Protein AF-A0A7Y2GJR0-F1 (afdb_monomer_lite)

Radius of gyration: 36.68 Å; chains: 1; bounding box: 82×51×110 Å

Foldseek 3Di:
DDDDPPPVVVVVCVVVCPLVNLLVLLVVVLVLVLLVLVVVLLCVQVVFDWDAAQDCLQPPVADHQKIFTWDAQPLDQDDFQWWFWFDDPNDIDIFGFHDADPFATFTGRNNDPDIDPDGDGSVRTGTTGQDIRPNNRVLVNCVVVVVVVVNVVVVVSNVVSVCVLVVVDDPPPPDQLLVLQDPPVVVLLCLLVVLLVLLVVVCVVPVCLQVDDDDPADSVNLSVVLNVLSVVLSVVVVVCNPDRDSVVVLVSLVVSLLSLLVSLLVRLLGRFPPDDSSLSSCSSNLSSCLSNVPSCSVVVNSVSLSVSLSVLSNVCVVVVHDSVVSVVSSVRSVVSVVSSCVCNSVSSSVSSVVSVVVVVVVVVVVVVVVLVVLVVLLVVLLVVLLPDVPCNQQSLQVSLVVLVFQKKWKWKQAPNDIDTPYIDHFDAPDACAAQNCRPPVSVVDQKDKDFCVDPDPRNVVRCVVSQFGMKIKGWQAAPDPRMTMMMMTTHHDPDPPPVSSNVSNNVSSPSNNVSNNVVVD

Sequence (521 aa):
MTVAGGKGLAQELRRRSGPGLALLVWIYLYITVLLAAWLLVTSIATGWTPTVVTSGSMSPGLRIGDVILLDNPTGERLAQHTIVTFDHEGEQVAHRIFSVEADGYVTKGDANATPDTSSIGFSEVTGVGRFVVPLVGLPVVWLATGNTIAFAAWVLSIIGSLALVGFRRRSKTKLPLRALSTTPLRAIRSVRVVVGFLILTQFIVDPNRLDIGVGAVGRGGIVVTSLLVLAVTNLASITLSKTSDERQLAQLAIGELAIDTFLVVALTAATGTEGIGWVLFALPIIESATRFRISGALLHWMALTAFSLVTRIVSLNQQGVTSQELFADLEKQIDQLSVLLLVVIPGAYLAEQLLNDVWTQRRATDDALHQSQLLQRVVDTTNSVSRLGTDVLNELTSAVVELGFSSSDIVAFNANRWETLASSGVRLPAPGTAASTLRDDDVALTGAIVDRDDESEEERAALRSIGLQAVVRFDVQNDDDDTRLCIRAGLRATGQPAIRSIEALRLLANHASVALQNETL

Structure (mmCIF, N/CA/C/O backbone):
data_AF-A0A7Y2GJR0-F1
#
_entry.id   AF-A0A7Y2GJR0-F1
#
loop_
_atom_site.group_PDB
_atom_site.id
_atom_site.type_symbol
_atom_site.label_atom_id
_atom_site.label_alt_id
_atom_site.label_comp_id
_atom_site.label_asym_id
_atom_site.label_entity_id
_atom_site.label_seq_id
_atom_site.pdbx_PDB_ins_code
_atom_site.Cartn_x
_atom_site.Cartn_y
_atom_site.Cartn_z
_atom_site.occupancy
_atom_site.B_iso_or_equiv
_atom_site.auth_seq_id
_atom_site.auth_comp_id
_atom_site.auth_asym_id
_atom_site.auth_atom_id
_atom_site.pdbx_PDB_model_num
ATOM 1 N N . MET A 1 1 ? 38.775 17.295 4.587 1.00 38.94 1 MET A N 1
ATOM 2 C CA . MET A 1 1 ? 38.425 16.104 5.391 1.00 38.94 1 MET A CA 1
ATOM 3 C C . MET A 1 1 ? 37.057 16.358 6.014 1.00 38.94 1 MET A C 1
ATOM 5 O O . MET A 1 1 ? 37.015 16.959 7.072 1.00 38.94 1 MET A O 1
ATOM 9 N N . THR A 1 2 ? 35.958 16.014 5.331 1.00 35.28 2 THR A N 1
ATOM 10 C CA . THR A 1 2 ? 34.583 16.043 5.880 1.00 35.28 2 THR A CA 1
ATOM 11 C C . THR A 1 2 ? 33.575 15.520 4.840 1.00 35.28 2 THR A C 1
ATOM 13 O O . THR A 1 2 ? 33.639 15.871 3.670 1.00 35.28 2 THR A O 1
ATOM 16 N N . VAL A 1 3 ? 32.643 14.685 5.321 1.00 36.62 3 VAL A N 1
ATOM 17 C CA . VAL A 1 3 ? 31.365 14.234 4.720 1.00 36.62 3 VAL A CA 1
ATOM 18 C C . VAL A 1 3 ? 31.406 13.316 3.479 1.00 36.62 3 VAL A C 1
ATOM 20 O O . VAL A 1 3 ? 30.944 13.673 2.403 1.00 36.62 3 VAL A O 1
ATOM 23 N N . ALA A 1 4 ? 31.815 12.053 3.661 1.00 34.38 4 ALA A N 1
ATOM 24 C CA . ALA A 1 4 ? 31.475 10.954 2.734 1.00 34.38 4 ALA A CA 1
ATOM 25 C C . ALA A 1 4 ? 30.820 9.724 3.415 1.00 34.38 4 ALA A C 1
ATOM 27 O O . ALA A 1 4 ? 30.500 8.742 2.753 1.00 34.38 4 ALA A O 1
ATOM 28 N N . GLY A 1 5 ? 30.570 9.761 4.732 1.00 38.81 5 GLY A N 1
ATOM 29 C CA . GLY A 1 5 ? 30.189 8.568 5.511 1.00 38.81 5 GLY A CA 1
ATOM 30 C C . GLY A 1 5 ? 28.700 8.187 5.540 1.00 38.81 5 GLY A C 1
ATOM 31 O O . GLY A 1 5 ? 28.373 7.060 5.894 1.00 38.81 5 GLY A O 1
ATOM 32 N N . GLY A 1 6 ? 27.776 9.082 5.167 1.00 44.06 6 GLY A N 1
ATOM 33 C CA . GLY A 1 6 ? 26.335 8.843 5.373 1.00 44.06 6 GLY A CA 1
ATOM 34 C C . GLY A 1 6 ? 25.663 7.935 4.333 1.00 44.06 6 GLY A C 1
ATOM 35 O O . GLY A 1 6 ? 24.767 7.162 4.664 1.00 44.06 6 GLY A O 1
ATOM 36 N N . LYS A 1 7 ? 26.093 7.999 3.064 1.00 46.09 7 LYS A N 1
ATOM 37 C CA . LYS A 1 7 ? 25.429 7.278 1.957 1.00 46.09 7 LYS A CA 1
ATOM 38 C C . LYS A 1 7 ? 25.815 5.794 1.896 1.00 46.09 7 LYS A C 1
ATOM 40 O O . LYS A 1 7 ? 24.966 4.968 1.568 1.00 46.09 7 LYS A O 1
ATOM 45 N N . GLY A 1 8 ? 27.051 5.456 2.275 1.00 43.47 8 GLY A N 1
ATOM 46 C CA . GLY A 1 8 ? 27.564 4.081 2.256 1.00 43.47 8 GLY A CA 1
ATOM 47 C C . GLY A 1 8 ? 26.928 3.180 3.317 1.00 43.47 8 GLY A C 1
ATOM 48 O O . GLY A 1 8 ? 26.489 2.080 2.997 1.00 43.47 8 GLY A O 1
ATOM 49 N N . LEU A 1 9 ? 26.777 3.671 4.554 1.00 48.72 9 LEU A N 1
ATOM 50 C CA . LEU A 1 9 ? 26.157 2.901 5.641 1.00 48.72 9 LEU A CA 1
ATOM 51 C C . LEU A 1 9 ? 24.683 2.572 5.335 1.00 48.72 9 LEU A C 1
ATOM 53 O O . LEU A 1 9 ? 24.228 1.451 5.554 1.00 48.72 9 LEU A O 1
ATOM 57 N N . ALA A 1 10 ? 23.951 3.529 4.756 1.00 47.97 10 ALA A N 1
ATOM 58 C CA . ALA A 1 10 ? 22.567 3.333 4.332 1.00 47.97 10 ALA 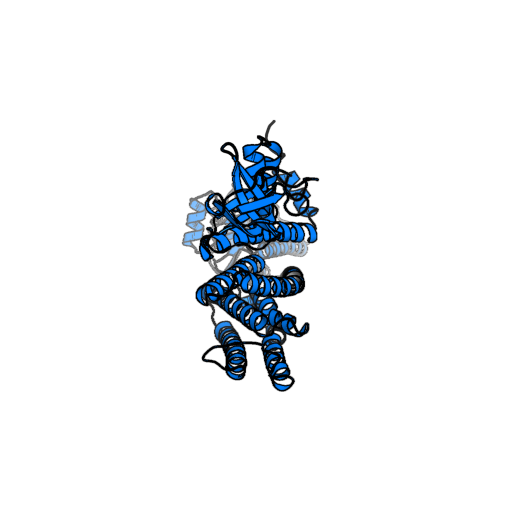A CA 1
ATOM 59 C C . ALA A 1 10 ? 22.444 2.341 3.157 1.00 47.97 10 ALA A C 1
ATOM 61 O O . ALA A 1 10 ? 21.490 1.566 3.109 1.00 47.97 10 ALA A O 1
ATOM 62 N N . GLN A 1 11 ? 23.404 2.326 2.223 1.00 51.59 11 GLN A N 1
ATOM 63 C CA . GLN A 1 11 ? 23.456 1.351 1.123 1.00 51.59 11 GLN A CA 1
ATOM 64 C C . GLN A 1 11 ? 23.807 -0.066 1.598 1.00 51.59 11 GLN A C 1
ATOM 66 O O . GLN A 1 11 ? 23.242 -1.033 1.083 1.00 51.59 11 GLN A O 1
ATOM 71 N N . GLU A 1 12 ? 24.673 -0.196 2.601 1.00 48.97 12 GLU A N 1
ATOM 72 C CA . GLU A 1 12 ? 25.071 -1.493 3.159 1.00 48.97 12 GLU A CA 1
ATOM 73 C C . GLU A 1 12 ? 23.955 -2.100 4.032 1.00 48.97 12 GLU A C 1
ATOM 75 O O . GLU A 1 12 ? 23.603 -3.274 3.884 1.00 48.97 12 GLU A O 1
ATOM 80 N N . LEU A 1 13 ? 23.272 -1.275 4.840 1.00 52.06 13 LEU A N 1
ATOM 81 C CA . LEU A 1 13 ? 22.042 -1.668 5.545 1.00 52.06 13 LEU A CA 1
ATOM 82 C C . LEU A 1 13 ? 20.905 -2.032 4.566 1.00 52.06 13 LEU A C 1
ATOM 84 O O . LEU A 1 13 ? 20.088 -2.908 4.858 1.00 52.06 13 LEU A O 1
ATOM 88 N N . ARG A 1 14 ? 20.867 -1.428 3.368 1.00 51.06 14 ARG A N 1
ATOM 89 C CA . ARG A 1 14 ? 19.903 -1.740 2.292 1.00 51.06 14 ARG A CA 1
ATOM 90 C C . ARG A 1 14 ? 20.141 -3.103 1.636 1.00 51.06 14 ARG A C 1
ATOM 92 O O . ARG A 1 14 ? 19.172 -3.736 1.233 1.00 51.06 14 ARG A O 1
ATOM 99 N N . ARG A 1 15 ? 21.394 -3.563 1.521 1.00 55.38 15 ARG A N 1
ATOM 100 C CA . ARG A 1 15 ? 21.720 -4.907 1.001 1.00 55.38 15 ARG A CA 1
ATOM 101 C C . ARG A 1 15 ? 21.454 -6.014 2.022 1.00 55.38 15 ARG A C 1
ATOM 103 O O . ARG A 1 15 ? 21.100 -7.117 1.623 1.00 55.38 15 ARG A O 1
ATOM 110 N N . ARG A 1 16 ? 21.600 -5.717 3.321 1.00 53.28 16 ARG A N 1
ATOM 111 C CA . ARG A 1 16 ? 21.402 -6.687 4.416 1.00 53.28 16 ARG A CA 1
ATOM 112 C C . ARG A 1 16 ? 19.995 -6.721 5.014 1.00 53.28 16 ARG A C 1
ATOM 114 O O . ARG A 1 16 ? 19.656 -7.697 5.677 1.00 53.28 16 ARG A O 1
ATOM 121 N N . SER A 1 17 ? 19.167 -5.698 4.801 1.00 52.25 17 SER A N 1
ATOM 122 C CA . SER A 1 17 ? 17.772 -5.702 5.258 1.00 52.25 17 SER A CA 1
ATOM 123 C C . SER A 1 17 ? 16.930 -6.627 4.382 1.00 52.25 17 SER A C 1
ATOM 125 O O . SER A 1 17 ? 16.298 -6.213 3.408 1.00 52.25 17 SER A O 1
ATOM 127 N N . GLY A 1 18 ? 16.943 -7.911 4.740 1.00 59.00 18 GLY A N 1
ATOM 128 C CA . GLY A 1 18 ? 16.119 -8.928 4.108 1.00 59.00 18 GLY A CA 1
ATOM 129 C C . GLY A 1 18 ? 14.629 -8.555 4.106 1.00 59.00 18 GLY A C 1
ATOM 130 O O . GLY A 1 18 ? 14.191 -7.693 4.880 1.00 59.00 18 GLY A O 1
ATOM 131 N N . PRO A 1 19 ? 13.826 -9.206 3.250 1.00 59.53 19 PRO A N 1
ATOM 132 C CA . PRO A 1 19 ? 12.388 -8.963 3.131 1.00 59.53 19 PRO A CA 1
ATOM 133 C C . PRO A 1 19 ? 11.645 -8.932 4.479 1.00 59.53 19 PRO A C 1
ATOM 135 O O . PRO A 1 19 ? 10.774 -8.085 4.688 1.00 59.53 19 PRO A O 1
ATOM 138 N N . GLY A 1 20 ? 12.078 -9.761 5.436 1.00 62.50 20 GLY A N 1
ATOM 139 C CA . GLY A 1 20 ? 11.521 -9.829 6.787 1.00 62.50 20 GLY A CA 1
ATOM 140 C C . GLY A 1 20 ? 11.648 -8.546 7.616 1.00 62.50 20 GLY A C 1
ATOM 141 O O . GLY A 1 20 ? 10.709 -8.207 8.326 1.00 62.50 20 GLY A O 1
ATOM 142 N N . LEU A 1 21 ? 12.737 -7.771 7.498 1.00 74.25 21 LEU A N 1
ATOM 143 C CA . LEU A 1 21 ? 12.878 -6.529 8.279 1.00 74.25 21 LEU A CA 1
ATOM 144 C C . LEU A 1 21 ? 11.814 -5.502 7.881 1.00 74.25 21 LEU A C 1
ATOM 146 O O . LEU A 1 21 ? 11.259 -4.807 8.724 1.00 74.25 21 LEU A O 1
ATOM 150 N N . ALA A 1 22 ? 11.508 -5.420 6.589 1.00 67.69 22 ALA A N 1
ATOM 151 C CA . ALA A 1 22 ? 10.482 -4.507 6.116 1.00 67.69 22 ALA A CA 1
ATOM 152 C C . ALA A 1 22 ? 9.088 -4.927 6.569 1.00 67.69 22 ALA A C 1
ATOM 154 O O . ALA A 1 22 ? 8.300 -4.064 6.935 1.00 67.69 22 ALA A O 1
ATOM 155 N N . LEU A 1 23 ? 8.803 -6.232 6.576 1.00 67.50 23 LEU A N 1
ATOM 156 C CA . LEU A 1 23 ? 7.561 -6.756 7.131 1.00 67.50 23 LEU A CA 1
ATOM 157 C C . LEU A 1 23 ? 7.425 -6.383 8.616 1.00 67.50 23 LEU A C 1
ATOM 159 O O . LEU A 1 23 ? 6.387 -5.865 9.011 1.00 67.50 23 LEU A O 1
ATOM 163 N N . LEU A 1 24 ? 8.484 -6.559 9.413 1.00 74.25 24 LEU A N 1
ATOM 164 C CA . LEU A 1 24 ? 8.492 -6.182 10.832 1.00 74.25 24 LEU A CA 1
ATOM 165 C C . LEU A 1 24 ? 8.264 -4.681 11.041 1.00 74.25 24 LEU A C 1
ATOM 167 O O . LEU A 1 24 ? 7.470 -4.294 11.894 1.00 74.25 24 LEU A O 1
ATOM 171 N N . VAL A 1 25 ? 8.908 -3.833 10.236 1.00 79.31 25 VAL A N 1
ATOM 172 C CA . VAL A 1 25 ? 8.712 -2.375 10.283 1.00 79.31 25 VAL A CA 1
ATOM 173 C C . VAL A 1 25 ? 7.274 -1.994 9.924 1.00 79.31 25 VAL A C 1
ATOM 175 O O . VAL A 1 25 ? 6.682 -1.142 10.583 1.00 79.31 25 VAL A O 1
ATOM 178 N N . TRP A 1 26 ? 6.683 -2.651 8.925 1.00 69.81 26 TRP A N 1
ATOM 179 C CA . TRP A 1 26 ? 5.277 -2.458 8.576 1.00 69.81 26 TRP A CA 1
ATOM 180 C C . TRP A 1 26 ? 4.333 -2.880 9.700 1.00 69.81 26 TRP A C 1
ATOM 182 O O . TRP A 1 26 ? 3.415 -2.129 10.016 1.00 69.81 26 TRP A O 1
ATOM 192 N N . ILE A 1 27 ? 4.575 -4.033 10.328 1.00 72.44 27 ILE A N 1
ATOM 193 C CA . ILE A 1 27 ? 3.785 -4.519 11.467 1.00 72.44 27 ILE A CA 1
ATOM 194 C C . ILE A 1 27 ? 3.891 -3.549 12.653 1.00 72.44 27 ILE A C 1
ATOM 196 O O . ILE A 1 27 ? 2.878 -3.202 13.253 1.00 72.44 27 ILE A O 1
ATOM 200 N N . TYR A 1 28 ? 5.092 -3.060 12.965 1.00 83.12 28 TYR A N 1
ATOM 201 C CA . TYR A 1 28 ? 5.307 -2.089 14.040 1.00 83.12 28 TYR A CA 1
ATOM 202 C C . TYR A 1 28 ? 4.541 -0.776 13.809 1.00 83.12 28 TYR A C 1
ATOM 204 O O . TYR A 1 28 ? 3.809 -0.314 14.689 1.00 83.12 28 TYR A O 1
ATOM 212 N N . LEU A 1 29 ? 4.674 -0.189 12.614 1.00 80.31 29 LEU A N 1
ATOM 213 C CA . LEU A 1 29 ? 3.936 1.022 12.245 1.00 80.31 29 LEU A CA 1
ATOM 214 C C . LEU A 1 29 ? 2.424 0.781 12.276 1.00 80.31 29 LEU A C 1
ATOM 216 O O . LEU A 1 29 ? 1.680 1.645 12.736 1.00 80.31 29 LEU A O 1
ATOM 220 N N . TYR A 1 30 ? 1.982 -0.399 11.836 1.00 72.94 30 TYR A N 1
ATOM 221 C CA . TYR A 1 30 ? 0.577 -0.780 11.857 1.00 72.94 30 TYR A CA 1
ATOM 222 C C . TYR A 1 30 ? 0.004 -0.809 13.270 1.00 72.94 30 TYR A C 1
ATOM 224 O O . TYR A 1 30 ? -0.978 -0.122 13.531 1.00 72.94 30 TYR A O 1
ATOM 232 N N . ILE A 1 31 ? 0.633 -1.552 14.185 1.00 76.62 31 ILE A N 1
ATOM 233 C CA . ILE A 1 31 ? 0.171 -1.669 15.573 1.00 76.62 31 ILE A CA 1
ATOM 234 C C . ILE A 1 31 ? 0.127 -0.286 16.232 1.00 76.62 31 ILE A C 1
ATOM 236 O O . ILE A 1 31 ? -0.846 0.049 16.901 1.00 76.62 31 ILE A O 1
ATOM 240 N N . THR A 1 32 ? 1.140 0.548 15.983 1.00 81.06 32 THR A N 1
ATOM 241 C CA . THR A 1 32 ? 1.210 1.908 16.537 1.00 81.06 32 THR A CA 1
ATOM 242 C C . THR A 1 32 ? 0.046 2.781 16.055 1.00 81.06 32 THR A C 1
ATOM 244 O O . THR A 1 32 ? -0.623 3.421 16.864 1.00 81.06 32 THR A O 1
ATOM 247 N N . VAL A 1 33 ? -0.224 2.797 14.744 1.00 79.00 33 VAL A N 1
ATOM 248 C CA . VAL A 1 33 ? -1.336 3.571 14.165 1.00 79.00 33 VAL A CA 1
ATOM 249 C C . VAL A 1 33 ? -2.684 3.022 14.623 1.00 79.00 33 VAL A C 1
ATOM 251 O O . VAL A 1 33 ? -3.577 3.804 14.938 1.00 79.00 33 VAL A O 1
ATOM 254 N N . LEU A 1 34 ? -2.829 1.698 14.687 1.00 77.44 34 LEU A N 1
ATOM 255 C CA . LEU A 1 34 ? -4.057 1.042 15.116 1.00 77.44 34 LEU A CA 1
ATOM 256 C C . LEU A 1 34 ? -4.400 1.421 16.560 1.00 77.44 34 LEU A C 1
ATOM 258 O O . LEU A 1 34 ? -5.504 1.893 16.807 1.00 77.44 34 LEU A O 1
ATOM 262 N N . LEU A 1 35 ? -3.459 1.290 17.498 1.00 79.94 35 LEU A N 1
ATOM 263 C CA . LEU A 1 35 ? -3.682 1.647 18.902 1.00 79.94 35 LEU A CA 1
ATOM 264 C C . LEU A 1 35 ? -4.001 3.142 19.084 1.00 79.94 35 LEU A C 1
ATOM 266 O O . LEU A 1 35 ? -4.895 3.497 19.853 1.00 79.94 35 LEU A O 1
ATOM 270 N N . ALA A 1 36 ? -3.323 4.024 18.341 1.00 80.81 36 ALA A N 1
ATOM 271 C CA . ALA A 1 36 ? -3.621 5.457 18.358 1.00 80.81 36 ALA A CA 1
ATOM 272 C C . ALA A 1 36 ? -5.020 5.766 17.798 1.00 80.81 36 ALA A C 1
ATOM 274 O O . ALA A 1 36 ? -5.741 6.596 18.353 1.00 80.81 36 ALA A O 1
ATOM 275 N N . ALA A 1 37 ? -5.423 5.079 16.724 1.00 74.56 37 ALA A N 1
ATOM 276 C CA . ALA A 1 37 ? -6.766 5.189 16.171 1.00 74.56 37 ALA A CA 1
ATOM 277 C C . ALA A 1 37 ? -7.815 4.699 17.175 1.00 74.56 37 ALA A C 1
ATOM 279 O O . ALA A 1 37 ? -8.795 5.400 17.388 1.00 74.56 37 ALA A O 1
ATOM 280 N N . TRP A 1 38 ? -7.589 3.568 17.850 1.00 76.31 38 TRP A N 1
ATOM 281 C CA . TRP A 1 38 ? -8.470 3.063 18.909 1.00 76.31 38 TRP A CA 1
ATOM 282 C C . TRP A 1 38 ? -8.714 4.098 20.001 1.00 76.31 38 TRP A C 1
ATOM 284 O O . TRP A 1 38 ? -9.864 4.361 20.348 1.00 76.31 38 TRP A O 1
ATOM 294 N N . LEU A 1 39 ? -7.648 4.726 20.498 1.00 82.75 39 LEU A N 1
ATOM 295 C CA . LEU A 1 39 ? -7.758 5.771 21.509 1.00 82.75 39 LEU A CA 1
ATOM 296 C C . LEU A 1 39 ? -8.573 6.970 21.005 1.00 82.75 39 LEU A C 1
ATOM 298 O O . LEU A 1 39 ? -9.551 7.371 21.638 1.00 82.75 39 LEU A O 1
ATOM 302 N N . LEU A 1 40 ? -8.176 7.535 19.861 1.00 80.44 40 LEU A N 1
ATOM 303 C CA . LEU A 1 40 ? -8.759 8.770 19.339 1.00 80.44 40 LEU A CA 1
ATOM 304 C C . LEU A 1 40 ? -10.222 8.579 18.931 1.00 80.44 40 LEU A C 1
ATOM 306 O O . LEU A 1 40 ? -11.078 9.395 19.254 1.00 80.44 40 LEU A O 1
ATOM 310 N N . VAL A 1 41 ? -10.507 7.490 18.224 1.00 72.94 41 VAL A N 1
ATOM 311 C CA . VAL A 1 41 ? -11.838 7.196 17.696 1.00 72.94 41 VAL A CA 1
ATOM 312 C C . VAL A 1 41 ? -12.805 6.897 18.823 1.00 72.94 41 VAL A C 1
ATOM 314 O O . VAL A 1 41 ? -13.895 7.457 18.819 1.00 72.94 41 VAL A O 1
ATOM 317 N N . THR A 1 42 ? -12.419 6.053 19.784 1.00 75.19 42 THR A N 1
ATOM 318 C CA . THR A 1 42 ? -13.304 5.709 20.904 1.00 75.19 42 THR A CA 1
ATOM 319 C C . THR A 1 42 ? -13.633 6.962 21.705 1.00 75.19 42 THR A C 1
ATOM 321 O O . THR A 1 42 ? -14.806 7.235 21.924 1.00 75.19 42 THR A O 1
ATOM 324 N N . SER A 1 43 ? -12.629 7.785 22.033 1.00 79.56 43 SER A N 1
ATOM 325 C CA . SER A 1 43 ? -12.837 9.050 22.750 1.00 79.56 43 SER A CA 1
ATOM 326 C C . SER A 1 43 ? -13.790 10.000 22.015 1.00 79.56 43 SER A C 1
ATOM 328 O O . SER A 1 43 ? -14.723 10.520 22.619 1.00 79.56 43 SER A O 1
ATOM 330 N N . ILE A 1 44 ? -13.612 10.189 20.702 1.00 76.31 44 ILE A N 1
ATOM 331 C CA . ILE A 1 44 ? -14.489 11.059 19.902 1.00 76.31 44 ILE A CA 1
ATOM 332 C C . ILE A 1 44 ? -15.903 10.478 19.790 1.00 76.31 44 ILE A C 1
ATOM 334 O O . ILE A 1 44 ? -16.879 11.222 19.852 1.00 76.31 44 ILE A O 1
ATOM 338 N N . ALA A 1 45 ? -16.024 9.166 19.590 1.00 71.06 45 ALA A N 1
ATOM 339 C CA . ALA A 1 45 ? -17.304 8.521 19.337 1.00 71.06 45 ALA A CA 1
ATOM 340 C C . ALA A 1 45 ? -18.183 8.440 20.589 1.00 71.06 45 ALA A C 1
ATOM 342 O O . ALA A 1 45 ? -19.397 8.574 20.462 1.00 71.06 45 ALA A O 1
ATOM 343 N N . THR A 1 46 ? -17.597 8.212 21.768 1.00 77.06 46 THR A N 1
ATOM 344 C CA . THR A 1 46 ? -18.336 8.059 23.033 1.00 77.06 46 THR A CA 1
ATOM 345 C C . THR A 1 46 ? -18.351 9.326 23.886 1.00 77.06 46 THR A C 1
ATOM 347 O O . THR A 1 46 ? -19.175 9.438 24.788 1.00 77.06 46 THR A O 1
ATOM 350 N N . GLY A 1 47 ? -17.447 10.277 23.630 1.00 81.00 47 GLY A N 1
ATOM 351 C CA . GLY A 1 47 ? -17.227 11.437 24.495 1.00 81.00 47 GLY A CA 1
ATOM 352 C C . GLY A 1 47 ? -16.441 11.118 25.772 1.00 81.00 47 GLY A C 1
ATOM 353 O O . GLY A 1 47 ? -16.354 11.970 26.653 1.00 81.00 47 GLY A O 1
ATOM 354 N N . TRP A 1 48 ? -15.873 9.912 25.891 1.00 89.19 48 TRP A N 1
ATOM 355 C CA . TRP A 1 48 ? -15.081 9.517 27.057 1.00 89.19 48 TRP A CA 1
ATOM 356 C C . TRP A 1 48 ? -13.737 10.239 27.103 1.00 89.19 48 TRP A C 1
ATOM 358 O O . TRP A 1 48 ? -13.063 10.418 26.078 1.00 89.19 48 TRP A O 1
ATOM 368 N N . THR A 1 49 ? -13.322 10.615 28.310 1.00 90.00 49 THR A N 1
ATOM 369 C CA . THR A 1 49 ? -12.078 11.346 28.546 1.00 90.00 49 THR A CA 1
ATOM 370 C C . THR A 1 49 ? -10.909 10.367 28.713 1.00 90.00 49 THR A C 1
ATOM 372 O O . THR A 1 49 ? -10.973 9.458 29.541 1.00 90.00 49 THR A O 1
ATOM 375 N N . PRO A 1 50 ? -9.839 10.484 27.906 1.00 91.25 50 PRO A N 1
ATOM 376 C CA . PRO A 1 50 ? -8.681 9.608 28.022 1.00 91.25 50 PRO A CA 1
ATOM 377 C C . PRO A 1 50 ? -7.756 10.073 29.154 1.00 91.25 50 PRO A C 1
ATOM 379 O O . PRO A 1 50 ? -7.234 11.187 29.113 1.00 91.25 50 PRO A O 1
ATOM 382 N N . THR A 1 51 ? -7.486 9.190 30.114 1.00 90.75 51 THR A N 1
ATOM 383 C CA . THR A 1 51 ? -6.605 9.444 31.263 1.00 90.75 51 THR A CA 1
ATOM 384 C C . THR A 1 51 ? -5.479 8.416 31.306 1.00 90.75 51 THR A C 1
ATOM 386 O O . THR A 1 51 ? -5.705 7.209 31.215 1.00 90.75 51 THR A O 1
ATOM 389 N N . VAL A 1 52 ? -4.238 8.893 31.421 1.00 92.12 52 VAL A N 1
ATOM 390 C CA . VAL A 1 52 ? -3.038 8.043 31.424 1.00 92.12 52 VAL A CA 1
ATOM 391 C C . VAL A 1 52 ? -2.773 7.511 32.830 1.00 92.12 52 VAL A C 1
ATOM 393 O O . VAL A 1 52 ? -2.723 8.280 33.785 1.00 92.12 52 VAL A O 1
ATOM 396 N N . VAL A 1 53 ? -2.533 6.206 32.948 1.00 90.88 53 VAL A N 1
ATOM 397 C CA . VAL A 1 53 ? -2.121 5.570 34.203 1.00 90.88 53 VAL A CA 1
ATOM 398 C C . VAL A 1 53 ? -0.651 5.882 34.469 1.00 90.88 53 VAL A C 1
ATOM 400 O O . VAL A 1 53 ? 0.239 5.452 33.730 1.00 90.88 53 VAL A O 1
ATOM 403 N N . THR A 1 54 ? -0.392 6.638 35.531 1.00 88.44 54 THR A N 1
ATOM 404 C CA . THR A 1 54 ? 0.953 7.093 35.918 1.00 88.44 54 THR A CA 1
ATOM 405 C C . THR A 1 54 ? 1.553 6.292 37.073 1.00 88.44 54 THR A C 1
ATOM 407 O O . THR A 1 54 ? 2.777 6.236 37.191 1.00 88.44 54 THR A O 1
ATOM 410 N N . SER A 1 55 ? 0.726 5.639 37.896 1.00 87.06 55 SER A N 1
ATOM 411 C CA . SER A 1 55 ? 1.148 4.876 39.076 1.00 87.06 55 SER A CA 1
ATOM 412 C C . SER A 1 55 ? 0.903 3.368 38.924 1.00 87.06 55 SER A C 1
ATOM 414 O O . SER A 1 55 ? 0.158 2.909 38.060 1.00 87.06 55 SER A O 1
ATOM 416 N N . GLY A 1 56 ? 1.573 2.572 39.761 1.00 85.94 56 GLY A N 1
ATOM 417 C CA . GLY A 1 56 ? 1.475 1.108 39.754 1.00 85.94 56 GLY A CA 1
ATOM 418 C C . GLY A 1 56 ? 0.418 0.522 40.696 1.00 85.94 56 GLY A C 1
ATOM 419 O O . GLY A 1 56 ? 0.401 -0.697 40.857 1.00 85.94 56 GLY A O 1
ATOM 420 N N . SER A 1 57 ? -0.434 1.338 41.334 1.00 86.62 57 SER A N 1
ATOM 421 C CA . SER A 1 57 ? -1.398 0.870 42.353 1.00 86.62 57 SER A CA 1
ATOM 422 C C . SER A 1 57 ? -2.455 -0.084 41.796 1.00 86.62 57 SER A C 1
ATOM 424 O O . SER A 1 57 ? -3.012 -0.894 42.530 1.00 86.62 57 SER A O 1
ATOM 426 N N . MET A 1 58 ? -2.699 -0.025 40.488 1.00 90.81 58 MET A N 1
ATOM 427 C CA . MET A 1 58 ? -3.643 -0.884 39.777 1.00 90.81 58 MET A CA 1
ATOM 428 C C . MET A 1 58 ? -2.979 -2.084 39.079 1.00 90.81 58 MET A C 1
ATOM 430 O O . MET A 1 58 ? -3.631 -2.794 38.318 1.00 90.81 58 MET A O 1
ATOM 434 N N . SER A 1 59 ? -1.697 -2.360 39.332 1.00 88.19 59 SER A N 1
ATOM 435 C CA . SER A 1 59 ? -1.010 -3.540 38.784 1.00 88.19 59 SER A CA 1
ATOM 436 C C . SER A 1 59 ? -1.488 -4.836 39.468 1.00 88.19 59 SER A C 1
ATOM 438 O O . SER A 1 59 ? -1.629 -4.841 40.688 1.00 88.19 59 SER A O 1
ATOM 440 N N . PRO A 1 60 ? -1.698 -5.962 38.749 1.00 82.44 60 PRO A N 1
ATOM 441 C CA . PRO A 1 60 ? -1.417 -6.201 37.329 1.00 82.44 60 PRO A CA 1
ATOM 442 C C . PRO A 1 60 ? -2.557 -5.828 36.367 1.00 82.44 60 PRO A C 1
ATOM 444 O O . PRO A 1 60 ? -2.369 -5.982 35.160 1.00 82.44 60 PRO A O 1
ATOM 447 N N . GLY A 1 61 ? -3.716 -5.391 36.874 1.00 82.81 61 GLY A N 1
ATOM 448 C CA . GLY A 1 61 ? -4.913 -5.107 36.074 1.00 82.81 61 GLY A CA 1
ATOM 449 C C . GLY A 1 61 ? -4.750 -3.926 35.115 1.00 82.81 61 GLY A C 1
ATOM 450 O O . GLY A 1 61 ? -5.207 -3.992 33.978 1.00 82.81 61 GLY A O 1
ATOM 451 N N . LEU A 1 62 ? -4.048 -2.882 35.548 1.00 86.75 62 LEU A N 1
ATOM 452 C CA . LEU A 1 62 ? -3.625 -1.739 34.744 1.00 86.75 62 LEU A CA 1
ATOM 453 C C . LEU A 1 62 ? -2.139 -1.486 34.969 1.00 86.75 62 LEU A C 1
ATOM 455 O O . LEU A 1 62 ? -1.645 -1.544 36.099 1.00 86.75 62 LEU A O 1
ATOM 459 N N . ARG A 1 63 ? -1.419 -1.185 33.893 1.00 89.94 63 ARG A N 1
ATOM 460 C CA . ARG A 1 63 ? 0.015 -0.906 33.940 1.00 89.94 63 ARG A CA 1
ATOM 461 C C . ARG A 1 63 ? 0.281 0.568 33.683 1.00 89.94 63 ARG A C 1
ATOM 463 O O . ARG A 1 63 ? -0.483 1.264 33.020 1.00 89.94 63 ARG A O 1
ATOM 470 N N . ILE A 1 64 ? 1.420 1.032 34.186 1.00 90.12 64 ILE A N 1
ATOM 471 C CA . ILE A 1 64 ? 1.912 2.380 33.900 1.00 90.12 64 ILE A CA 1
ATOM 472 C C . ILE A 1 64 ? 2.060 2.541 32.380 1.00 90.12 64 ILE A C 1
ATOM 474 O O . ILE A 1 64 ? 2.711 1.724 31.725 1.00 90.12 64 ILE A O 1
ATOM 478 N N . GLY A 1 65 ? 1.478 3.609 31.836 1.00 87.50 65 GLY A N 1
ATOM 479 C CA . GLY A 1 65 ? 1.456 3.891 30.400 1.00 87.50 65 GLY A CA 1
ATOM 480 C C . GLY A 1 65 ? 0.230 3.361 29.653 1.00 87.50 65 GLY A C 1
ATOM 481 O O . GLY A 1 65 ? 0.101 3.646 28.461 1.00 87.50 65 GLY A O 1
ATOM 482 N N . ASP A 1 66 ? -0.677 2.647 30.319 1.00 90.00 66 ASP A N 1
ATOM 483 C CA . ASP A 1 66 ? -2.003 2.365 29.771 1.00 90.00 66 ASP A CA 1
ATOM 484 C C . ASP A 1 66 ? -2.871 3.632 29.812 1.00 90.00 66 ASP A C 1
ATOM 486 O O . ASP A 1 66 ? -2.674 4.518 30.648 1.00 90.00 66 ASP A O 1
ATOM 490 N N . VAL A 1 67 ? -3.829 3.736 28.891 1.00 91.00 67 VAL A N 1
ATOM 491 C CA . VAL A 1 67 ? -4.796 4.840 28.852 1.00 91.00 67 VAL A CA 1
ATOM 492 C C . VAL A 1 67 ? -6.182 4.292 29.143 1.00 91.00 67 VAL A C 1
ATOM 494 O O . VAL A 1 67 ? -6.669 3.436 28.409 1.00 91.00 67 VAL A O 1
ATOM 497 N N . ILE A 1 68 ? -6.818 4.791 30.198 1.00 92.00 68 ILE A N 1
ATOM 498 C CA . ILE A 1 68 ? -8.198 4.459 30.552 1.00 92.00 68 ILE A CA 1
ATOM 499 C C . ILE A 1 68 ? -9.104 5.538 29.969 1.00 92.00 68 ILE A C 1
ATOM 501 O O . ILE A 1 68 ? -8.854 6.726 30.150 1.00 92.00 68 ILE A O 1
ATOM 505 N N . LEU A 1 69 ? -10.166 5.135 29.286 1.00 90.06 69 LEU A N 1
ATOM 506 C CA . LEU A 1 69 ? -11.234 6.032 28.862 1.00 90.06 69 LEU A CA 1
ATOM 507 C C . LEU A 1 69 ? -12.315 6.063 29.938 1.00 90.06 69 LEU A C 1
ATOM 509 O O . LEU A 1 69 ? -12.916 5.030 30.260 1.00 90.06 69 LEU A O 1
ATOM 513 N N . LEU A 1 70 ? -12.510 7.253 30.498 1.00 90.94 70 LEU A N 1
ATOM 514 C CA . LEU A 1 70 ? -13.425 7.525 31.593 1.00 90.94 70 LEU A CA 1
ATOM 515 C C . LEU A 1 70 ? -14.746 8.076 31.056 1.00 90.94 70 LEU A C 1
ATOM 517 O O . LEU A 1 70 ? -14.784 9.005 30.249 1.00 90.94 70 LEU A O 1
ATOM 521 N N . ASP A 1 71 ? -15.828 7.487 31.536 1.00 90.12 71 ASP A N 1
ATOM 522 C CA . ASP A 1 71 ? -17.195 7.945 31.340 1.00 90.12 71 ASP A CA 1
ATOM 523 C C . ASP A 1 71 ? -17.641 8.798 32.530 1.00 90.12 71 ASP A C 1
ATOM 525 O O . ASP A 1 71 ? -17.148 8.623 33.651 1.00 90.12 71 ASP A O 1
ATOM 529 N N . ASN A 1 72 ? -18.585 9.706 32.297 1.00 86.75 72 ASN A N 1
ATOM 530 C CA . ASN A 1 72 ? -19.131 10.526 33.372 1.00 86.75 72 ASN A CA 1
ATOM 531 C C . ASN A 1 72 ? -20.050 9.672 34.263 1.00 86.75 72 ASN A C 1
ATOM 533 O O . ASN A 1 72 ? -20.803 8.838 33.753 1.00 86.75 72 ASN A O 1
ATOM 537 N N . PRO A 1 73 ? -20.035 9.868 35.591 1.00 83.25 73 PRO A N 1
ATOM 538 C CA . PRO A 1 73 ? -20.940 9.159 36.488 1.00 83.25 73 PRO A CA 1
ATOM 539 C C . PRO A 1 73 ? -22.399 9.516 36.161 1.00 83.25 73 PRO A C 1
ATOM 541 O O . PRO A 1 73 ? -22.792 10.680 36.178 1.00 83.25 73 PRO A O 1
ATOM 544 N N . THR A 1 74 ? -23.225 8.506 35.884 1.00 74.56 74 THR A N 1
ATOM 545 C CA . THR A 1 74 ? -24.638 8.669 35.488 1.00 74.56 74 THR A CA 1
ATOM 546 C C . THR A 1 74 ? -25.592 8.864 36.673 1.00 74.56 74 THR A C 1
ATOM 548 O O . THR A 1 74 ? -26.799 8.981 36.481 1.00 74.56 74 THR A O 1
ATOM 551 N N . GLY A 1 75 ? -25.072 8.893 37.905 1.00 69.25 75 GLY A N 1
ATOM 552 C CA . GLY A 1 75 ? -25.863 8.937 39.142 1.00 69.25 75 GLY A CA 1
ATOM 553 C C . GLY A 1 75 ? -26.454 7.583 39.557 1.00 69.25 75 GLY A C 1
ATOM 554 O O . GLY A 1 75 ? -27.051 7.476 40.627 1.00 69.25 75 GLY A O 1
ATOM 555 N N . GLU A 1 76 ? -26.266 6.540 38.748 1.00 77.94 76 GLU A N 1
ATOM 556 C CA . GLU A 1 76 ? -26.630 5.169 39.095 1.00 77.94 76 GLU A CA 1
ATOM 557 C C . GLU A 1 76 ? -25.582 4.521 40.006 1.00 77.94 76 GLU A C 1
ATOM 559 O O . GLU A 1 76 ? -24.396 4.866 39.995 1.00 77.94 76 GLU A O 1
ATOM 564 N N . ARG A 1 77 ? -26.024 3.543 40.803 1.00 81.25 77 ARG A N 1
ATOM 565 C CA . ARG A 1 77 ? -25.137 2.812 41.706 1.00 81.25 77 ARG A CA 1
ATOM 566 C C . ARG A 1 77 ? -24.251 1.864 40.900 1.00 81.25 77 ARG A C 1
ATOM 568 O O . ARG A 1 77 ? -24.740 0.969 40.217 1.00 81.25 77 ARG A O 1
ATOM 575 N N . LEU A 1 78 ? -22.945 2.068 40.999 1.00 86.50 78 LEU A N 1
ATOM 576 C CA . LEU A 1 78 ? -21.929 1.304 40.291 1.00 86.50 78 LEU A CA 1
ATOM 577 C C . LEU A 1 78 ? -21.777 -0.087 40.908 1.00 86.50 78 LEU A C 1
ATOM 579 O O . LEU A 1 78 ? -21.899 -0.278 42.121 1.00 86.50 78 LEU A O 1
ATOM 583 N N . ALA A 1 79 ? -21.489 -1.065 40.054 1.00 86.50 79 ALA A N 1
ATOM 584 C CA . ALA A 1 79 ? -21.277 -2.438 40.477 1.00 86.50 79 ALA A CA 1
ATOM 585 C C . ALA A 1 79 ? -19.908 -2.616 41.151 1.00 86.50 79 ALA A C 1
ATOM 587 O O . ALA A 1 79 ? -18.928 -1.938 40.822 1.00 86.50 79 ALA A O 1
ATOM 588 N N . GLN A 1 80 ? -19.825 -3.597 42.049 1.00 89.19 80 GLN A N 1
ATOM 589 C CA . GLN A 1 80 ? -18.553 -4.087 42.578 1.00 89.19 80 GLN A CA 1
ATOM 590 C C . GLN A 1 80 ? -17.608 -4.475 41.423 1.00 89.19 80 GLN A C 1
ATOM 592 O O . GLN A 1 80 ? -18.065 -4.946 40.385 1.00 89.19 80 GLN A O 1
ATOM 597 N N . HIS A 1 81 ? -16.297 -4.314 41.614 1.00 88.94 81 HIS A N 1
ATOM 598 C CA . HIS A 1 81 ? -15.232 -4.546 40.623 1.00 88.94 81 HIS A CA 1
ATOM 599 C C . HIS A 1 81 ? -15.104 -3.513 39.491 1.00 88.94 81 HIS A C 1
ATOM 601 O O . HIS A 1 81 ? -14.204 -3.647 38.655 1.00 88.94 81 HIS A O 1
ATOM 607 N N . THR A 1 82 ? -15.921 -2.458 39.485 1.00 88.81 82 THR A N 1
ATOM 608 C CA . THR A 1 82 ? -15.775 -1.334 38.545 1.00 88.81 82 THR A CA 1
ATOM 609 C C . THR A 1 82 ? -14.549 -0.490 38.900 1.00 88.81 82 THR A C 1
ATOM 611 O O . THR A 1 82 ? -14.276 -0.266 40.078 1.00 88.81 82 THR A O 1
ATOM 614 N N . ILE A 1 83 ? -13.804 -0.022 37.897 1.00 91.38 83 ILE A N 1
ATOM 615 C CA . ILE A 1 83 ? -12.692 0.919 38.092 1.00 91.38 83 ILE A CA 1
ATOM 616 C C . ILE A 1 83 ? -13.268 2.332 38.109 1.00 91.38 83 ILE A C 1
ATOM 618 O O . ILE A 1 83 ? -13.976 2.721 37.181 1.00 91.38 83 ILE A O 1
ATOM 622 N N . VAL A 1 84 ? -12.961 3.093 39.150 1.00 92.56 84 VAL A N 1
ATOM 623 C CA . VAL A 1 84 ? -13.423 4.470 39.326 1.00 92.56 84 VAL A CA 1
ATOM 624 C C . VAL A 1 84 ? -12.245 5.394 39.561 1.00 92.56 84 VAL A C 1
ATOM 626 O O . VAL A 1 84 ? -11.231 4.988 40.131 1.00 92.56 84 VAL A O 1
ATOM 629 N N . THR A 1 85 ? -12.395 6.639 39.125 1.00 92.62 85 THR A N 1
ATOM 630 C CA . THR A 1 85 ? -11.483 7.724 39.467 1.00 92.62 85 THR A CA 1
ATOM 631 C C . THR A 1 85 ? -12.153 8.690 40.424 1.00 92.62 85 THR A C 1
ATOM 633 O O . THR A 1 85 ? -13.333 9.003 40.264 1.00 92.62 85 THR A O 1
ATOM 636 N N . PHE A 1 86 ? -11.402 9.180 41.399 1.00 91.75 86 PHE A N 1
ATOM 637 C CA . PHE A 1 86 ? -11.836 10.177 42.373 1.00 91.75 86 PHE A CA 1
ATOM 638 C C . PHE A 1 86 ? -10.652 11.074 42.742 1.00 91.75 86 PHE A C 1
ATOM 640 O O . PHE A 1 86 ? -9.506 10.756 42.422 1.00 91.75 86 PHE A O 1
ATOM 647 N N . ASP A 1 87 ? -10.940 12.218 43.350 1.00 89.94 87 ASP A N 1
ATOM 648 C CA . ASP A 1 87 ? -9.904 13.110 43.868 1.00 89.94 87 ASP A CA 1
ATOM 649 C C . ASP A 1 87 ? -9.506 12.671 45.281 1.00 89.94 87 ASP A C 1
ATOM 651 O O . ASP A 1 87 ? -10.365 12.448 46.136 1.00 89.94 87 ASP A O 1
ATOM 655 N N . HIS A 1 88 ? -8.209 12.528 45.525 1.00 86.56 88 HIS A N 1
ATOM 656 C CA . HIS A 1 88 ? -7.655 12.228 46.836 1.00 86.56 88 HIS A CA 1
ATOM 657 C C . HIS A 1 88 ? -6.478 13.163 47.091 1.00 86.56 88 HIS A C 1
ATOM 659 O O . HIS A 1 88 ? -5.465 13.098 46.402 1.00 86.56 88 HIS A O 1
ATOM 665 N N . GLU A 1 89 ? -6.632 14.059 48.066 1.00 84.81 89 GLU A N 1
ATOM 666 C CA . GLU A 1 89 ? -5.611 15.054 48.430 1.00 84.81 89 GLU A CA 1
ATOM 667 C C . GLU A 1 89 ? -5.144 15.943 47.252 1.00 84.81 89 GLU A C 1
ATOM 669 O O . GLU A 1 89 ? -4.013 16.425 47.230 1.00 84.81 89 GLU A O 1
ATOM 674 N N . GLY A 1 90 ? -6.033 16.210 46.286 1.00 81.81 90 GLY A N 1
ATOM 675 C CA . GLY A 1 90 ? -5.744 17.018 45.097 1.00 81.81 90 GLY A CA 1
ATOM 676 C C . GLY A 1 90 ? -5.083 16.248 43.949 1.00 81.81 90 GLY A C 1
ATOM 677 O O . GLY A 1 90 ? -4.713 16.861 42.943 1.00 81.81 90 GLY A O 1
ATOM 678 N N . GLU A 1 91 ? -4.924 14.928 44.083 1.00 85.25 91 GLU A N 1
ATOM 679 C CA . GLU A 1 91 ? -4.497 14.034 43.012 1.00 85.25 91 GLU A CA 1
ATOM 680 C C . GLU A 1 91 ? -5.643 13.124 42.557 1.00 85.25 91 GLU A C 1
ATOM 682 O O . GLU A 1 91 ? -6.371 12.530 43.352 1.00 85.25 91 GLU A O 1
ATOM 687 N N . GLN A 1 92 ? -5.774 12.950 41.240 1.00 89.44 92 GLN A N 1
ATOM 688 C CA . GLN A 1 92 ? -6.746 12.017 40.682 1.00 89.44 92 GLN A CA 1
ATOM 689 C C . GLN A 1 92 ? -6.239 10.575 40.829 1.00 89.44 92 GLN A C 1
ATOM 691 O O . GLN A 1 92 ? -5.266 10.176 40.185 1.00 89.44 92 GLN A O 1
ATOM 696 N N . VAL A 1 93 ? -6.932 9.775 41.638 1.00 91.31 93 VAL A N 1
ATOM 697 C CA . VAL A 1 93 ? -6.598 8.374 41.920 1.00 91.31 93 VAL A CA 1
ATOM 698 C C . VAL A 1 93 ? -7.592 7.452 41.225 1.00 91.31 93 VAL A C 1
ATOM 700 O O . VAL A 1 93 ? -8.792 7.713 41.218 1.00 91.31 93 VAL A O 1
ATOM 703 N N . ALA A 1 94 ? -7.093 6.360 40.640 1.00 92.31 94 ALA A N 1
ATOM 704 C CA . ALA A 1 94 ? -7.905 5.319 40.016 1.00 92.31 94 ALA A CA 1
ATOM 705 C C . ALA A 1 94 ? -7.823 4.029 40.836 1.00 92.31 94 ALA A C 1
ATOM 707 O O . ALA A 1 94 ? -6.746 3.442 40.891 1.00 92.31 94 ALA A O 1
ATOM 708 N N . HIS A 1 95 ? -8.933 3.562 41.415 1.00 94.00 95 HIS A N 1
ATOM 709 C CA . HIS A 1 95 ? -9.011 2.296 42.158 1.00 94.00 95 HIS A CA 1
ATOM 710 C C . HIS A 1 95 ? -10.248 1.475 41.768 1.00 94.00 95 HIS A C 1
ATOM 712 O O . HIS A 1 95 ? -11.186 1.971 41.141 1.00 94.00 95 HIS A O 1
ATOM 718 N N . ARG A 1 96 ? -10.258 0.189 42.131 1.00 93.69 96 ARG A N 1
ATOM 719 C CA . ARG A 1 96 ? -11.388 -0.711 41.891 1.00 93.69 96 ARG A CA 1
ATOM 720 C C . ARG A 1 96 ? -12.348 -0.707 43.077 1.00 93.69 96 ARG A C 1
ATOM 722 O O . ARG A 1 96 ? -11.909 -0.766 44.221 1.00 93.69 96 ARG A O 1
ATOM 729 N N . ILE A 1 97 ? -13.655 -0.699 42.821 1.00 93.31 97 ILE A N 1
ATOM 730 C CA . ILE A 1 97 ? -14.673 -0.846 43.871 1.00 93.31 97 ILE A CA 1
ATOM 731 C C . ILE A 1 97 ? -14.552 -2.242 44.489 1.00 93.31 97 ILE A C 1
ATOM 733 O O . ILE A 1 97 ? -14.836 -3.249 43.834 1.00 93.31 97 ILE A O 1
ATOM 737 N N . PHE A 1 98 ? -14.152 -2.290 45.757 1.00 92.19 98 PHE A N 1
ATOM 738 C CA . PHE A 1 98 ? -14.035 -3.512 46.542 1.00 92.19 98 PHE A CA 1
ATOM 739 C C . PHE A 1 98 ? -15.370 -3.901 47.176 1.00 92.19 98 PHE A C 1
ATOM 741 O O . PHE A 1 98 ? -15.761 -5.062 47.086 1.00 92.19 98 PHE A O 1
ATOM 748 N N . SER A 1 99 ? -16.101 -2.947 47.756 1.00 90.31 99 SER A N 1
ATOM 749 C CA . SER A 1 99 ? -17.456 -3.157 48.280 1.00 90.31 99 SER A CA 1
ATOM 750 C C . SER A 1 99 ? -18.331 -1.922 48.084 1.00 90.31 99 SER A C 1
ATOM 752 O O . SER A 1 99 ? -17.853 -0.790 48.040 1.00 90.31 99 SER A O 1
ATOM 754 N N . VAL A 1 100 ? -19.634 -2.162 47.935 1.00 90.56 100 VAL A N 1
ATOM 755 C CA . VAL A 1 100 ? -20.652 -1.117 47.809 1.00 90.56 100 VAL A CA 1
ATOM 756 C C . VAL A 1 100 ? -21.370 -0.997 49.151 1.00 90.56 100 VAL A C 1
ATOM 758 O O . VAL A 1 100 ? -22.041 -1.938 49.573 1.00 90.56 100 VAL A O 1
ATOM 761 N N . GLU A 1 101 ? -21.232 0.146 49.816 1.00 87.94 101 GLU A N 1
ATOM 762 C CA . GLU A 1 101 ? -21.826 0.430 51.127 1.00 87.94 101 GLU A CA 1
ATOM 763 C C . GLU A 1 101 ? -23.021 1.378 50.999 1.00 87.94 101 GLU A C 1
ATOM 765 O O . GLU A 1 101 ? -23.290 1.897 49.915 1.00 87.94 101 GLU A O 1
ATOM 770 N N . ALA A 1 102 ? -23.794 1.562 52.076 1.00 83.94 102 ALA A N 1
ATOM 771 C CA . ALA A 1 102 ? -25.032 2.350 52.060 1.00 83.94 102 ALA A CA 1
ATOM 772 C C . ALA A 1 102 ? -24.821 3.787 51.551 1.00 83.94 102 ALA A C 1
ATOM 774 O O . ALA A 1 102 ? -25.605 4.243 50.720 1.00 83.94 102 ALA A O 1
ATOM 775 N N . ASP A 1 103 ? -23.727 4.420 51.976 1.00 83.25 103 ASP A N 1
ATOM 776 C CA . ASP A 1 103 ? -23.454 5.841 51.741 1.00 83.25 103 ASP A CA 1
ATOM 777 C C . ASP A 1 103 ? -22.287 6.085 50.762 1.00 83.25 103 ASP A C 1
ATOM 779 O O . ASP A 1 103 ? -21.910 7.232 50.517 1.00 83.25 103 ASP A O 1
ATOM 783 N N . GLY A 1 104 ? -21.716 5.026 50.170 1.00 88.88 104 GLY A N 1
ATOM 784 C CA . GLY A 1 104 ? -20.562 5.163 49.283 1.00 88.88 104 GLY A CA 1
ATOM 785 C C . GLY A 1 104 ? -19.937 3.855 48.797 1.00 88.88 104 GLY A C 1
ATOM 786 O O . GLY A 1 104 ? -20.550 2.783 48.818 1.00 88.88 104 GLY A O 1
ATOM 787 N N . TYR A 1 105 ? -18.695 3.959 48.333 1.00 92.00 105 TYR A N 1
ATOM 788 C CA . TYR A 1 105 ? -17.880 2.849 47.855 1.00 92.00 105 TYR A CA 1
ATOM 789 C C . TYR A 1 105 ? -16.598 2.732 48.672 1.00 92.00 105 TYR A C 1
ATOM 791 O O . TYR A 1 105 ? -15.895 3.717 48.889 1.00 92.00 105 TYR A O 1
ATOM 799 N N . VAL A 1 106 ? -16.236 1.503 49.030 1.00 92.06 106 VAL A N 1
ATOM 800 C CA . VAL A 1 106 ? -14.880 1.195 49.489 1.00 92.06 106 VAL A CA 1
ATOM 801 C C . VAL A 1 106 ? -14.074 0.775 48.274 1.00 92.06 106 VAL A C 1
ATOM 803 O O . VAL A 1 106 ? -14.430 -0.182 47.576 1.00 92.06 106 VAL A O 1
ATOM 806 N N . THR A 1 107 ? -12.992 1.494 48.007 1.00 93.44 107 THR A N 1
ATOM 807 C CA . THR A 1 107 ? -12.097 1.220 46.886 1.00 93.44 107 THR A CA 1
ATOM 808 C C . THR A 1 107 ? -10.860 0.451 47.326 1.00 93.44 107 THR A C 1
ATOM 810 O O . THR A 1 107 ? -10.535 0.344 48.508 1.00 93.44 107 THR A O 1
ATOM 813 N N . LYS A 1 108 ? -10.190 -0.165 46.356 1.00 92.81 108 LYS A N 1
ATOM 814 C CA . LYS A 1 108 ? -8.926 -0.857 46.551 1.00 92.81 108 LYS A CA 1
ATOM 815 C C . LYS A 1 108 ? -8.119 -0.810 45.257 1.00 92.81 108 LYS A C 1
ATOM 817 O O . LYS A 1 108 ? -8.626 -1.186 44.200 1.00 92.81 108 LYS A O 1
ATOM 822 N N . GLY A 1 109 ? -6.862 -0.383 45.336 1.00 91.31 109 GLY A N 1
ATOM 823 C CA . GLY A 1 109 ? -5.905 -0.583 44.246 1.00 91.31 109 GLY A CA 1
ATOM 824 C C . GLY A 1 109 ? -5.618 -2.072 44.042 1.00 91.31 109 GLY A C 1
ATOM 825 O O . GLY A 1 109 ? -5.422 -2.796 45.019 1.00 91.31 109 GLY A O 1
ATOM 826 N N . ASP A 1 110 ? -5.580 -2.548 42.795 1.00 90.06 110 ASP A N 1
ATOM 827 C CA . ASP A 1 110 ? -5.361 -3.974 42.491 1.00 90.06 110 ASP A CA 1
ATOM 828 C C . ASP A 1 110 ? -4.036 -4.516 43.083 1.00 90.06 110 ASP A C 1
ATOM 830 O O . ASP A 1 110 ? -3.952 -5.697 43.426 1.00 90.06 110 ASP A O 1
ATOM 834 N N . ALA A 1 111 ? -3.028 -3.654 43.263 1.00 88.88 111 ALA A N 1
ATOM 835 C CA . ALA A 1 111 ? -1.740 -3.988 43.873 1.00 88.88 111 ALA A CA 1
ATOM 836 C C . ALA A 1 111 ? -1.746 -3.920 45.412 1.00 88.88 111 ALA A C 1
ATOM 838 O O . ALA A 1 111 ? -0.822 -4.425 46.057 1.00 88.88 111 ALA A O 1
ATOM 839 N N . ASN A 1 112 ? -2.751 -3.284 46.020 1.00 89.38 112 ASN A N 1
ATOM 840 C CA . ASN A 1 112 ? -2.798 -3.067 47.463 1.00 89.38 112 ASN A CA 1
ATOM 841 C C . ASN A 1 112 ? -3.216 -4.360 48.182 1.00 89.38 112 ASN A C 1
ATOM 843 O O . ASN A 1 112 ? -4.100 -5.095 47.740 1.00 89.38 112 ASN A O 1
ATOM 847 N N . ALA A 1 113 ? -2.612 -4.653 49.337 1.00 87.25 113 ALA A N 1
ATOM 848 C CA . ALA A 1 113 ? -2.973 -5.843 50.114 1.00 87.25 113 ALA A CA 1
ATOM 849 C C . ALA A 1 113 ? -4.339 -5.673 50.804 1.00 87.25 113 ALA A C 1
ATOM 851 O O . ALA A 1 113 ? -5.168 -6.588 50.811 1.00 87.25 113 ALA A O 1
ATOM 852 N N . THR A 1 114 ? -4.601 -4.474 51.320 1.00 89.62 114 THR A N 1
ATOM 853 C CA . THR A 1 114 ? -5.818 -4.098 52.048 1.00 89.62 114 THR A CA 1
ATOM 854 C C . THR A 1 114 ? -6.659 -3.097 51.247 1.00 89.62 114 THR A C 1
ATOM 856 O O . THR A 1 114 ? -6.095 -2.384 50.416 1.00 89.62 114 THR A O 1
ATOM 859 N N . PRO A 1 115 ? -7.990 -3.051 51.451 1.00 89.56 115 PRO A N 1
ATOM 860 C CA . PRO A 1 115 ? -8.834 -1.968 50.942 1.00 89.56 115 PRO A CA 1
ATOM 861 C C . PRO A 1 115 ? -8.444 -0.611 51.533 1.00 89.56 115 PRO A C 1
ATOM 863 O O . PRO A 1 115 ? -7.794 -0.554 52.581 1.00 89.56 115 PRO A O 1
ATOM 866 N N . ASP A 1 116 ? -8.861 0.461 50.868 1.00 87.81 116 ASP A N 1
ATOM 867 C CA . ASP A 1 116 ? -8.645 1.823 51.345 1.00 87.81 116 ASP A CA 1
ATOM 868 C C . ASP A 1 116 ? -9.503 2.082 52.596 1.00 87.81 116 ASP A C 1
ATOM 870 O O . ASP A 1 116 ? -10.649 1.638 52.688 1.00 87.81 116 ASP A O 1
ATOM 874 N N . THR A 1 117 ? -8.947 2.784 53.587 1.00 82.81 117 THR A N 1
ATOM 875 C CA . THR A 1 117 ? -9.610 2.998 54.889 1.00 82.81 117 THR A CA 1
ATOM 876 C C . THR A 1 117 ? -10.777 3.988 54.807 1.00 82.81 117 THR A C 1
ATOM 878 O O . THR A 1 117 ? -11.700 3.929 55.616 1.00 82.81 117 THR A O 1
ATOM 881 N N . SER A 1 118 ? -10.732 4.919 53.854 1.00 81.69 118 SER A N 1
ATOM 882 C CA . SER A 1 118 ? -11.778 5.913 53.615 1.00 81.69 118 SER A CA 1
ATOM 883 C C . SER A 1 118 ? -12.752 5.420 52.546 1.00 81.69 118 SER A C 1
ATOM 885 O O . SER A 1 118 ? -12.340 5.160 51.416 1.00 81.69 118 SER A O 1
ATOM 887 N N . SER A 1 119 ? -14.041 5.342 52.883 1.00 86.62 119 SER A N 1
ATOM 888 C CA . SER A 1 119 ? -15.101 5.205 51.879 1.00 86.62 119 SER A CA 1
ATOM 889 C C . SER A 1 119 ? -15.257 6.520 51.121 1.00 86.62 119 SER A C 1
ATOM 891 O O . SER A 1 119 ? -15.259 7.584 51.739 1.00 86.62 119 SER A O 1
ATOM 893 N N . ILE A 1 120 ? -15.443 6.435 49.806 1.00 90.31 120 ILE A N 1
ATOM 894 C CA . ILE A 1 120 ? -15.762 7.581 48.948 1.00 90.31 120 ILE A CA 1
ATOM 895 C C . ILE A 1 120 ? -17.275 7.669 48.739 1.00 90.31 120 ILE A C 1
ATOM 897 O O . ILE A 1 120 ? -17.943 6.657 48.520 1.00 90.31 120 ILE A O 1
ATOM 901 N N . GLY A 1 121 ? -17.838 8.867 48.812 1.00 88.06 121 GLY A N 1
ATOM 902 C CA . GLY A 1 121 ? -19.246 9.116 48.526 1.00 88.06 121 GLY A CA 1
ATOM 903 C C . GLY A 1 121 ? -19.574 8.947 47.040 1.00 88.06 121 GLY A C 1
ATOM 904 O O . GLY A 1 121 ? -18.721 9.098 46.165 1.00 88.06 121 GLY A O 1
ATOM 905 N N . PHE A 1 122 ? -20.846 8.691 46.720 1.00 87.25 122 PHE A N 1
ATOM 906 C CA . PHE A 1 122 ? -21.301 8.535 45.328 1.00 87.25 122 PHE A CA 1
ATOM 907 C C . PHE A 1 122 ? -20.974 9.746 44.438 1.00 87.25 122 PHE A C 1
ATOM 909 O O . PHE A 1 122 ? -20.688 9.579 43.255 1.00 87.25 122 PHE A O 1
ATOM 916 N N . SER A 1 123 ? -21.004 10.954 45.008 1.00 85.62 123 SER A N 1
ATOM 917 C CA . SER A 1 123 ? -20.715 12.215 44.315 1.00 85.62 123 SER A CA 1
ATOM 918 C C . SER A 1 123 ? -19.225 12.526 44.167 1.00 85.62 123 SER A C 1
ATOM 920 O O . SER A 1 123 ? -18.882 13.452 43.441 1.00 85.62 123 SER A O 1
ATOM 922 N N . GLU A 1 124 ? -18.346 11.802 44.864 1.00 87.88 124 GLU A N 1
ATOM 923 C CA . GLU A 1 124 ? -16.890 12.012 44.810 1.00 87.88 124 GLU A CA 1
ATOM 924 C C . GLU A 1 124 ? -16.236 11.250 43.649 1.00 87.88 124 GLU A C 1
ATOM 926 O O . GLU A 1 124 ? -15.082 11.497 43.297 1.00 87.88 124 GLU A O 1
ATOM 931 N N . VAL A 1 125 ? -16.987 10.351 43.006 1.00 90.31 125 VAL A N 1
ATOM 932 C CA . VAL A 1 125 ? -16.560 9.683 41.777 1.00 90.31 125 VAL A CA 1
ATOM 933 C C . VAL A 1 125 ? -16.524 10.710 40.648 1.00 90.31 125 VAL A C 1
ATOM 935 O O . VAL A 1 125 ? -17.553 11.235 40.237 1.00 90.31 125 VAL A O 1
ATOM 938 N N . THR A 1 126 ? -15.332 10.977 40.122 1.00 89.88 126 THR A N 1
ATOM 939 C CA . THR A 1 126 ? -15.110 11.917 39.013 1.00 89.88 126 THR A CA 1
ATOM 940 C C . THR A 1 126 ? -15.158 11.239 37.647 1.00 89.88 126 THR A C 1
ATOM 942 O O . THR A 1 126 ? -15.347 11.914 36.638 1.00 89.88 126 THR A O 1
ATOM 945 N N . GLY A 1 127 ? -15.015 9.912 37.594 1.00 90.81 127 GLY A N 1
ATOM 946 C CA . GLY A 1 127 ? -15.054 9.159 36.343 1.00 90.81 127 GLY A CA 1
ATOM 947 C C . GLY A 1 127 ? -15.165 7.653 36.547 1.00 90.81 127 GLY A C 1
ATOM 948 O O . GLY A 1 127 ? -14.747 7.103 37.567 1.00 90.81 127 GLY A O 1
ATOM 949 N N . VAL A 1 128 ? -15.737 6.976 35.553 1.00 92.00 128 VAL A N 1
ATOM 950 C CA . VAL A 1 128 ? -15.926 5.521 35.538 1.00 92.00 128 VAL A CA 1
ATOM 951 C C . VAL A 1 128 ? -15.118 4.929 34.391 1.00 92.00 128 VAL A C 1
ATOM 953 O O . VAL A 1 128 ? -15.357 5.245 33.229 1.00 92.00 128 VAL A O 1
ATOM 956 N N . GLY A 1 129 ? -14.161 4.056 34.697 1.00 89.00 129 GLY A N 1
ATOM 957 C CA . GLY A 1 129 ? -13.337 3.390 33.691 1.00 89.00 129 GLY A CA 1
ATOM 958 C C . GLY A 1 129 ? -14.161 2.429 32.841 1.00 89.00 129 GLY A C 1
ATOM 959 O O . GLY A 1 129 ? -14.717 1.461 33.361 1.00 89.00 129 GLY A O 1
ATOM 960 N N . ARG A 1 130 ? -14.226 2.685 31.529 1.00 85.62 130 ARG A N 1
ATOM 961 C CA . ARG A 1 130 ? -14.958 1.838 30.573 1.00 85.62 130 ARG A CA 1
ATOM 962 C C . ARG A 1 130 ? -14.041 1.028 29.672 1.00 85.62 130 ARG A C 1
ATOM 964 O O . ARG A 1 130 ? -14.307 -0.146 29.454 1.00 85.62 130 ARG A O 1
ATOM 971 N N . PHE A 1 131 ? -12.980 1.642 29.149 1.00 83.56 131 PHE A N 1
ATOM 972 C CA . PHE A 1 131 ? -12.090 1.007 28.175 1.00 83.56 131 PHE A CA 1
ATOM 973 C C . PHE A 1 131 ? -10.624 1.283 28.485 1.00 83.56 131 PHE A C 1
ATOM 975 O O . PHE A 1 131 ? -10.297 2.343 29.013 1.00 83.56 131 PHE A O 1
ATOM 982 N N . VAL A 1 132 ? -9.744 0.346 28.132 1.00 86.00 132 VAL A N 1
ATOM 983 C CA . VAL A 1 132 ? -8.300 0.455 28.361 1.00 86.00 132 VAL A CA 1
ATOM 984 C C . VAL A 1 132 ? -7.569 0.251 27.043 1.00 86.00 132 VAL A C 1
ATOM 986 O O . VAL A 1 132 ? -7.728 -0.779 26.392 1.00 86.00 132 VAL A O 1
ATOM 989 N N . VAL A 1 133 ? -6.740 1.221 26.664 1.00 86.25 133 VAL A N 1
ATOM 990 C CA . VAL A 1 133 ? -5.832 1.120 25.520 1.00 86.25 133 VAL A CA 1
ATOM 991 C C . VAL A 1 133 ? -4.407 0.954 26.051 1.00 86.25 133 VAL A C 1
ATOM 993 O O . VAL A 1 133 ? -3.853 1.904 26.615 1.00 86.25 133 VAL A O 1
ATOM 996 N N . PRO A 1 134 ? -3.796 -0.232 25.898 1.00 86.56 134 PRO A N 1
ATOM 997 C CA . PRO A 1 134 ? -2.503 -0.503 26.504 1.00 86.56 134 PRO A CA 1
ATOM 998 C C . PRO A 1 134 ? -1.371 0.244 25.791 1.00 86.56 134 PRO A C 1
ATOM 1000 O O . PRO A 1 134 ? -1.421 0.452 24.578 1.00 86.56 134 PRO A O 1
ATOM 1003 N N . LEU A 1 135 ? -0.316 0.594 26.535 1.00 83.00 135 LEU A N 1
ATOM 1004 C CA . LEU A 1 135 ? 0.971 1.125 26.037 1.00 83.00 135 LEU A CA 1
ATOM 1005 C C . LEU A 1 135 ? 0.950 2.492 25.312 1.00 83.00 135 LEU A C 1
ATOM 1007 O O . LEU A 1 135 ? 2.018 3.060 25.070 1.00 83.00 135 LEU A O 1
ATOM 1011 N N . VAL A 1 136 ? -0.213 3.047 24.957 1.00 87.50 136 VAL A N 1
ATOM 1012 C CA . VAL A 1 136 ? -0.313 4.299 24.173 1.00 87.50 136 VAL A CA 1
ATOM 1013 C C . VAL A 1 136 ? 0.069 5.539 24.985 1.00 87.50 136 VAL A C 1
ATOM 1015 O O . VAL A 1 136 ? 0.531 6.526 24.415 1.00 87.50 136 VAL A O 1
ATOM 1018 N N . GLY A 1 137 ? -0.071 5.493 26.310 1.00 87.50 137 GLY A N 1
ATOM 1019 C CA . GLY A 1 137 ? 0.248 6.596 27.218 1.00 87.50 137 GLY A CA 1
ATOM 1020 C C . GLY A 1 137 ? 1.733 6.714 27.573 1.00 87.50 137 GLY A C 1
ATOM 1021 O O . GLY A 1 137 ? 2.140 7.717 28.158 1.00 87.50 137 GLY A O 1
ATOM 1022 N N . LEU A 1 138 ? 2.571 5.738 27.199 1.00 87.56 138 LEU A N 1
ATOM 1023 C CA . LEU A 1 138 ? 4.004 5.725 27.525 1.00 87.56 138 LEU A CA 1
ATOM 1024 C C . LEU A 1 138 ? 4.766 7.001 27.116 1.00 87.56 138 LEU A C 1
ATOM 1026 O O . LEU A 1 138 ? 5.542 7.489 27.939 1.00 87.56 138 LEU A O 1
ATOM 1030 N N . PRO A 1 139 ? 4.547 7.606 25.927 1.00 87.56 139 PRO A N 1
ATOM 1031 C CA . PRO A 1 139 ? 5.205 8.863 25.571 1.00 87.56 139 PRO A CA 1
ATOM 1032 C C . PRO A 1 139 ? 4.889 10.006 26.542 1.00 87.56 139 PRO A C 1
ATOM 1034 O O . PRO A 1 139 ? 5.774 10.798 26.857 1.00 87.56 139 PRO A O 1
ATOM 1037 N N . VAL A 1 140 ? 3.654 10.068 27.053 1.00 86.75 140 VAL A N 1
ATOM 1038 C CA . VAL A 1 140 ? 3.232 11.069 28.045 1.00 86.75 140 VAL A CA 1
ATOM 1039 C C . VAL A 1 140 ? 3.916 10.807 29.383 1.00 86.75 140 VAL A C 1
ATOM 1041 O O . VAL A 1 140 ? 4.462 11.733 29.979 1.00 86.75 140 VAL A O 1
ATOM 1044 N N . VAL A 1 141 ? 3.970 9.543 29.818 1.00 87.00 141 VAL A N 1
ATOM 1045 C CA . VAL A 1 141 ? 4.676 9.146 31.047 1.00 87.00 141 VAL A CA 1
ATOM 1046 C C . VAL A 1 141 ? 6.163 9.497 30.965 1.00 87.00 141 VAL A C 1
ATOM 1048 O O . VAL A 1 141 ? 6.712 10.048 31.916 1.00 87.00 141 VAL A O 1
ATOM 1051 N N . TRP A 1 142 ? 6.837 9.232 29.843 1.00 89.06 142 TRP A N 1
ATOM 1052 C CA . TRP A 1 142 ? 8.256 9.567 29.675 1.00 89.06 142 TRP A CA 1
ATOM 1053 C C . TRP A 1 142 ? 8.518 11.071 29.697 1.00 89.06 142 TRP A C 1
ATOM 1055 O O . TRP A 1 142 ? 9.507 11.499 30.287 1.00 89.06 142 TRP A O 1
ATOM 1065 N N . LEU A 1 143 ? 7.633 11.875 29.103 1.00 86.88 143 LEU A N 1
ATOM 1066 C CA . LEU A 1 143 ? 7.724 13.333 29.179 1.00 86.88 143 LEU A CA 1
ATOM 1067 C C . LEU A 1 143 ? 7.509 13.836 30.613 1.00 86.88 143 LEU A C 1
ATOM 1069 O O . LEU A 1 143 ? 8.303 14.643 31.089 1.00 86.88 143 LEU A O 1
ATOM 1073 N N . ALA A 1 144 ? 6.496 13.321 31.316 1.00 84.50 144 ALA A N 1
ATOM 1074 C CA . ALA A 1 144 ? 6.183 13.706 32.694 1.00 84.50 144 ALA A CA 1
ATOM 1075 C C . ALA A 1 144 ? 7.283 13.301 33.694 1.00 84.50 144 ALA A C 1
ATOM 1077 O O . ALA A 1 144 ? 7.597 14.050 34.612 1.00 84.50 144 ALA A O 1
ATOM 1078 N N . THR A 1 145 ? 7.905 12.136 33.494 1.00 86.44 145 THR A N 1
ATOM 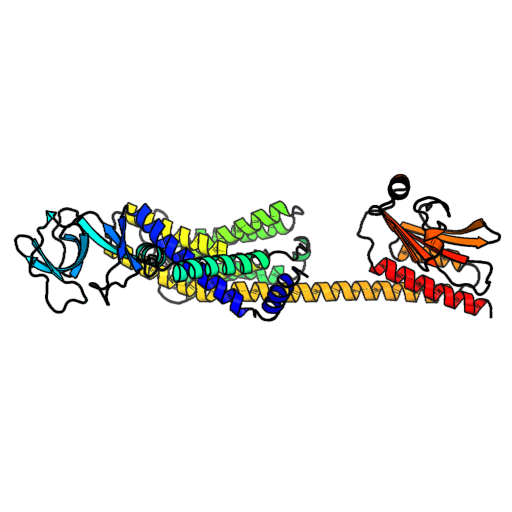1079 C CA . THR A 1 145 ? 8.993 11.617 34.347 1.00 86.44 145 THR A CA 1
ATOM 1080 C C . THR A 1 145 ? 10.384 12.135 33.960 1.00 86.44 145 THR A C 1
ATOM 1082 O O . THR A 1 145 ? 11.365 11.809 34.625 1.00 86.44 145 THR A O 1
ATOM 1085 N N . GLY A 1 146 ? 10.504 12.924 32.884 1.00 85.75 146 GLY A N 1
ATOM 1086 C CA . GLY A 1 146 ? 11.785 13.448 32.398 1.00 85.75 146 GLY A CA 1
ATOM 1087 C C . GLY A 1 146 ? 12.676 12.422 31.682 1.00 85.75 146 GLY A C 1
ATOM 1088 O O . GLY A 1 146 ? 13.852 12.695 31.433 1.00 85.75 146 GLY A O 1
ATOM 1089 N N . ASN A 1 147 ? 12.147 11.253 31.304 1.00 88.31 147 ASN A N 1
ATOM 1090 C CA . ASN A 1 147 ? 12.872 10.223 30.556 1.00 88.31 147 ASN A CA 1
ATOM 1091 C C . ASN A 1 147 ? 12.982 10.577 29.059 1.00 88.31 147 ASN A C 1
ATOM 1093 O O . ASN A 1 147 ? 12.376 9.959 28.178 1.00 88.31 147 ASN A O 1
ATOM 1097 N N . THR A 1 148 ? 13.792 11.593 28.766 1.00 86.88 148 THR A N 1
ATOM 1098 C CA . THR A 1 148 ? 14.008 12.116 27.408 1.00 86.88 148 THR A CA 1
ATOM 1099 C C . THR A 1 148 ? 14.657 11.100 26.467 1.00 86.88 148 THR A C 1
ATOM 1101 O O . THR A 1 148 ? 14.401 11.142 25.265 1.00 86.88 148 THR A O 1
ATOM 1104 N N . ILE A 1 149 ? 15.443 10.153 26.993 1.00 87.88 149 ILE A N 1
ATOM 1105 C CA . ILE A 1 149 ? 16.102 9.104 26.202 1.00 87.88 149 ILE A CA 1
ATOM 1106 C C . ILE A 1 149 ? 15.067 8.143 25.610 1.00 87.88 149 ILE A C 1
ATOM 1108 O O . ILE A 1 149 ? 15.100 7.889 24.405 1.00 87.88 149 ILE A O 1
ATOM 1112 N N . ALA A 1 150 ? 14.134 7.631 26.422 1.00 83.88 150 ALA A N 1
ATOM 1113 C CA . ALA A 1 150 ? 13.092 6.718 25.947 1.00 83.88 150 ALA A CA 1
ATOM 1114 C C . ALA A 1 150 ? 12.174 7.394 24.918 1.00 83.88 150 ALA A C 1
ATOM 1116 O O . ALA A 1 150 ? 11.896 6.824 23.860 1.00 83.88 150 ALA A O 1
ATOM 1117 N N . PHE A 1 151 ? 11.783 8.644 25.184 1.00 83.19 151 PHE A N 1
ATOM 1118 C CA . PHE A 1 151 ? 10.986 9.438 24.252 1.00 83.19 151 PHE A CA 1
ATOM 1119 C C . PHE A 1 151 ? 11.719 9.675 22.922 1.00 83.19 151 PHE A C 1
ATOM 1121 O O . PHE A 1 151 ? 11.166 9.410 21.853 1.00 83.19 151 PHE A O 1
ATOM 1128 N N . ALA A 1 152 ? 12.986 10.103 22.965 1.00 83.25 152 ALA A N 1
ATOM 1129 C CA . ALA A 1 152 ? 13.787 10.324 21.763 1.00 83.25 152 ALA A CA 1
ATOM 1130 C C . ALA A 1 152 ? 13.995 9.028 20.964 1.00 83.25 152 ALA A C 1
ATOM 1132 O O . ALA A 1 152 ? 13.868 9.038 19.740 1.00 83.25 152 ALA A O 1
ATOM 1133 N N . ALA A 1 153 ? 14.257 7.903 21.636 1.00 87.94 153 ALA A N 1
ATOM 1134 C CA . ALA A 1 153 ? 14.397 6.600 20.990 1.00 87.94 153 ALA A CA 1
ATOM 1135 C C . ALA A 1 153 ? 13.106 6.171 20.273 1.00 87.94 153 ALA A C 1
ATOM 1137 O O . ALA A 1 153 ? 13.160 5.693 19.138 1.00 87.94 153 ALA A O 1
ATOM 1138 N N . TRP A 1 154 ? 11.944 6.388 20.893 1.00 89.81 154 TRP A N 1
ATOM 1139 C CA . TRP A 1 154 ? 10.646 6.105 20.280 1.00 89.81 154 TRP A CA 1
ATOM 1140 C C . TRP A 1 154 ? 10.386 6.972 19.039 1.00 89.81 154 TRP A C 1
ATOM 1142 O O . TRP A 1 154 ? 10.050 6.442 17.978 1.00 89.81 154 TRP A O 1
ATOM 1152 N N . VAL A 1 155 ? 10.636 8.285 19.121 1.00 87.38 155 VAL A N 1
ATOM 1153 C CA . VAL A 1 155 ? 10.509 9.198 17.970 1.00 87.38 155 VAL A CA 1
ATOM 1154 C C . VAL A 1 155 ? 11.456 8.792 16.836 1.00 87.38 155 VAL A C 1
ATOM 1156 O O . VAL A 1 155 ? 11.042 8.707 15.678 1.00 87.38 155 VAL A O 1
ATOM 1159 N N . LEU A 1 156 ? 12.716 8.481 17.153 1.00 87.88 156 LEU A N 1
ATOM 1160 C CA . LEU A 1 156 ? 13.701 8.026 16.169 1.00 87.88 156 LEU A CA 1
ATOM 1161 C C . LEU A 1 156 ? 13.311 6.687 15.532 1.00 87.88 156 LEU A C 1
ATOM 1163 O O . LEU A 1 156 ? 13.536 6.509 14.337 1.00 87.88 156 LEU A O 1
ATOM 1167 N N . SER A 1 157 ? 12.693 5.773 16.284 1.00 87.69 157 SER A N 1
ATOM 1168 C CA . SER A 1 157 ? 12.162 4.511 15.754 1.00 87.69 157 SER A CA 1
ATOM 1169 C C . SER A 1 157 ? 11.064 4.748 14.713 1.00 87.69 157 SER A C 1
ATOM 1171 O O . SER A 1 157 ? 11.101 4.162 13.626 1.00 87.69 157 SER A O 1
ATOM 1173 N N . ILE A 1 158 ? 10.121 5.658 14.989 1.00 85.19 158 ILE A N 1
ATOM 1174 C CA . ILE A 1 158 ? 9.056 6.026 14.042 1.00 85.19 158 ILE A CA 1
ATOM 1175 C C . ILE A 1 158 ? 9.647 6.696 12.800 1.00 85.19 158 ILE A C 1
ATOM 1177 O O . ILE A 1 158 ? 9.343 6.286 11.679 1.00 85.19 158 ILE A O 1
ATOM 1181 N N . ILE A 1 159 ? 10.528 7.686 12.977 1.00 85.00 159 ILE A N 1
ATOM 1182 C CA . ILE A 1 159 ? 11.176 8.388 11.860 1.00 85.00 159 ILE A CA 1
ATOM 1183 C C . ILE A 1 159 ? 12.011 7.415 11.024 1.00 85.00 159 ILE A C 1
ATOM 1185 O O . ILE A 1 159 ? 11.920 7.432 9.800 1.00 85.00 159 ILE A O 1
ATOM 1189 N N . GLY A 1 160 ? 12.789 6.537 11.660 1.00 84.19 160 GLY A N 1
ATOM 1190 C CA . GLY A 1 160 ? 13.595 5.518 10.990 1.00 84.19 160 GLY A CA 1
ATOM 1191 C C . GLY A 1 160 ? 12.739 4.528 10.201 1.00 84.19 160 GLY A C 1
ATOM 1192 O O . GLY A 1 160 ? 13.061 4.210 9.056 1.00 84.19 160 GLY A O 1
ATOM 1193 N N . SER A 1 161 ? 11.607 4.110 10.766 1.00 83.06 161 SER A N 1
ATOM 1194 C CA . SER A 1 161 ? 10.624 3.242 10.111 1.00 83.06 161 SER A CA 1
ATOM 1195 C C . SER A 1 161 ? 9.980 3.917 8.895 1.00 83.06 161 SER A C 1
ATOM 1197 O O . SER A 1 161 ? 9.947 3.344 7.804 1.00 83.06 161 SER A O 1
ATOM 1199 N N . LEU A 1 162 ? 9.531 5.168 9.045 1.00 80.69 162 LEU A N 1
ATOM 1200 C CA . LEU A 1 162 ? 8.963 5.968 7.955 1.00 80.69 162 LEU A CA 1
ATOM 1201 C C . LEU A 1 162 ? 9.996 6.274 6.870 1.00 80.69 162 LEU A C 1
ATOM 1203 O O . LEU A 1 162 ? 9.671 6.214 5.686 1.00 80.69 162 LEU A O 1
ATOM 1207 N N . ALA A 1 163 ? 11.243 6.551 7.247 1.00 78.50 163 ALA A N 1
ATOM 1208 C CA . ALA A 1 163 ? 12.342 6.728 6.312 1.00 78.50 163 ALA A CA 1
ATOM 1209 C C . ALA A 1 163 ? 12.608 5.426 5.550 1.00 78.50 163 ALA A C 1
ATOM 1211 O O . ALA A 1 163 ? 12.668 5.452 4.327 1.00 78.50 163 ALA A O 1
ATOM 1212 N N . LEU A 1 164 ? 12.680 4.271 6.215 1.00 75.69 164 LEU A N 1
ATOM 1213 C CA . LEU A 1 164 ? 12.889 2.985 5.544 1.00 75.69 164 LEU A CA 1
ATOM 1214 C C . LEU A 1 164 ? 11.781 2.680 4.519 1.00 75.69 164 LEU A C 1
ATOM 1216 O O . LEU A 1 164 ? 12.068 2.214 3.413 1.00 75.69 164 LEU A O 1
ATOM 1220 N N . VAL A 1 165 ? 10.525 2.989 4.852 1.00 68.81 165 VAL A N 1
ATOM 1221 C CA . VAL A 1 165 ? 9.372 2.844 3.948 1.00 68.81 165 VAL A CA 1
ATOM 1222 C C . VAL A 1 165 ? 9.399 3.883 2.818 1.00 68.81 165 VAL A C 1
ATOM 1224 O O . VAL A 1 165 ? 9.183 3.544 1.652 1.00 68.81 165 VAL A O 1
ATOM 1227 N N . GLY A 1 166 ? 9.697 5.144 3.133 1.00 60.16 166 GLY A N 1
ATOM 1228 C CA . GLY A 1 166 ? 9.745 6.261 2.188 1.00 60.16 166 GLY A CA 1
ATOM 1229 C C . GLY A 1 166 ? 10.899 6.157 1.189 1.00 60.16 166 GLY A C 1
ATOM 1230 O O . GLY A 1 166 ? 10.701 6.377 -0.005 1.00 60.16 166 GLY A O 1
ATOM 1231 N N . PHE A 1 167 ? 12.078 5.727 1.640 1.00 54.62 167 PHE A N 1
ATOM 1232 C CA . PHE A 1 167 ? 13.252 5.474 0.800 1.00 54.62 167 PHE A CA 1
ATOM 1233 C C . PHE A 1 167 ? 13.108 4.213 -0.060 1.00 54.62 167 PHE A C 1
ATOM 1235 O O . PHE A 1 167 ? 13.765 4.103 -1.096 1.00 54.62 167 PHE A O 1
ATOM 1242 N N . ARG A 1 168 ? 12.213 3.280 0.300 1.00 54.31 168 ARG A N 1
ATOM 1243 C CA . ARG A 1 168 ? 11.831 2.159 -0.576 1.00 54.31 168 ARG A CA 1
ATOM 1244 C C . ARG A 1 168 ? 10.969 2.587 -1.768 1.00 54.31 168 ARG A C 1
ATOM 1246 O O . ARG A 1 168 ? 10.782 1.792 -2.690 1.00 54.31 168 ARG A O 1
ATOM 1253 N N . ARG A 1 169 ? 10.494 3.838 -1.833 1.00 47.22 169 ARG A N 1
ATOM 1254 C CA . ARG A 1 169 ? 9.843 4.368 -3.037 1.00 47.22 169 ARG A CA 1
ATOM 1255 C C . ARG A 1 169 ? 10.848 5.014 -3.997 1.00 47.22 169 ARG A C 1
ATOM 1257 O O . ARG A 1 169 ? 11.368 6.091 -3.737 1.00 47.22 169 ARG A O 1
ATOM 1264 N N . ARG A 1 170 ? 10.893 4.403 -5.194 1.00 42.62 170 ARG A N 1
ATOM 1265 C CA . ARG A 1 170 ? 11.213 4.941 -6.539 1.00 42.62 170 ARG A CA 1
ATOM 1266 C C . ARG A 1 170 ? 12.568 4.548 -7.141 1.00 42.62 170 ARG A C 1
ATOM 1268 O O . ARG A 1 170 ? 13.403 5.398 -7.414 1.00 42.62 170 ARG A O 1
ATOM 1275 N N . SER A 1 171 ? 12.650 3.305 -7.618 1.00 39.03 171 SER A N 1
ATOM 1276 C CA . SER A 1 171 ? 13.022 3.130 -9.029 1.00 39.03 171 SER A CA 1
ATOM 1277 C C . SER A 1 171 ? 11.762 3.394 -9.860 1.00 39.03 171 SER A C 1
ATOM 1279 O O . SER A 1 171 ? 10.927 2.513 -10.063 1.00 39.03 171 SER A O 1
ATOM 1281 N N . LYS A 1 172 ? 11.543 4.658 -10.251 1.00 41.88 172 LYS A N 1
ATOM 1282 C CA . LYS A 1 172 ? 10.545 4.996 -11.274 1.00 41.88 172 LYS A CA 1
ATOM 1283 C C . LYS A 1 172 ? 11.116 4.606 -12.638 1.00 41.88 172 LYS A C 1
ATOM 1285 O O . LYS A 1 172 ? 11.487 5.465 -13.422 1.00 41.88 172 LYS A O 1
ATOM 1290 N N . THR A 1 173 ? 11.109 3.328 -12.964 1.00 41.41 173 THR A N 1
ATOM 1291 C CA . THR A 1 173 ? 10.705 2.964 -14.322 1.00 41.41 173 THR A CA 1
ATOM 1292 C C . THR A 1 173 ? 9.258 2.533 -14.189 1.00 41.41 173 THR A C 1
ATOM 1294 O O . THR A 1 173 ? 8.947 1.380 -13.892 1.00 41.41 173 THR A O 1
ATOM 1297 N N . LYS A 1 174 ? 8.347 3.515 -14.271 1.00 42.72 174 LYS A N 1
ATOM 1298 C CA . LYS A 1 174 ? 6.936 3.206 -14.492 1.00 42.72 174 LYS A CA 1
ATOM 1299 C C . LYS A 1 174 ? 6.910 2.451 -15.819 1.00 42.72 174 LYS A C 1
ATOM 1301 O O . LYS A 1 174 ? 7.080 3.076 -16.859 1.00 42.72 174 LYS A O 1
ATOM 1306 N N . LEU A 1 175 ? 6.782 1.123 -15.788 1.00 47.19 175 LEU A N 1
ATOM 1307 C CA . LEU A 1 175 ? 6.319 0.437 -16.987 1.00 47.19 175 LEU A CA 1
ATOM 1308 C C . LEU A 1 175 ? 4.967 1.061 -17.328 1.00 47.19 175 LEU A C 1
ATOM 1310 O O . LEU A 1 175 ? 4.158 1.224 -16.405 1.00 47.19 175 LEU A O 1
ATOM 1314 N N . PRO A 1 176 ? 4.715 1.400 -18.599 1.00 46.97 176 PRO A N 1
ATOM 1315 C CA . PRO A 1 176 ? 3.386 1.811 -19.000 1.00 46.97 176 PRO A CA 1
ATOM 1316 C C . PRO A 1 176 ? 2.411 0.712 -18.577 1.00 46.97 176 PRO A C 1
ATOM 1318 O O . PRO A 1 176 ? 2.656 -0.474 -18.824 1.00 46.97 176 PRO A O 1
ATOM 1321 N N . LEU A 1 177 ? 1.299 1.102 -17.947 1.00 49.12 177 LEU A N 1
ATOM 1322 C CA . LEU A 1 177 ? 0.238 0.191 -17.479 1.00 49.12 177 LEU A CA 1
ATOM 1323 C C . LEU A 1 177 ? -0.269 -0.739 -18.606 1.00 49.12 177 LEU A C 1
ATOM 1325 O O . LEU A 1 177 ? -0.881 -1.769 -18.358 1.00 49.12 177 LEU A O 1
ATOM 1329 N N . ARG A 1 178 ? 0.040 -0.414 -19.865 1.00 47.28 178 ARG A N 1
ATOM 1330 C CA . ARG A 1 178 ? -0.279 -1.175 -21.074 1.00 47.28 178 ARG A CA 1
ATOM 1331 C C . ARG A 1 178 ? 0.502 -2.487 -21.242 1.00 47.28 178 ARG A C 1
ATOM 1333 O O . ARG A 1 178 ? -0.059 -3.436 -21.792 1.00 47.28 178 ARG A O 1
ATOM 1340 N N . ALA A 1 179 ? 1.732 -2.588 -20.719 1.00 48.31 179 ALA A N 1
ATOM 1341 C CA . ALA A 1 179 ? 2.516 -3.836 -20.724 1.00 48.31 179 ALA A CA 1
ATOM 1342 C C . ALA A 1 179 ? 1.855 -4.967 -19.895 1.00 48.31 179 ALA A C 1
ATOM 1344 O O . ALA A 1 179 ? 2.288 -6.116 -19.933 1.00 48.31 179 ALA A O 1
ATOM 1345 N N . LEU A 1 180 ? 0.777 -4.647 -19.166 1.00 49.44 180 LEU A N 1
ATOM 1346 C CA . LEU A 1 180 ? -0.006 -5.549 -18.320 1.00 49.44 180 LEU A CA 1
ATOM 1347 C C . LEU A 1 180 ? -1.097 -6.337 -19.076 1.00 49.44 180 LEU A C 1
ATOM 1349 O O . LEU A 1 180 ? -1.777 -7.157 -18.462 1.00 49.44 180 LEU A O 1
ATOM 1353 N N . SER A 1 181 ? -1.320 -6.092 -20.374 1.00 47.59 181 SER A N 1
ATOM 1354 C CA . SER A 1 181 ? -2.611 -6.416 -21.010 1.00 47.59 181 SER A CA 1
ATOM 1355 C C . SER A 1 181 ? -2.749 -7.760 -21.736 1.00 47.59 181 SER A C 1
ATOM 1357 O O . SER A 1 181 ? -3.889 -8.157 -21.976 1.00 47.59 181 SER A O 1
ATOM 1359 N N . THR A 1 182 ? -1.691 -8.506 -22.073 1.00 46.59 182 THR A N 1
ATOM 1360 C CA . THR A 1 182 ? -1.878 -9.575 -23.082 1.00 46.59 182 THR A CA 1
ATOM 1361 C C . THR A 1 182 ? -1.911 -11.021 -22.595 1.00 46.59 182 THR A C 1
ATOM 1363 O O . THR A 1 182 ? -2.509 -11.823 -23.306 1.00 46.59 182 THR A O 1
ATOM 1366 N N . THR A 1 183 ? -1.389 -11.411 -21.420 1.00 47.12 183 THR A N 1
ATOM 1367 C CA . THR A 1 183 ? -1.313 -12.867 -21.123 1.00 47.12 183 THR A CA 1
ATOM 1368 C C . THR A 1 183 ? -1.645 -13.383 -19.712 1.00 47.12 183 THR A C 1
ATOM 1370 O O . THR A 1 183 ? -2.253 -14.451 -19.667 1.00 47.12 183 THR A O 1
ATOM 1373 N N . PRO A 1 184 ? -1.423 -12.711 -18.558 1.00 48.59 184 PRO A N 1
ATOM 1374 C CA . PRO A 1 184 ? -1.814 -13.307 -17.271 1.00 48.59 184 PRO A CA 1
ATOM 1375 C C . PRO A 1 184 ? -3.200 -12.866 -16.766 1.00 48.59 184 PRO A C 1
ATOM 1377 O O . PRO A 1 184 ? -3.643 -13.314 -15.712 1.00 48.59 184 PRO A O 1
ATOM 1380 N N . LEU A 1 185 ? -3.929 -12.003 -17.488 1.00 50.66 185 LEU A N 1
ATOM 1381 C CA . LEU A 1 185 ? -5.190 -11.448 -16.977 1.00 50.66 185 LEU A CA 1
ATOM 1382 C C . LEU A 1 185 ? -6.358 -12.448 -16.971 1.00 50.66 185 LEU A C 1
ATOM 1384 O O . LEU A 1 185 ? -7.270 -12.279 -16.171 1.00 50.66 185 LEU A O 1
ATOM 1388 N N . ARG A 1 186 ? -6.359 -13.501 -17.803 1.00 51.16 186 ARG A N 1
ATOM 1389 C CA . ARG A 1 186 ? -7.476 -14.471 -17.813 1.00 51.16 186 ARG A CA 1
ATOM 1390 C C . ARG A 1 186 ? -7.535 -15.335 -16.547 1.00 51.16 186 ARG A C 1
ATOM 1392 O O . ARG A 1 186 ? -8.629 -15.530 -16.036 1.00 51.16 186 ARG A O 1
ATOM 1399 N N . ALA A 1 187 ? -6.391 -15.788 -16.029 1.00 49.84 187 ALA A N 1
ATOM 1400 C CA . ALA A 1 187 ? -6.324 -16.646 -14.838 1.00 49.84 187 ALA A CA 1
ATOM 1401 C C . ALA A 1 187 ? -6.567 -15.882 -13.523 1.00 49.84 187 ALA A C 1
ATOM 1403 O O . ALA A 1 187 ? -7.047 -16.446 -12.547 1.00 49.84 187 ALA A O 1
ATOM 1404 N N . ILE A 1 188 ? -6.261 -14.583 -13.497 1.00 54.69 188 ILE A N 1
ATOM 1405 C CA . ILE A 1 188 ? -6.498 -13.735 -12.323 1.00 54.69 188 ILE A CA 1
ATOM 1406 C C . ILE A 1 188 ? -7.977 -13.306 -12.263 1.00 54.69 188 ILE A C 1
ATOM 1408 O O . ILE A 1 188 ? -8.569 -13.322 -11.194 1.00 54.69 188 ILE A O 1
ATOM 1412 N N . ARG A 1 189 ? -8.624 -13.041 -13.411 1.00 61.03 189 ARG A N 1
ATOM 1413 C CA . ARG A 1 189 ? -10.055 -12.664 -13.493 1.00 61.03 189 ARG A CA 1
ATOM 1414 C C . ARG A 1 189 ? -11.033 -13.737 -12.993 1.00 61.03 189 ARG A C 1
ATOM 1416 O O . ARG A 1 189 ? -12.176 -13.411 -12.681 1.00 61.03 189 ARG A O 1
ATOM 1423 N N . SER A 1 190 ? -10.624 -15.005 -12.921 1.00 64.44 190 SER A N 1
ATOM 1424 C CA . SER A 1 190 ? -11.459 -16.073 -12.356 1.00 64.44 190 SER A CA 1
ATOM 1425 C C . SER A 1 190 ? -11.582 -16.006 -10.834 1.00 64.44 190 SER A C 1
ATOM 1427 O O . SER A 1 190 ? -12.506 -16.607 -10.298 1.00 64.44 190 SER A O 1
ATOM 1429 N N . VAL A 1 191 ? -10.715 -15.268 -10.131 1.00 76.69 191 VAL A N 1
ATOM 1430 C CA . VAL A 1 191 ? -10.723 -15.230 -8.661 1.00 76.69 191 VAL A CA 1
ATOM 1431 C C . VAL A 1 191 ? -12.016 -14.597 -8.133 1.00 76.69 191 VAL A C 1
ATOM 1433 O O . VAL A 1 191 ? -12.715 -15.250 -7.363 1.00 76.69 191 VAL A O 1
ATOM 1436 N N . ARG A 1 192 ? -12.433 -13.419 -8.622 1.00 79.88 192 ARG A N 1
ATOM 1437 C CA . ARG A 1 192 ? -13.760 -12.834 -8.305 1.00 79.88 192 ARG A CA 1
ATOM 1438 C C . ARG A 1 192 ? -14.941 -13.765 -8.587 1.00 79.88 192 ARG A C 1
ATOM 1440 O O . ARG A 1 192 ? -15.896 -13.787 -7.816 1.00 79.88 192 ARG A O 1
ATOM 1447 N N . VAL A 1 193 ? -14.891 -14.527 -9.682 1.00 81.75 193 VAL A N 1
ATOM 1448 C CA . VAL A 1 193 ? -15.963 -15.470 -10.052 1.00 81.75 193 VAL A CA 1
ATOM 1449 C C . VAL A 1 193 ? -16.017 -16.634 -9.065 1.00 81.75 193 VAL A C 1
ATOM 1451 O O . VAL A 1 193 ? -17.097 -16.996 -8.607 1.00 81.75 193 VAL A O 1
ATOM 1454 N N . VAL A 1 194 ? -14.858 -17.180 -8.692 1.00 81.75 194 VAL A N 1
ATOM 1455 C CA . VAL A 1 194 ? -14.746 -18.240 -7.682 1.00 81.75 194 VAL A CA 1
ATOM 1456 C C . VAL A 1 194 ? -15.215 -17.739 -6.316 1.00 81.75 194 VAL A C 1
ATOM 1458 O O . VAL A 1 194 ? -15.960 -18.441 -5.643 1.00 81.75 194 VAL A O 1
ATOM 1461 N N . VAL A 1 195 ? -14.852 -16.515 -5.923 1.00 82.56 195 VAL A N 1
ATOM 1462 C CA . VAL A 1 195 ? -15.307 -15.900 -4.665 1.00 82.56 195 VAL A CA 1
ATOM 1463 C C . VAL A 1 195 ? -16.819 -15.684 -4.676 1.00 82.56 195 VAL A C 1
ATOM 1465 O O . VAL A 1 195 ? -17.486 -16.041 -3.710 1.00 82.56 195 VAL A O 1
ATOM 1468 N N . GLY A 1 196 ? -17.384 -15.183 -5.778 1.00 83.88 196 GLY A N 1
ATOM 1469 C CA . GLY A 1 196 ? -18.835 -15.069 -5.934 1.00 83.88 196 GLY A CA 1
ATOM 1470 C C . GLY A 1 196 ? -19.536 -16.428 -5.833 1.00 83.88 196 GLY A C 1
ATOM 1471 O O . GLY A 1 196 ? -20.517 -16.570 -5.108 1.00 83.88 196 GLY A O 1
ATOM 1472 N N . PHE A 1 197 ? -18.994 -17.458 -6.485 1.00 83.50 197 PHE A N 1
ATOM 1473 C CA . PHE A 1 197 ? -19.507 -18.824 -6.376 1.00 83.50 197 PHE A CA 1
ATOM 1474 C C . PHE A 1 197 ? -19.414 -19.369 -4.941 1.00 83.50 197 PHE A C 1
ATOM 1476 O O . PHE A 1 197 ? -20.351 -19.997 -4.456 1.00 83.50 197 PHE A O 1
ATOM 1483 N N . LEU A 1 198 ? -18.326 -19.091 -4.222 1.00 80.00 198 LEU A N 1
ATOM 1484 C CA . LEU A 1 198 ? -18.167 -19.467 -2.816 1.00 80.00 198 LEU A CA 1
ATOM 1485 C C . LEU A 1 198 ? -19.189 -18.771 -1.909 1.00 80.00 198 LEU A C 1
ATOM 1487 O O . LEU A 1 198 ? -19.808 -19.440 -1.089 1.00 80.00 198 LEU A O 1
ATOM 1491 N N . ILE A 1 199 ? -19.417 -17.465 -2.079 1.00 80.00 199 ILE A N 1
ATOM 1492 C CA . ILE A 1 199 ? -20.453 -16.727 -1.334 1.00 80.00 199 ILE A CA 1
ATOM 1493 C C . ILE A 1 199 ? -21.830 -17.351 -1.596 1.00 80.00 199 ILE A C 1
ATOM 1495 O O . ILE A 1 199 ? -22.583 -17.625 -0.662 1.00 80.00 199 ILE A O 1
ATOM 1499 N N . LEU A 1 200 ? -22.144 -17.621 -2.866 1.00 82.00 200 LEU A N 1
ATOM 1500 C CA . LEU A 1 200 ? -23.418 -18.213 -3.264 1.00 82.00 200 LEU A CA 1
ATOM 1501 C C . LEU A 1 200 ? -23.602 -19.619 -2.675 1.00 82.00 200 LEU A C 1
ATOM 1503 O O . LEU A 1 200 ? -24.654 -19.921 -2.120 1.00 82.00 200 LEU A O 1
ATOM 1507 N N . THR A 1 201 ? -22.585 -20.475 -2.770 1.00 77.62 201 THR A N 1
ATOM 1508 C CA . THR A 1 201 ? -22.638 -21.840 -2.223 1.00 77.62 201 THR A CA 1
ATOM 1509 C C . THR A 1 201 ? -22.735 -21.845 -0.703 1.00 77.62 201 THR A C 1
ATOM 1511 O O . THR A 1 201 ? -23.541 -22.601 -0.171 1.00 77.62 201 THR A O 1
ATOM 1514 N N . GLN A 1 202 ? -21.997 -20.983 0.005 1.00 76.44 202 GLN A N 1
ATOM 1515 C CA . GLN A 1 202 ? -22.124 -20.851 1.459 1.00 76.44 202 GLN A CA 1
ATOM 1516 C C . GLN A 1 202 ? -23.542 -20.447 1.867 1.00 76.44 202 GLN A C 1
ATOM 1518 O O . GLN A 1 202 ? -24.081 -21.035 2.797 1.00 76.44 202 GLN A O 1
ATOM 1523 N N . PHE A 1 203 ? -24.161 -19.511 1.142 1.00 78.25 203 PHE A N 1
ATOM 1524 C CA . PHE A 1 203 ? -25.538 -19.093 1.401 1.00 78.25 203 PHE A CA 1
ATOM 1525 C C . PHE A 1 203 ? -26.571 -20.189 1.107 1.00 78.25 203 PHE A C 1
ATOM 1527 O O . PHE A 1 203 ? -27.539 -20.324 1.845 1.00 78.25 203 PHE A O 1
ATOM 1534 N N . ILE A 1 204 ? -26.378 -20.977 0.042 1.00 78.88 204 ILE A N 1
ATOM 1535 C CA . ILE A 1 204 ? -27.273 -22.098 -0.294 1.00 78.88 204 ILE A CA 1
ATOM 1536 C C . ILE A 1 204 ? -27.168 -23.217 0.748 1.00 78.88 204 ILE A C 1
ATOM 1538 O O . ILE A 1 204 ? -28.184 -23.803 1.113 1.00 78.88 204 ILE A O 1
ATOM 1542 N N . VAL A 1 205 ? -25.948 -23.530 1.199 1.00 79.06 205 VAL A N 1
ATOM 1543 C CA . VAL A 1 205 ? -25.689 -24.605 2.169 1.00 79.06 205 VAL A CA 1
ATOM 1544 C C . VAL A 1 205 ? -26.189 -24.226 3.557 1.00 79.06 205 VAL A C 1
ATOM 1546 O O . VAL A 1 205 ? -26.802 -25.054 4.223 1.00 79.06 205 VAL A O 1
ATOM 1549 N N . ASP A 1 206 ? -25.942 -22.988 3.983 1.00 73.38 206 ASP A N 1
ATOM 1550 C CA . ASP A 1 206 ? -26.416 -22.486 5.265 1.00 73.38 206 ASP A CA 1
ATOM 1551 C C . ASP A 1 206 ? -26.810 -20.999 5.175 1.00 73.38 206 ASP A C 1
ATOM 1553 O O . ASP A 1 206 ? -25.970 -20.103 5.329 1.00 73.38 206 ASP A O 1
ATOM 1557 N N . PRO A 1 207 ? -28.108 -20.711 4.969 1.00 73.38 207 PRO A N 1
ATOM 1558 C CA . PRO A 1 207 ? -28.624 -19.345 4.944 1.00 73.38 207 PRO A CA 1
ATOM 1559 C C . PRO A 1 207 ? -28.494 -18.610 6.286 1.00 73.38 207 PRO A C 1
ATOM 1561 O O . PRO A 1 207 ? -28.665 -17.388 6.323 1.00 73.38 207 PRO A O 1
ATOM 1564 N N . ASN A 1 208 ? -28.245 -19.325 7.390 1.00 70.00 208 ASN A N 1
ATOM 1565 C CA . ASN A 1 208 ? -28.102 -18.745 8.726 1.00 70.00 208 ASN A CA 1
ATOM 1566 C C . ASN A 1 208 ? -26.675 -18.300 9.035 1.00 70.00 208 ASN A C 1
ATOM 1568 O O . ASN A 1 208 ? -26.475 -17.542 9.976 1.00 70.00 208 ASN A O 1
ATOM 1572 N N . ARG A 1 209 ? -25.707 -18.684 8.201 1.00 66.38 209 ARG A N 1
ATOM 1573 C CA . ARG A 1 209 ? -24.295 -18.329 8.366 1.00 66.38 209 ARG A CA 1
ATOM 1574 C C . ARG A 1 209 ? -24.004 -16.827 8.237 1.00 66.38 209 ARG A C 1
ATOM 1576 O O . ARG A 1 209 ? -22.957 -16.360 8.662 1.00 66.38 209 ARG A O 1
ATOM 1583 N N . LEU A 1 210 ? -24.909 -16.066 7.622 1.00 62.97 210 LEU A N 1
ATOM 1584 C CA . LEU A 1 210 ? -24.874 -14.602 7.591 1.00 62.97 210 LEU A CA 1
ATOM 1585 C C . LEU A 1 210 ? -25.752 -14.069 8.729 1.00 62.97 210 LEU A C 1
ATOM 1587 O O . LEU A 1 210 ? -26.957 -13.847 8.555 1.00 62.97 210 LEU A O 1
ATOM 1591 N N . ASP A 1 211 ? -25.144 -13.893 9.900 1.00 56.88 211 ASP A N 1
ATOM 1592 C CA . ASP A 1 211 ? -25.796 -13.410 11.115 1.00 56.88 211 ASP A CA 1
ATOM 1593 C C . ASP A 1 211 ? -25.911 -11.878 11.111 1.00 56.88 211 ASP A C 1
ATOM 1595 O O . ASP A 1 211 ? -25.206 -11.146 11.804 1.00 56.88 211 ASP A O 1
ATOM 1599 N N . ILE A 1 212 ? -26.781 -11.378 10.235 1.00 52.78 212 ILE A N 1
ATOM 1600 C CA . ILE A 1 212 ? -27.043 -9.948 10.074 1.00 52.78 212 ILE A CA 1
ATOM 1601 C C . ILE A 1 212 ? -28.432 -9.669 10.629 1.00 52.78 212 ILE A C 1
ATOM 1603 O O . ILE A 1 212 ? -29.448 -9.897 9.965 1.00 52.78 212 ILE A O 1
ATOM 1607 N N . GLY A 1 213 ? -28.459 -9.201 11.872 1.00 48.91 213 GLY A N 1
ATOM 1608 C CA . GLY A 1 213 ? -29.645 -8.661 12.516 1.00 48.91 213 GLY A CA 1
ATOM 1609 C C . GLY A 1 213 ? -29.934 -7.224 12.069 1.00 48.91 213 GLY A C 1
ATOM 1610 O O . GLY A 1 213 ? -29.071 -6.358 12.136 1.00 48.91 213 GLY A O 1
ATOM 1611 N N . VAL A 1 214 ? -31.195 -7.001 11.688 1.00 47.28 214 VAL A N 1
ATOM 1612 C CA . VAL A 1 214 ? -31.952 -5.731 11.654 1.00 47.28 214 VAL A CA 1
ATOM 1613 C C . VAL A 1 214 ? -31.528 -4.652 10.631 1.00 47.28 214 VAL A C 1
ATOM 1615 O O . VAL A 1 214 ? -30.778 -3.724 10.914 1.00 47.28 214 VAL A O 1
ATOM 1618 N N . GLY A 1 215 ? -32.135 -4.717 9.438 1.00 56.06 215 GLY A N 1
ATOM 1619 C CA . GLY A 1 215 ? -32.185 -3.644 8.434 1.00 56.06 215 GLY A CA 1
ATOM 1620 C C . GLY A 1 215 ? -33.149 -3.982 7.281 1.00 56.06 215 GLY A C 1
ATOM 1621 O O . GLY A 1 215 ? -33.583 -5.123 7.155 1.00 56.06 215 GLY A O 1
ATOM 1622 N N . ALA A 1 216 ? -33.484 -3.012 6.416 1.00 50.75 216 ALA A N 1
ATOM 1623 C CA . ALA A 1 216 ? -34.461 -3.159 5.316 1.00 50.75 216 ALA A CA 1
ATOM 1624 C C . ALA A 1 216 ? -34.089 -4.199 4.230 1.00 50.75 216 ALA A C 1
ATOM 1626 O O . ALA A 1 216 ? -34.904 -4.514 3.363 1.00 50.75 216 ALA A O 1
ATOM 1627 N N . VAL A 1 217 ? -32.864 -4.731 4.260 1.00 58.38 217 VAL A N 1
ATOM 1628 C CA . VAL A 1 217 ? -32.341 -5.693 3.285 1.00 58.38 217 VAL A CA 1
ATOM 1629 C C . VAL A 1 217 ? -32.147 -7.037 3.984 1.00 58.38 217 VAL A C 1
ATOM 1631 O O . VAL A 1 217 ? -31.264 -7.187 4.822 1.00 58.38 217 VAL A O 1
ATOM 1634 N N . GLY A 1 218 ? -32.977 -8.026 3.643 1.00 68.62 218 GLY A N 1
ATOM 1635 C CA . GLY A 1 218 ? -32.830 -9.392 4.155 1.00 68.62 218 GLY A CA 1
ATOM 1636 C C . GLY A 1 218 ? -31.539 -10.069 3.669 1.00 68.62 218 GLY A C 1
ATOM 1637 O O . GLY A 1 218 ? -30.929 -9.637 2.692 1.00 68.62 218 GLY A O 1
ATOM 1638 N N . ARG A 1 219 ? -31.150 -11.182 4.306 1.00 71.94 219 ARG A N 1
ATOM 1639 C CA . ARG A 1 219 ? -29.895 -11.926 4.039 1.00 71.94 219 ARG A CA 1
ATOM 1640 C C . ARG A 1 219 ? -29.634 -12.207 2.552 1.00 71.94 219 ARG A C 1
ATOM 1642 O O . ARG A 1 219 ? -28.526 -12.001 2.063 1.00 71.94 219 ARG A O 1
ATOM 1649 N N . GLY A 1 220 ? -30.671 -12.601 1.809 1.00 72.81 220 GLY A N 1
ATOM 1650 C CA . GLY A 1 220 ? -30.575 -12.822 0.362 1.00 72.81 220 GLY A CA 1
ATOM 1651 C C . GLY A 1 220 ? -30.249 -11.550 -0.430 1.00 72.81 220 GLY A C 1
ATOM 1652 O O . GLY A 1 220 ? -29.494 -11.605 -1.396 1.00 72.81 220 GLY A O 1
ATOM 1653 N N . GLY A 1 221 ? -30.739 -10.389 0.009 1.00 77.81 221 GLY A N 1
ATOM 1654 C CA . GLY A 1 221 ? -30.415 -9.100 -0.601 1.00 77.81 221 GLY A CA 1
ATOM 1655 C C . GLY A 1 221 ? -28.940 -8.732 -0.452 1.00 77.81 221 GLY A C 1
ATOM 1656 O O . GLY A 1 221 ? -28.361 -8.162 -1.373 1.00 77.81 221 GLY A O 1
ATOM 1657 N N . ILE A 1 222 ? -28.299 -9.119 0.652 1.00 76.62 222 ILE A N 1
ATOM 1658 C CA . ILE A 1 222 ? -26.870 -8.866 0.881 1.00 76.62 222 ILE A CA 1
ATOM 1659 C C . ILE A 1 222 ? -26.021 -9.735 -0.038 1.00 76.62 222 ILE A C 1
ATOM 1661 O O . ILE A 1 222 ? -25.162 -9.204 -0.733 1.00 76.62 222 ILE A O 1
ATOM 1665 N N . VAL A 1 223 ? -26.337 -11.028 -0.157 1.00 80.31 223 VAL A N 1
ATOM 1666 C CA . VAL A 1 223 ? -25.667 -11.922 -1.116 1.00 80.31 223 VAL A CA 1
ATOM 1667 C C . VAL A 1 223 ? -25.825 -11.414 -2.548 1.00 80.31 223 VAL A C 1
ATOM 1669 O O . VAL A 1 223 ? -24.836 -11.302 -3.269 1.00 80.31 223 VAL A O 1
ATOM 1672 N N . VAL A 1 224 ? -27.040 -11.037 -2.954 1.00 83.88 224 VAL A N 1
ATOM 1673 C CA . VAL A 1 224 ? -27.295 -10.474 -4.291 1.00 83.88 224 VAL A CA 1
ATOM 1674 C C . VAL A 1 224 ? -26.496 -9.188 -4.509 1.00 83.88 224 VAL A C 1
ATOM 1676 O O . VAL A 1 224 ? -25.882 -9.027 -5.562 1.00 83.88 224 VAL A O 1
ATOM 1679 N N . THR A 1 225 ? -26.441 -8.303 -3.513 1.00 84.06 225 THR A N 1
ATOM 1680 C CA . THR A 1 225 ? -25.669 -7.055 -3.591 1.00 84.06 225 THR A CA 1
ATOM 1681 C C . THR A 1 225 ? -24.172 -7.340 -3.701 1.00 84.06 225 THR A C 1
ATOM 1683 O O . THR A 1 225 ? -23.509 -6.767 -4.560 1.00 84.06 225 THR A O 1
ATOM 1686 N N . SER A 1 226 ? -23.632 -8.267 -2.908 1.00 83.56 226 SER A N 1
ATOM 1687 C CA . SER A 1 226 ? -22.227 -8.680 -2.970 1.00 83.56 226 SER A CA 1
ATOM 1688 C C . SER A 1 226 ? -21.858 -9.269 -4.331 1.00 83.56 226 SER A C 1
ATOM 1690 O O . SER A 1 226 ? -20.841 -8.891 -4.912 1.00 83.56 226 SER A O 1
ATOM 1692 N N . LEU A 1 227 ? -22.701 -10.150 -4.878 1.00 87.06 227 LEU A N 1
ATOM 1693 C CA . LEU A 1 227 ? -22.512 -10.720 -6.214 1.00 87.06 227 LEU A CA 1
ATOM 1694 C C . LEU A 1 227 ? -22.579 -9.644 -7.302 1.00 87.06 227 LEU A C 1
ATOM 1696 O O . LEU A 1 227 ? -21.769 -9.657 -8.229 1.00 87.06 227 LEU A O 1
ATOM 1700 N N . LEU A 1 228 ? -23.503 -8.688 -7.175 1.00 87.38 228 LEU A N 1
ATOM 1701 C CA . LEU A 1 228 ? -23.639 -7.575 -8.108 1.00 87.38 228 LEU A CA 1
ATOM 1702 C C . LEU A 1 228 ? -22.420 -6.646 -8.056 1.00 87.38 228 LEU A C 1
ATOM 1704 O O . LEU A 1 228 ? -21.897 -6.282 -9.106 1.00 87.38 228 LEU A O 1
ATOM 1708 N N . VAL A 1 229 ? -21.906 -6.330 -6.864 1.00 88.06 229 VAL A N 1
ATOM 1709 C CA . VAL A 1 229 ? -20.665 -5.559 -6.689 1.00 88.06 229 VAL A CA 1
ATOM 1710 C C . VAL A 1 229 ? -19.482 -6.281 -7.338 1.00 88.06 229 VAL A C 1
ATOM 1712 O O . VAL A 1 229 ? -18.747 -5.665 -8.113 1.00 88.06 229 VAL A O 1
ATOM 1715 N N . LEU A 1 230 ? -19.318 -7.588 -7.104 1.00 85.62 230 LEU A N 1
ATOM 1716 C CA . LEU A 1 230 ? -18.260 -8.391 -7.736 1.00 85.62 230 LEU A CA 1
ATOM 1717 C C . LEU A 1 230 ? -18.393 -8.430 -9.267 1.00 85.62 230 LEU A C 1
ATOM 1719 O O . LEU A 1 230 ? -17.390 -8.346 -9.977 1.00 85.62 230 LEU A O 1
ATOM 1723 N N . ALA A 1 231 ? -19.615 -8.525 -9.791 1.00 85.44 231 ALA A N 1
ATOM 1724 C CA . ALA A 1 231 ? -19.870 -8.542 -11.228 1.00 85.44 231 ALA A CA 1
ATOM 1725 C C . ALA A 1 231 ? -19.591 -7.180 -11.885 1.00 85.44 231 ALA A C 1
ATOM 1727 O O . ALA A 1 231 ? -18.913 -7.122 -12.914 1.00 85.44 231 ALA A O 1
ATOM 1728 N N . VAL A 1 232 ? -20.067 -6.085 -11.282 1.00 86.00 232 VAL A N 1
ATOM 1729 C CA . VAL A 1 232 ? -19.868 -4.715 -11.779 1.00 86.00 232 VAL A CA 1
ATOM 1730 C C . VAL A 1 232 ? -18.389 -4.346 -11.763 1.00 86.00 232 VAL A C 1
ATOM 1732 O O . VAL A 1 232 ? -17.875 -3.863 -12.771 1.00 86.00 232 VAL A O 1
ATOM 1735 N N . THR A 1 233 ? -17.681 -4.621 -10.665 1.00 82.50 233 THR A N 1
ATOM 1736 C CA . THR A 1 233 ? -16.231 -4.381 -10.577 1.00 82.50 233 THR A CA 1
ATOM 1737 C C . THR A 1 233 ? -15.461 -5.191 -11.619 1.00 82.50 233 THR A C 1
ATOM 1739 O O . THR A 1 233 ? -14.606 -4.639 -12.311 1.00 82.50 233 THR A O 1
ATOM 1742 N N . ASN A 1 234 ? -15.811 -6.466 -11.826 1.00 83.50 234 ASN A N 1
ATOM 1743 C CA . ASN A 1 234 ? -15.187 -7.296 -12.857 1.00 83.50 234 ASN A CA 1
ATOM 1744 C C . ASN A 1 234 ? -15.437 -6.748 -14.279 1.00 83.50 234 ASN A C 1
ATOM 1746 O O . ASN A 1 234 ? -14.512 -6.662 -15.091 1.00 83.50 234 ASN A O 1
ATOM 1750 N N . LEU A 1 235 ? -16.667 -6.320 -14.582 1.00 81.38 235 LEU A N 1
ATOM 1751 C CA . LEU A 1 235 ? -17.026 -5.766 -15.890 1.00 81.38 235 LEU A CA 1
ATOM 1752 C C . LEU A 1 235 ? -16.369 -4.402 -16.150 1.00 81.38 235 LEU A C 1
ATOM 1754 O O . LEU A 1 235 ? -15.883 -4.151 -17.259 1.00 81.38 235 LEU A O 1
ATOM 1758 N N . ALA A 1 236 ? -16.302 -3.543 -15.129 1.00 78.12 236 ALA A N 1
ATOM 1759 C CA . ALA A 1 236 ? -15.568 -2.283 -15.179 1.00 78.12 236 ALA A CA 1
ATOM 1760 C C . ALA A 1 236 ? -14.087 -2.542 -15.498 1.00 78.12 236 ALA A C 1
ATOM 1762 O O . ALA A 1 236 ? -13.550 -1.967 -16.446 1.00 78.12 236 ALA A O 1
ATOM 1763 N N . SER A 1 237 ? -13.466 -3.501 -14.803 1.00 73.75 237 SER A N 1
ATOM 1764 C CA . SER A 1 237 ? -12.069 -3.895 -15.025 1.00 73.75 237 SER A CA 1
ATOM 1765 C C . SER A 1 237 ? -11.815 -4.385 -16.465 1.00 73.75 237 SER A C 1
ATOM 1767 O O . SER A 1 237 ? -10.793 -4.062 -17.075 1.00 73.75 237 SER A O 1
ATOM 1769 N N . ILE A 1 238 ? -12.763 -5.115 -17.073 1.00 73.69 238 ILE A N 1
ATOM 1770 C CA . ILE A 1 238 ? -12.668 -5.562 -18.477 1.00 73.69 238 ILE A CA 1
ATOM 1771 C C . ILE A 1 238 ? -12.776 -4.386 -19.447 1.00 73.69 238 ILE A C 1
ATOM 1773 O O . ILE A 1 238 ? -11.957 -4.261 -20.361 1.00 73.69 238 ILE A O 1
ATOM 1777 N N . THR A 1 239 ? -13.784 -3.539 -19.267 1.00 71.81 239 THR A N 1
ATOM 1778 C CA . THR A 1 239 ? -14.087 -2.438 -20.191 1.00 71.81 239 THR A CA 1
ATOM 1779 C C . THR A 1 239 ? -12.929 -1.448 -20.248 1.00 71.81 239 THR A C 1
ATOM 1781 O O . THR A 1 239 ? -12.521 -1.019 -21.324 1.00 71.81 239 THR A O 1
ATOM 1784 N N . LEU A 1 240 ? -12.330 -1.173 -19.092 1.00 66.31 240 LEU A N 1
ATOM 1785 C CA . LEU A 1 240 ? -11.269 -0.187 -18.927 1.00 66.31 240 LEU A CA 1
ATOM 1786 C C . LEU A 1 240 ? -9.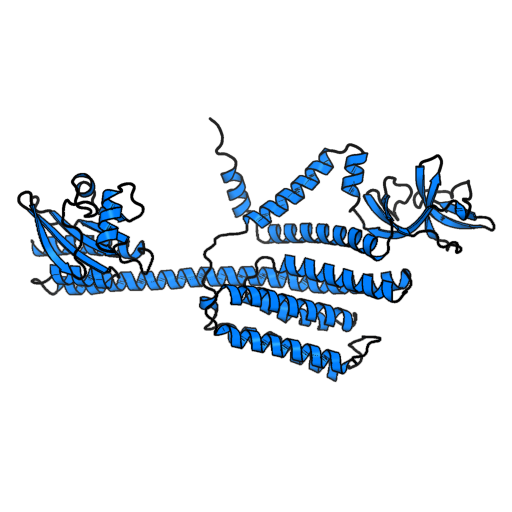878 -0.709 -19.284 1.00 66.31 240 LEU A C 1
ATOM 1788 O O . LEU A 1 240 ? -8.999 0.091 -19.588 1.00 66.31 240 LEU A O 1
ATOM 1792 N N . SER A 1 241 ? -9.689 -2.032 -19.389 1.00 65.06 241 SER A N 1
ATOM 1793 C CA . SER A 1 241 ? -8.472 -2.599 -19.994 1.00 65.06 241 SER A CA 1
ATOM 1794 C C . SER A 1 241 ? -8.268 -2.186 -21.462 1.00 65.06 241 SER A C 1
ATOM 1796 O O . SER A 1 241 ? -7.192 -2.399 -22.018 1.00 65.06 241 SER A O 1
ATOM 1798 N N . LYS A 1 242 ? -9.288 -1.578 -22.084 1.00 68.62 242 LYS A N 1
ATOM 1799 C CA . LYS A 1 242 ? -9.251 -1.041 -23.448 1.00 68.62 242 LYS A CA 1
ATOM 1800 C C . LYS A 1 242 ? -8.858 0.445 -23.518 1.00 68.62 242 LYS A C 1
ATOM 1802 O O . LYS A 1 242 ? -8.588 0.928 -24.613 1.00 68.62 242 LYS A O 1
ATOM 1807 N N . THR A 1 243 ? -8.813 1.164 -22.394 1.00 67.56 243 THR A N 1
ATOM 1808 C CA . THR A 1 243 ? -8.507 2.605 -22.341 1.00 67.56 243 THR A CA 1
ATOM 1809 C C . THR A 1 243 ? -6.995 2.859 -22.320 1.00 67.56 243 THR A C 1
ATOM 1811 O O . THR A 1 243 ? -6.244 2.132 -21.673 1.00 67.56 243 THR A O 1
ATOM 1814 N N . SER A 1 244 ? -6.527 3.903 -23.016 1.00 59.97 244 SER A N 1
ATOM 1815 C CA . SER A 1 244 ? -5.100 4.257 -23.126 1.00 59.97 244 SER A CA 1
ATOM 1816 C C . SER A 1 244 ? -4.606 5.303 -22.114 1.00 59.97 244 SER A C 1
ATOM 1818 O O . SER A 1 244 ? -3.412 5.592 -22.087 1.00 59.97 244 SER A O 1
ATOM 1820 N N . ASP A 1 245 ? -5.492 5.884 -21.300 1.00 72.88 245 ASP A N 1
ATOM 1821 C CA . ASP A 1 245 ? -5.156 6.924 -20.320 1.00 72.88 245 ASP A CA 1
ATOM 1822 C C . ASP A 1 245 ? -4.658 6.325 -18.988 1.00 72.88 245 ASP A C 1
ATOM 1824 O O . ASP A 1 245 ? -5.407 5.695 -18.236 1.00 72.88 245 ASP A O 1
ATOM 1828 N N . GLU A 1 246 ? -3.381 6.556 -18.668 1.00 68.69 246 GLU A N 1
ATOM 1829 C CA . GLU A 1 246 ? -2.750 6.075 -17.433 1.00 68.69 246 GLU A CA 1
ATOM 1830 C C . GLU A 1 246 ? -3.352 6.674 -16.155 1.00 68.69 246 GLU A C 1
ATOM 1832 O O . GLU A 1 246 ? -3.340 6.016 -15.111 1.00 68.69 246 GLU A O 1
ATOM 1837 N N . ARG A 1 247 ? -3.869 7.912 -16.197 1.00 71.56 247 ARG A N 1
ATOM 1838 C CA . ARG A 1 247 ? -4.462 8.548 -15.007 1.00 71.56 247 ARG A CA 1
ATOM 1839 C C . ARG A 1 247 ? -5.782 7.890 -14.644 1.00 71.56 247 ARG A C 1
ATOM 1841 O O . ARG A 1 247 ? -6.004 7.600 -13.469 1.00 71.56 247 ARG A O 1
ATOM 1848 N N . GLN A 1 248 ? -6.614 7.614 -15.645 1.00 71.25 248 GLN A N 1
ATOM 1849 C CA . GLN A 1 248 ? -7.885 6.923 -15.449 1.00 71.25 248 GLN A CA 1
ATOM 1850 C C . GLN A 1 248 ? -7.656 5.509 -14.914 1.00 71.25 248 GLN A C 1
ATOM 1852 O O . GLN A 1 248 ? -8.262 5.130 -13.913 1.00 71.25 248 GLN A O 1
ATOM 1857 N N . LEU A 1 249 ? -6.709 4.763 -15.495 1.00 69.75 249 LEU A N 1
ATOM 1858 C CA . LEU A 1 249 ? -6.340 3.429 -15.012 1.00 69.75 249 LEU A CA 1
ATOM 1859 C C . LEU A 1 249 ? -5.886 3.441 -13.540 1.00 69.75 249 LEU A C 1
ATOM 1861 O O . LEU A 1 249 ? -6.277 2.564 -12.775 1.00 69.75 249 LEU A O 1
ATOM 1865 N N . ALA A 1 250 ? -5.106 4.444 -13.120 1.00 69.19 250 ALA A N 1
ATOM 1866 C CA . ALA A 1 250 ? -4.649 4.567 -11.735 1.00 69.19 250 ALA A CA 1
ATOM 1867 C C . ALA A 1 250 ? -5.770 4.950 -10.750 1.00 69.19 250 ALA A C 1
ATOM 1869 O O . ALA A 1 250 ? -5.812 4.426 -9.639 1.00 69.19 250 ALA A O 1
ATOM 1870 N N . GLN A 1 251 ? -6.680 5.851 -11.131 1.00 73.44 251 GLN A N 1
ATOM 1871 C CA . GLN A 1 251 ? -7.826 6.218 -10.288 1.00 73.44 251 GLN A CA 1
ATOM 1872 C C . GLN A 1 251 ? -8.780 5.035 -10.095 1.00 73.44 251 GLN A C 1
ATOM 1874 O O . GLN A 1 251 ? -9.239 4.775 -8.985 1.00 73.44 251 GLN A O 1
ATOM 1879 N N . LEU A 1 252 ? -9.025 4.276 -11.161 1.00 73.81 252 LEU A N 1
ATOM 1880 C CA . LEU A 1 252 ? -9.895 3.104 -11.132 1.00 73.81 252 LEU A CA 1
ATOM 1881 C C . LEU A 1 252 ? -9.293 1.947 -10.345 1.00 73.81 252 LEU A C 1
ATOM 1883 O O . LEU A 1 252 ? -10.017 1.282 -9.617 1.00 73.81 252 LEU A O 1
ATOM 1887 N N . ALA A 1 253 ? -7.979 1.749 -10.428 1.00 71.62 253 ALA A N 1
ATOM 1888 C CA . ALA A 1 253 ? -7.263 0.790 -9.596 1.00 71.62 253 ALA A CA 1
ATOM 1889 C C . ALA A 1 253 ? -7.504 1.011 -8.095 1.00 71.62 253 ALA A C 1
ATOM 1891 O O . ALA A 1 253 ? -7.758 0.068 -7.346 1.00 71.62 253 ALA A O 1
ATOM 1892 N N . ILE A 1 254 ? -7.432 2.274 -7.663 1.00 73.38 254 ILE A N 1
ATOM 1893 C CA . ILE A 1 254 ? -7.687 2.671 -6.275 1.00 73.38 254 ILE A CA 1
ATOM 1894 C C . ILE A 1 254 ? -9.166 2.456 -5.931 1.00 73.38 254 ILE A C 1
ATOM 1896 O O . ILE A 1 254 ? -9.470 1.939 -4.859 1.00 73.38 254 ILE A O 1
ATOM 1900 N N . GLY A 1 255 ? -10.076 2.800 -6.849 1.00 77.69 255 GLY A N 1
ATOM 1901 C CA . GLY A 1 255 ? -11.512 2.571 -6.684 1.00 77.69 255 GLY A CA 1
ATOM 1902 C C . GLY A 1 255 ? -11.880 1.089 -6.550 1.00 77.69 255 GLY A C 1
ATOM 1903 O O . GLY A 1 255 ? -12.619 0.730 -5.641 1.00 77.69 255 GLY A O 1
ATOM 1904 N N . GLU A 1 256 ? -11.329 0.221 -7.401 1.00 79.44 256 GLU A N 1
ATOM 1905 C CA . GLU A 1 256 ? -11.556 -1.230 -7.369 1.00 79.44 256 GLU A CA 1
ATOM 1906 C C . GLU A 1 256 ? -11.075 -1.826 -6.036 1.00 79.44 256 GLU A C 1
ATOM 1908 O O . GLU A 1 256 ? -11.822 -2.544 -5.374 1.00 79.44 256 GLU A O 1
ATOM 1913 N N . LEU A 1 257 ? -9.873 -1.442 -5.585 1.00 78.19 257 LEU A N 1
ATOM 1914 C CA . LEU A 1 257 ? -9.333 -1.867 -4.292 1.00 78.19 257 LEU A CA 1
ATOM 1915 C C . LEU A 1 257 ? -10.210 -1.406 -3.114 1.00 78.19 257 LEU A C 1
ATOM 1917 O O . LEU A 1 257 ? -10.422 -2.167 -2.168 1.00 78.19 257 LEU A O 1
ATOM 1921 N N . ALA A 1 258 ? -10.712 -0.169 -3.154 1.00 78.00 258 ALA A N 1
ATOM 1922 C CA . ALA A 1 258 ? -11.576 0.369 -2.106 1.00 78.00 258 ALA A CA 1
ATOM 1923 C C . ALA A 1 258 ? -12.919 -0.374 -2.038 1.00 78.00 258 ALA A C 1
ATOM 1925 O O . ALA A 1 258 ? -13.355 -0.736 -0.945 1.00 78.00 258 ALA A O 1
ATOM 1926 N N . ILE A 1 259 ? -13.537 -0.645 -3.194 1.00 83.31 259 ILE A N 1
ATOM 1927 C CA . ILE A 1 259 ? -14.801 -1.389 -3.285 1.00 83.31 259 ILE A CA 1
ATOM 1928 C C . ILE A 1 259 ? -14.629 -2.809 -2.743 1.00 83.31 259 ILE A C 1
ATOM 1930 O O . ILE A 1 259 ? -15.432 -3.247 -1.922 1.00 83.31 259 ILE A O 1
ATOM 1934 N N . ASP A 1 260 ? -13.572 -3.510 -3.149 1.00 81.50 260 ASP A N 1
ATOM 1935 C CA . ASP A 1 260 ? -13.307 -4.864 -2.667 1.00 81.50 260 ASP A CA 1
ATOM 1936 C C . ASP A 1 260 ? -13.056 -4.896 -1.170 1.00 81.50 260 ASP A C 1
ATOM 1938 O O . ASP A 1 260 ? -13.586 -5.750 -0.468 1.00 81.50 260 ASP A O 1
ATOM 1942 N N . THR A 1 261 ? -12.278 -3.944 -0.661 1.00 77.25 261 THR A N 1
ATOM 1943 C CA . THR A 1 261 ? -11.999 -3.881 0.773 1.00 77.25 261 THR A CA 1
ATOM 1944 C C . THR A 1 261 ? -13.275 -3.623 1.566 1.00 77.25 261 THR A C 1
ATOM 1946 O O . THR A 1 261 ? -13.523 -4.306 2.558 1.00 77.25 261 THR A O 1
ATOM 1949 N N . PHE A 1 262 ? -14.118 -2.693 1.105 1.00 77.75 262 PHE A N 1
ATOM 1950 C CA . PHE A 1 262 ? -15.418 -2.434 1.719 1.00 77.75 262 PHE A CA 1
ATOM 1951 C C . PHE A 1 262 ? -16.309 -3.680 1.702 1.00 77.75 262 PHE A C 1
ATOM 1953 O O . PHE A 1 262 ? -16.904 -4.023 2.721 1.00 77.75 262 PHE A O 1
ATOM 1960 N N . LEU A 1 263 ? -16.353 -4.394 0.575 1.00 80.06 263 LEU A N 1
ATOM 1961 C CA . LEU A 1 263 ? -17.121 -5.626 0.436 1.00 80.06 263 LEU A CA 1
ATOM 1962 C C . LEU A 1 263 ? -16.661 -6.700 1.432 1.00 80.06 263 LEU A C 1
ATOM 1964 O O . LEU A 1 263 ? -17.497 -7.320 2.081 1.00 80.06 263 LEU A O 1
ATOM 1968 N N . VAL A 1 264 ? -15.351 -6.908 1.580 1.00 78.38 264 VAL A N 1
ATOM 1969 C CA . VAL A 1 264 ? -14.794 -7.903 2.511 1.00 78.38 264 VAL A CA 1
ATOM 1970 C C . VAL A 1 264 ? -15.088 -7.552 3.953 1.00 78.38 264 VAL A C 1
ATOM 1972 O O . VAL A 1 264 ? -15.503 -8.420 4.714 1.00 78.38 264 VAL A O 1
ATOM 1975 N N . VAL A 1 265 ? -14.896 -6.291 4.329 1.00 73.94 265 VAL A N 1
ATOM 1976 C CA . VAL A 1 265 ? -15.227 -5.801 5.668 1.00 73.94 265 VAL A CA 1
ATOM 1977 C C . VAL A 1 265 ? -16.713 -6.013 5.957 1.00 73.94 265 VAL A C 1
ATOM 1979 O O . VAL A 1 265 ? -17.053 -6.584 6.990 1.00 73.94 265 VAL A O 1
ATOM 1982 N N . ALA A 1 266 ? -17.589 -5.609 5.034 1.00 74.25 266 ALA A N 1
ATOM 1983 C CA . ALA A 1 266 ? -19.033 -5.746 5.187 1.00 74.25 266 ALA A CA 1
ATOM 1984 C C . ALA A 1 266 ? -19.460 -7.217 5.296 1.00 74.25 266 ALA A C 1
ATOM 1986 O O . ALA A 1 266 ? -20.259 -7.553 6.164 1.00 74.25 266 ALA A O 1
ATOM 1987 N N . LEU A 1 267 ? -18.901 -8.098 4.459 1.00 74.62 267 LEU A N 1
ATOM 1988 C CA . LEU A 1 267 ? -19.182 -9.534 4.495 1.00 74.62 267 LEU A CA 1
ATOM 1989 C C . LEU A 1 267 ? -18.641 -10.201 5.763 1.00 74.62 267 LEU A C 1
ATOM 1991 O O . LEU A 1 267 ? -19.331 -11.028 6.343 1.00 74.62 267 LEU A O 1
ATOM 1995 N N . THR A 1 268 ? -17.446 -9.828 6.221 1.00 72.19 268 THR A N 1
ATOM 1996 C CA . THR A 1 268 ? -16.833 -10.400 7.433 1.00 72.19 268 THR A CA 1
ATOM 1997 C C . THR A 1 268 ? -17.609 -9.995 8.685 1.00 72.19 268 THR A C 1
ATOM 1999 O O . THR A 1 268 ? -17.916 -10.843 9.523 1.00 72.19 268 THR A O 1
ATOM 2002 N N . ALA A 1 269 ? -18.005 -8.720 8.771 1.00 67.69 269 ALA A N 1
ATOM 2003 C CA . ALA A 1 269 ? -18.879 -8.223 9.832 1.00 67.69 269 ALA A CA 1
ATOM 2004 C C . ALA A 1 269 ? -20.255 -8.912 9.826 1.00 67.69 269 ALA A C 1
ATOM 2006 O O . ALA A 1 269 ? -20.915 -8.992 10.857 1.00 67.69 269 ALA A O 1
ATOM 2007 N N . ALA A 1 270 ? -20.678 -9.408 8.663 1.00 65.06 270 ALA A N 1
ATOM 2008 C CA . ALA A 1 270 ? -21.953 -10.068 8.443 1.00 65.06 270 ALA A CA 1
ATOM 2009 C C . ALA A 1 270 ? -21.955 -11.585 8.693 1.00 65.06 270 ALA A C 1
ATOM 2011 O O . ALA A 1 270 ? -22.979 -12.134 9.084 1.00 65.06 270 ALA A O 1
ATOM 2012 N N . THR A 1 271 ? -20.854 -12.294 8.432 1.00 62.34 271 THR A N 1
ATOM 2013 C CA . THR A 1 271 ? -20.789 -13.765 8.545 1.00 62.34 271 THR A CA 1
ATOM 2014 C C . THR A 1 271 ? -20.540 -14.287 9.961 1.00 62.34 271 THR A C 1
ATOM 2016 O O . THR A 1 271 ? -20.488 -15.496 10.167 1.00 62.34 271 THR A O 1
ATOM 2019 N N . GLY A 1 272 ? -20.345 -13.409 10.948 1.00 60.25 272 GLY A N 1
ATOM 2020 C CA . GLY A 1 272 ? -19.962 -13.831 12.297 1.00 60.25 272 GLY A CA 1
ATOM 2021 C C . GLY A 1 272 ? -18.634 -14.609 12.328 1.00 60.25 272 GLY A C 1
ATOM 2022 O O . GLY A 1 272 ? -17.849 -14.593 11.378 1.00 60.25 272 GLY A O 1
ATOM 2023 N N . THR A 1 273 ? -18.330 -15.253 13.456 1.00 54.75 273 THR A N 1
ATOM 2024 C CA . THR A 1 273 ? -17.062 -15.975 13.692 1.00 54.75 273 THR A CA 1
ATOM 2025 C C . THR A 1 273 ? -17.127 -17.468 13.355 1.00 54.75 273 THR A C 1
ATOM 2027 O O . THR A 1 273 ? -16.153 -18.188 13.573 1.00 54.75 273 THR A O 1
ATOM 2030 N N . GLU A 1 274 ? -18.244 -17.965 12.815 1.00 59.72 274 GLU A N 1
ATOM 2031 C CA . GLU A 1 274 ? -18.422 -19.401 12.591 1.00 59.72 274 GLU A CA 1
ATOM 2032 C C . GLU A 1 274 ? -17.690 -19.915 11.334 1.00 59.72 274 GLU A C 1
ATOM 2034 O O . GLU A 1 274 ? -18.124 -19.818 10.176 1.00 59.72 274 GLU A O 1
ATOM 2039 N N . GLY A 1 275 ? -16.539 -20.541 11.592 1.00 66.25 275 GLY A N 1
ATOM 2040 C CA . GLY A 1 275 ? -15.668 -21.154 10.593 1.00 66.25 275 GLY A CA 1
ATOM 2041 C C . GLY A 1 275 ? -14.681 -20.171 9.956 1.00 66.25 275 GLY A C 1
ATOM 2042 O O . GLY A 1 275 ? -14.657 -18.991 10.269 1.00 66.25 275 GLY A O 1
ATOM 2043 N N . ILE A 1 276 ? -13.835 -20.673 9.050 1.00 66.00 276 ILE A N 1
ATOM 2044 C CA . ILE A 1 276 ? -12.720 -19.911 8.438 1.00 66.00 276 ILE A CA 1
ATOM 2045 C C . ILE A 1 276 ? -13.065 -19.450 7.004 1.00 66.00 276 ILE A C 1
ATOM 2047 O O . ILE A 1 276 ? -12.318 -18.719 6.362 1.00 66.00 276 ILE A O 1
ATOM 2051 N N . GLY A 1 277 ? -14.229 -19.849 6.479 1.00 66.75 277 GLY A N 1
ATOM 2052 C CA . GLY A 1 277 ? -14.618 -19.617 5.081 1.00 66.75 277 GLY A CA 1
ATOM 2053 C C . GLY A 1 277 ? -14.677 -18.143 4.662 1.00 66.75 277 GLY A C 1
ATOM 2054 O O . GLY A 1 277 ? -14.488 -17.852 3.484 1.00 66.75 277 GLY A O 1
ATOM 2055 N N . TRP A 1 278 ? -14.876 -17.226 5.611 1.00 74.81 278 TRP A N 1
ATOM 2056 C CA . TRP A 1 278 ? -14.902 -15.781 5.377 1.00 74.81 278 TRP A CA 1
ATOM 2057 C C . TRP A 1 278 ? -13.519 -15.206 5.015 1.00 74.81 278 TRP A C 1
ATOM 2059 O O . TRP A 1 278 ? -13.435 -14.187 4.336 1.00 74.81 278 TRP A O 1
ATOM 2069 N N . VAL A 1 279 ? -12.420 -15.894 5.354 1.00 75.31 279 VAL A N 1
ATOM 2070 C CA . VAL A 1 279 ? -11.054 -15.493 4.964 1.00 75.31 279 VAL A CA 1
ATOM 2071 C C . VAL A 1 279 ? -10.890 -15.474 3.442 1.00 75.31 279 VAL A C 1
ATOM 2073 O O . VAL A 1 279 ? -10.166 -14.641 2.897 1.00 75.31 279 VAL A O 1
ATOM 2076 N N . LEU A 1 280 ? -11.609 -16.348 2.728 1.00 75.69 280 LEU A N 1
ATOM 2077 C CA . LEU A 1 280 ? -11.581 -16.404 1.264 1.00 75.69 280 LEU A CA 1
ATOM 2078 C C . LEU A 1 280 ? -12.179 -15.150 0.619 1.00 75.69 280 LEU A C 1
ATOM 2080 O O . LEU A 1 280 ? -11.853 -14.851 -0.531 1.00 75.69 280 LEU A O 1
ATOM 2084 N N . PHE A 1 281 ? -12.988 -14.374 1.349 1.00 77.69 281 PHE A N 1
ATOM 2085 C CA . PHE A 1 281 ? -13.471 -13.089 0.853 1.00 77.69 281 PHE A CA 1
ATOM 2086 C C . PHE A 1 281 ? -12.330 -12.109 0.630 1.00 77.69 281 PHE A C 1
ATOM 2088 O O . PHE A 1 281 ? -12.470 -11.246 -0.218 1.00 77.69 281 PHE A O 1
ATOM 2095 N N . ALA A 1 282 ? -11.174 -12.271 1.277 1.00 76.94 282 ALA A N 1
ATOM 2096 C CA . ALA A 1 282 ? -10.021 -11.406 1.058 1.00 76.94 282 ALA A CA 1
ATOM 2097 C C . ALA A 1 282 ? -9.334 -11.588 -0.313 1.00 76.94 282 ALA A C 1
ATOM 2099 O O . ALA A 1 282 ? -8.502 -10.767 -0.702 1.00 76.94 282 ALA A O 1
ATOM 2100 N N . LEU A 1 283 ? -9.661 -12.642 -1.068 1.00 79.94 283 LEU A N 1
ATOM 2101 C CA . LEU A 1 283 ? -9.009 -12.953 -2.345 1.00 79.94 283 LEU A CA 1
ATOM 2102 C C . LEU A 1 283 ? -9.139 -11.864 -3.431 1.00 79.94 283 LEU A C 1
ATOM 2104 O O . LEU A 1 283 ? -8.121 -11.583 -4.065 1.00 79.94 283 LEU A O 1
ATOM 2108 N N . PRO A 1 284 ? -10.296 -11.204 -3.655 1.00 79.25 284 PRO A N 1
ATOM 2109 C CA . PRO A 1 284 ? -10.413 -10.094 -4.602 1.00 79.25 284 PRO A CA 1
ATOM 2110 C C . PRO A 1 284 ? -9.500 -8.918 -4.234 1.00 79.25 284 PRO A C 1
ATOM 2112 O O . PRO A 1 284 ? -8.890 -8.318 -5.110 1.00 79.25 284 PRO A O 1
ATOM 2115 N N . ILE A 1 285 ? -9.280 -8.663 -2.938 1.00 75.44 285 ILE A N 1
ATOM 2116 C CA . ILE A 1 285 ? -8.332 -7.631 -2.487 1.00 75.44 285 ILE A CA 1
ATOM 2117 C C . ILE A 1 285 ? -6.916 -7.975 -2.952 1.00 75.44 285 ILE A C 1
ATOM 2119 O O . ILE A 1 285 ? -6.216 -7.120 -3.497 1.00 75.44 285 ILE A O 1
ATOM 2123 N N . ILE A 1 286 ? -6.488 -9.227 -2.756 1.00 75.25 286 ILE A N 1
ATOM 2124 C CA . ILE A 1 286 ? -5.177 -9.702 -3.220 1.00 75.25 286 ILE A CA 1
ATOM 2125 C C . ILE A 1 286 ? -5.108 -9.603 -4.753 1.00 75.25 286 ILE A C 1
ATOM 2127 O O . ILE A 1 286 ? -4.105 -9.143 -5.299 1.00 75.25 286 ILE A O 1
ATOM 2131 N N . GLU A 1 287 ? -6.186 -9.953 -5.456 1.00 77.06 287 GLU A N 1
ATOM 2132 C CA . GLU A 1 287 ? -6.315 -9.822 -6.911 1.00 77.06 287 GLU A CA 1
ATOM 2133 C C . GLU A 1 287 ? -6.112 -8.371 -7.388 1.00 77.06 287 GLU A C 1
ATOM 2135 O O . GLU A 1 287 ? -5.283 -8.111 -8.264 1.00 77.06 287 GLU A O 1
ATOM 2140 N N . SER A 1 288 ? -6.819 -7.404 -6.803 1.00 72.50 288 SER A N 1
ATOM 2141 C CA . SER A 1 288 ? -6.710 -5.992 -7.181 1.00 72.50 288 SER A CA 1
ATOM 2142 C C . SER A 1 288 ? -5.363 -5.393 -6.783 1.00 72.50 288 SER A C 1
ATOM 2144 O O . SER A 1 288 ? -4.732 -4.705 -7.588 1.00 72.50 288 SER A O 1
ATOM 2146 N N . ALA A 1 289 ? -4.861 -5.692 -5.582 1.00 69.38 289 ALA A N 1
ATOM 2147 C CA . ALA A 1 289 ? -3.559 -5.205 -5.126 1.00 69.38 289 ALA A CA 1
ATOM 2148 C C . ALA A 1 289 ? -2.419 -5.668 -6.052 1.00 69.38 289 ALA A C 1
ATOM 2150 O O . ALA A 1 289 ? -1.542 -4.875 -6.413 1.00 69.38 289 ALA A O 1
ATOM 2151 N N . THR A 1 290 ? -2.468 -6.930 -6.490 1.00 68.12 290 THR A N 1
ATOM 2152 C CA . THR A 1 290 ? -1.484 -7.523 -7.407 1.00 68.12 290 THR A CA 1
ATOM 2153 C C . THR A 1 290 ? -1.622 -7.001 -8.832 1.00 68.12 290 THR A C 1
ATOM 2155 O O . THR A 1 290 ? -0.617 -6.652 -9.456 1.00 68.12 290 THR A O 1
ATOM 2158 N N . ARG A 1 291 ? -2.852 -6.864 -9.340 1.00 66.12 291 ARG A N 1
ATOM 2159 C CA . ARG A 1 291 ? -3.123 -6.333 -10.684 1.00 66.12 291 ARG A CA 1
ATOM 2160 C C . ARG A 1 291 ? -2.588 -4.915 -10.868 1.00 66.12 291 ARG A C 1
ATOM 2162 O O . ARG A 1 291 ? -2.026 -4.608 -11.918 1.00 66.12 291 ARG A O 1
ATOM 2169 N N . PHE A 1 292 ? -2.746 -4.059 -9.862 1.00 61.00 292 PHE A N 1
ATOM 2170 C CA . PHE A 1 292 ? -2.467 -2.630 -9.999 1.00 61.00 292 PHE A CA 1
ATOM 2171 C C . PHE A 1 292 ? -1.141 -2.166 -9.391 1.00 61.00 292 PHE A C 1
ATOM 2173 O O . PHE A 1 292 ? -0.827 -0.978 -9.463 1.00 61.00 292 PHE A O 1
ATOM 2180 N N . ARG A 1 293 ? -0.336 -3.082 -8.831 1.00 61.84 293 ARG A N 1
ATOM 2181 C CA . ARG A 1 293 ? 0.965 -2.768 -8.207 1.00 61.84 293 ARG A CA 1
ATOM 2182 C C . ARG A 1 293 ? 0.859 -1.605 -7.211 1.00 61.84 293 ARG A C 1
ATOM 2184 O O . ARG A 1 293 ? 1.701 -0.703 -7.201 1.00 61.84 293 ARG A O 1
ATOM 2191 N N . ILE A 1 294 ? -0.203 -1.589 -6.403 1.00 57.91 294 ILE A N 1
ATOM 2192 C CA . ILE A 1 294 ? -0.428 -0.516 -5.430 1.00 57.91 294 ILE A CA 1
ATOM 2193 C C . ILE A 1 294 ? 0.544 -0.732 -4.267 1.00 57.91 294 ILE A C 1
ATOM 2195 O O . ILE A 1 294 ? 0.228 -1.386 -3.275 1.00 57.91 294 ILE A O 1
ATOM 2199 N N . SER A 1 295 ? 1.750 -0.172 -4.380 1.00 52.50 295 SER A N 1
ATOM 2200 C CA . SER A 1 295 ? 2.699 -0.130 -3.268 1.00 52.50 295 SER A CA 1
ATOM 2201 C C . SER A 1 295 ? 2.077 0.683 -2.133 1.00 52.50 295 SER A C 1
ATOM 2203 O O . SER A 1 295 ? 1.899 1.899 -2.257 1.00 52.50 295 SER A O 1
ATOM 2205 N N . GLY A 1 296 ? 1.732 0.017 -1.032 1.00 55.16 296 GLY A N 1
ATOM 2206 C CA . GLY A 1 296 ? 0.923 0.593 0.047 1.00 55.16 296 GLY A CA 1
ATOM 2207 C C . GLY A 1 296 ? -0.529 0.105 0.080 1.00 55.16 296 GLY A C 1
ATOM 2208 O O . GLY A 1 296 ? -1.354 0.757 0.715 1.00 55.16 296 GLY A O 1
ATOM 2209 N N . ALA A 1 297 ? -0.855 -1.026 -0.556 1.00 58.19 297 ALA A N 1
ATOM 2210 C CA . ALA A 1 297 ? -2.108 -1.745 -0.303 1.00 58.19 297 ALA A CA 1
ATOM 2211 C C . ALA A 1 297 ? -2.309 -2.010 1.202 1.00 58.19 297 ALA A C 1
ATOM 2213 O O . ALA A 1 297 ? -3.412 -1.843 1.705 1.00 58.19 297 ALA A O 1
ATOM 2214 N N . LEU A 1 298 ? -1.218 -2.276 1.935 1.00 62.47 298 LEU A N 1
ATOM 2215 C CA . LEU A 1 298 ? -1.212 -2.341 3.400 1.00 62.47 298 LEU A CA 1
ATOM 2216 C C . LEU A 1 298 ? -1.737 -1.050 4.041 1.00 62.47 298 LEU A C 1
ATOM 2218 O O . LEU A 1 298 ? -2.672 -1.121 4.820 1.00 62.47 298 LEU A O 1
ATOM 2222 N N . LEU A 1 299 ? -1.222 0.130 3.669 1.00 63.28 299 LEU A N 1
ATOM 2223 C CA . LEU A 1 299 ? -1.712 1.426 4.180 1.00 63.28 299 LEU A CA 1
ATOM 2224 C C . LEU A 1 299 ? -3.200 1.645 3.922 1.00 63.28 299 LEU A C 1
ATOM 2226 O O . LEU A 1 299 ? -3.904 2.127 4.804 1.00 63.28 299 LEU A O 1
ATOM 2230 N N . HIS A 1 300 ? -3.672 1.282 2.730 1.00 66.00 300 HIS A N 1
ATOM 2231 C CA . HIS A 1 300 ? -5.094 1.370 2.409 1.00 66.00 300 HIS A CA 1
ATOM 2232 C C . HIS A 1 300 ? -5.902 0.429 3.296 1.00 66.00 300 HIS A C 1
ATOM 2234 O O . HIS A 1 300 ? -6.918 0.840 3.841 1.00 66.00 300 HIS A O 1
ATOM 2240 N N . TRP A 1 301 ? -5.416 -0.795 3.499 1.00 69.06 301 TRP A N 1
ATOM 2241 C CA . TRP A 1 301 ? -6.064 -1.778 4.354 1.00 69.06 301 TRP A CA 1
ATOM 2242 C C . TRP A 1 301 ? -6.151 -1.293 5.806 1.00 69.06 301 TRP A C 1
ATOM 2244 O O . TRP A 1 301 ? -7.226 -1.346 6.384 1.00 69.06 301 TRP A O 1
ATOM 2254 N N . MET A 1 302 ? -5.074 -0.711 6.348 1.00 67.25 302 MET A N 1
ATOM 2255 C CA . MET A 1 302 ? -5.064 -0.100 7.687 1.00 67.25 302 MET A CA 1
ATOM 2256 C C . MET A 1 302 ? -6.086 1.038 7.812 1.00 67.25 302 MET A C 1
ATOM 2258 O O . MET A 1 302 ? -6.790 1.137 8.812 1.00 67.25 302 MET A O 1
ATOM 2262 N N . ALA A 1 303 ? -6.176 1.900 6.797 1.00 67.88 303 ALA A N 1
ATOM 2263 C CA . ALA A 1 303 ? -7.127 3.007 6.798 1.00 67.88 303 ALA A CA 1
ATOM 2264 C C . ALA A 1 303 ? -8.578 2.512 6.709 1.00 67.88 303 ALA A C 1
ATOM 2266 O O . ALA A 1 303 ? -9.445 3.017 7.416 1.00 67.88 303 ALA A O 1
ATOM 2267 N N . LEU A 1 304 ? -8.839 1.509 5.868 1.00 68.88 304 LEU A N 1
ATOM 2268 C CA . LEU A 1 304 ? -10.167 0.931 5.673 1.00 68.88 304 LEU A CA 1
ATOM 2269 C C . LEU A 1 304 ? -10.626 0.093 6.872 1.00 68.88 304 LEU A C 1
ATOM 2271 O O . LEU A 1 304 ? -11.800 0.168 7.227 1.00 68.88 304 LEU A O 1
ATOM 2275 N N . THR A 1 305 ? -9.739 -0.648 7.540 1.00 71.31 305 THR A N 1
ATOM 2276 C CA . THR A 1 305 ? -10.099 -1.360 8.773 1.00 71.31 305 THR A CA 1
ATOM 2277 C C . THR A 1 305 ? -10.339 -0.423 9.935 1.00 71.31 305 THR A C 1
ATOM 2279 O O . THR A 1 305 ? -11.352 -0.574 10.617 1.00 71.31 305 THR A O 1
ATOM 2282 N N . ALA A 1 306 ? -9.486 0.588 10.112 1.00 69.62 306 ALA A N 1
ATOM 2283 C CA . ALA A 1 306 ? -9.734 1.647 11.081 1.00 69.62 306 ALA A CA 1
ATOM 2284 C C . ALA A 1 306 ? -11.087 2.319 10.805 1.00 69.62 306 ALA A C 1
ATOM 2286 O O . ALA A 1 306 ? -11.913 2.421 11.705 1.00 69.62 306 ALA A O 1
ATOM 2287 N N . PHE A 1 307 ? -11.370 2.678 9.549 1.00 71.88 307 PHE A N 1
ATOM 2288 C CA . PHE A 1 307 ? -12.658 3.246 9.146 1.00 71.88 307 PHE A CA 1
ATOM 2289 C C . PHE A 1 307 ? -13.841 2.303 9.423 1.00 71.88 307 PHE A C 1
ATOM 2291 O O . PHE A 1 307 ? -14.896 2.746 9.875 1.00 71.88 307 PHE A O 1
ATOM 2298 N N . SER A 1 308 ? -13.679 0.998 9.205 1.00 70.75 308 SER A N 1
ATOM 2299 C CA . SER A 1 308 ? -14.730 0.018 9.493 1.00 70.75 308 SER A CA 1
ATOM 2300 C C . SER A 1 308 ? -15.033 -0.132 10.982 1.00 70.75 308 SER A C 1
ATOM 2302 O O . SER A 1 308 ? -16.193 -0.223 11.371 1.00 70.75 308 SER A O 1
ATOM 2304 N N . LEU A 1 309 ? -13.996 -0.107 11.822 1.00 72.50 309 LEU A N 1
ATOM 2305 C CA . LEU A 1 309 ? -14.142 -0.130 13.272 1.00 72.50 309 LEU A CA 1
ATOM 2306 C C . LEU A 1 309 ? -14.819 1.156 13.748 1.00 72.50 309 LEU A C 1
ATOM 2308 O O . LEU A 1 309 ? -15.790 1.092 14.492 1.00 72.50 309 LEU A O 1
ATOM 2312 N N . VAL A 1 310 ? -14.383 2.317 13.241 1.00 69.19 310 VAL A N 1
ATOM 2313 C CA . VAL A 1 310 ? -15.000 3.623 13.537 1.00 69.19 310 VAL A CA 1
ATOM 2314 C C . VAL A 1 310 ? -16.490 3.601 13.225 1.00 69.19 310 VAL A C 1
ATOM 2316 O O . VAL A 1 310 ? -17.312 3.947 14.068 1.00 69.19 310 VAL A O 1
ATOM 2319 N N . THR A 1 311 ? -16.843 3.200 12.006 1.00 68.31 311 THR A N 1
ATOM 2320 C CA . THR A 1 311 ? -18.239 3.193 11.559 1.00 68.31 311 THR A CA 1
ATOM 2321 C C . THR A 1 311 ? -19.086 2.222 12.374 1.00 68.31 311 THR A C 1
ATOM 2323 O O . THR A 1 311 ? -20.223 2.560 12.700 1.00 68.31 311 THR A O 1
ATOM 2326 N N . ARG A 1 312 ? -18.529 1.077 12.793 1.00 72.06 312 ARG A N 1
ATOM 2327 C CA . ARG A 1 312 ? -19.211 0.141 13.692 1.00 72.06 312 ARG A CA 1
ATOM 2328 C C . ARG A 1 312 ? -19.447 0.741 15.078 1.00 72.06 312 ARG A C 1
ATOM 2330 O O . ARG A 1 312 ? -20.591 0.744 15.525 1.00 72.06 312 ARG A O 1
ATOM 2337 N N . ILE A 1 313 ? -18.420 1.318 15.706 1.00 68.06 313 ILE A N 1
ATOM 2338 C CA . ILE A 1 313 ? -18.525 1.986 17.017 1.00 68.06 313 ILE A CA 1
ATOM 2339 C C . ILE A 1 313 ? -19.599 3.077 16.973 1.00 68.06 313 ILE A C 1
ATOM 2341 O O . ILE A 1 313 ? -20.485 3.110 17.823 1.00 68.06 313 ILE A O 1
ATOM 2345 N N . VAL A 1 314 ? -19.559 3.938 15.951 1.00 70.19 314 VAL A N 1
ATOM 2346 C CA . VAL A 1 314 ? -20.545 5.013 15.768 1.00 70.19 314 VAL A CA 1
ATOM 2347 C C . VAL A 1 314 ? -21.955 4.444 15.603 1.00 70.19 314 VAL A C 1
ATOM 2349 O O . VAL A 1 314 ? -22.891 4.966 16.203 1.00 70.19 314 VAL A O 1
ATOM 2352 N N . SER A 1 315 ? -22.119 3.365 14.830 1.00 70.75 315 SER A N 1
ATOM 2353 C CA . SER A 1 315 ? -23.431 2.745 14.615 1.00 70.75 315 SER A CA 1
ATOM 2354 C C . SER A 1 315 ? -24.021 2.128 15.886 1.00 70.75 315 SER A C 1
ATOM 2356 O O . SER A 1 315 ? -25.200 2.330 16.161 1.00 70.75 315 SER A O 1
ATOM 2358 N N . LEU A 1 316 ? -23.207 1.437 16.690 1.00 71.31 316 LEU A N 1
ATOM 2359 C CA . LEU A 1 316 ? -23.646 0.815 17.941 1.00 71.31 316 LEU A CA 1
ATOM 2360 C C . LEU A 1 316 ? -23.979 1.870 18.998 1.00 71.31 316 LEU A C 1
ATOM 2362 O O . LEU A 1 316 ? -24.972 1.738 19.709 1.00 71.31 316 LEU A O 1
ATOM 2366 N N . ASN A 1 317 ? -23.200 2.955 19.050 1.00 68.88 317 ASN A N 1
ATOM 2367 C CA . ASN A 1 317 ? -23.480 4.061 19.960 1.00 68.88 317 ASN A CA 1
ATOM 2368 C C . ASN A 1 317 ? -24.817 4.750 19.621 1.00 68.88 317 ASN A C 1
ATOM 2370 O O . ASN A 1 317 ? -25.617 5.042 20.504 1.00 68.88 317 ASN A O 1
ATOM 2374 N N . GLN A 1 318 ? -25.123 4.934 18.330 1.00 74.69 318 GLN A N 1
ATOM 2375 C CA . GLN A 1 318 ? -26.423 5.468 17.890 1.00 74.69 318 GLN A CA 1
ATOM 2376 C C . GLN A 1 318 ? -27.609 4.553 18.228 1.00 74.69 318 GLN A C 1
ATOM 2378 O O . GLN A 1 318 ? -28.732 5.034 18.356 1.00 74.69 318 GLN A O 1
ATOM 2383 N N . GLN A 1 319 ? -27.373 3.249 18.368 1.00 76.25 319 GLN A N 1
ATOM 2384 C CA . GLN A 1 319 ? -28.394 2.268 18.738 1.00 76.25 319 GLN A CA 1
ATOM 2385 C C . GLN A 1 319 ? -28.647 2.207 20.255 1.00 76.25 319 GLN A C 1
ATOM 2387 O O . GLN A 1 319 ? -29.537 1.474 20.680 1.00 76.25 319 GLN A O 1
ATOM 2392 N N . GLY A 1 320 ? -27.907 2.974 21.068 1.00 73.38 320 GLY A N 1
ATOM 2393 C CA . GLY A 1 320 ? -28.056 2.979 22.527 1.00 73.38 320 GLY A CA 1
ATOM 2394 C C . GLY A 1 320 ? -27.641 1.660 23.185 1.00 73.38 320 GLY A C 1
ATOM 2395 O O . GLY A 1 320 ? -28.123 1.338 24.269 1.00 73.38 320 GLY A O 1
ATOM 2396 N N . VAL A 1 321 ? -26.786 0.884 22.511 1.00 76.44 321 VAL A N 1
ATOM 2397 C CA . VAL A 1 321 ? -26.276 -0.407 22.988 1.00 76.44 321 VAL A CA 1
ATOM 2398 C C . VAL A 1 321 ? -25.444 -0.187 24.251 1.00 76.44 321 VAL A C 1
ATOM 2400 O O . VAL A 1 321 ? -24.709 0.798 24.360 1.00 76.44 321 VAL A O 1
ATOM 2403 N N . THR A 1 322 ? -25.553 -1.095 25.221 1.00 75.81 322 THR A N 1
ATOM 2404 C CA . THR A 1 322 ? -24.804 -0.969 26.477 1.00 75.81 322 THR A CA 1
ATOM 2405 C C . THR A 1 322 ? -23.296 -1.053 26.225 1.00 75.81 322 THR A C 1
ATOM 2407 O O . THR A 1 322 ? -22.844 -1.739 25.306 1.00 75.81 322 THR A O 1
ATOM 2410 N N . SER A 1 323 ? -22.477 -0.411 27.068 1.00 67.62 323 SER A N 1
ATOM 2411 C CA . SER A 1 323 ? -21.013 -0.462 26.916 1.00 67.62 323 SER A CA 1
ATOM 2412 C C . SER A 1 323 ? -20.486 -1.902 26.880 1.00 67.62 323 SER A C 1
ATOM 2414 O O . SER A 1 323 ? -19.542 -2.196 26.159 1.00 67.62 323 SER A O 1
ATOM 2416 N N . GLN A 1 324 ? -21.118 -2.816 27.621 1.00 69.81 324 GLN A N 1
ATOM 2417 C CA . GLN A 1 324 ? -20.712 -4.217 27.717 1.00 69.81 324 GLN A CA 1
ATOM 2418 C C . GLN A 1 324 ? -20.970 -4.999 26.417 1.00 69.81 324 GLN A C 1
ATOM 2420 O O . GLN A 1 324 ? -20.113 -5.766 25.981 1.00 69.81 324 GLN A O 1
ATOM 2425 N N . GLU A 1 325 ? -22.109 -4.764 25.764 1.00 72.19 325 GLU A N 1
ATOM 2426 C CA . GLU A 1 325 ? -22.430 -5.337 24.449 1.00 72.19 325 GLU A CA 1
ATOM 2427 C C . GLU A 1 325 ? -21.549 -4.743 23.343 1.00 72.19 325 GLU A C 1
ATOM 2429 O O . GLU A 1 325 ? -21.082 -5.472 22.467 1.00 72.19 325 GLU A O 1
ATOM 2434 N N . LEU A 1 326 ? -21.255 -3.440 23.419 1.00 72.88 326 LEU A N 1
ATOM 2435 C CA . LEU A 1 326 ? -20.330 -2.773 22.504 1.00 72.88 326 LEU A CA 1
ATOM 2436 C C . LEU A 1 326 ? -18.926 -3.393 22.575 1.00 72.88 326 LEU A C 1
ATOM 2438 O O . LEU A 1 326 ? -18.328 -3.659 21.535 1.00 72.88 326 LEU A O 1
ATOM 2442 N N . PHE A 1 327 ? -18.408 -3.682 23.773 1.00 71.19 327 PHE A N 1
ATOM 2443 C CA . PHE A 1 327 ? -17.101 -4.336 23.913 1.00 71.19 327 PHE A CA 1
ATOM 2444 C C . PHE A 1 327 ? -17.085 -5.763 23.371 1.00 71.19 327 PHE A C 1
ATOM 2446 O O . PHE A 1 327 ? -16.137 -6.123 22.676 1.00 71.19 327 PHE A O 1
ATOM 2453 N N . ALA A 1 328 ? -18.129 -6.550 23.636 1.00 73.75 328 ALA A N 1
ATOM 2454 C CA . ALA A 1 328 ? -18.211 -7.920 23.139 1.00 73.75 328 ALA A CA 1
ATOM 2455 C C . ALA A 1 328 ? -18.242 -7.982 21.598 1.00 73.75 328 ALA A C 1
ATOM 2457 O O . ALA A 1 328 ? -17.585 -8.835 20.997 1.00 73.75 328 ALA A O 1
ATOM 2458 N N . ASP A 1 329 ? -18.961 -7.063 20.941 1.00 74.88 329 ASP A N 1
ATOM 2459 C CA . ASP A 1 329 ? -18.991 -6.981 19.472 1.00 74.88 329 ASP A CA 1
ATOM 2460 C C . ASP A 1 329 ? -17.636 -6.537 18.899 1.00 74.88 329 ASP A C 1
ATOM 2462 O O . ASP A 1 329 ? -17.152 -7.095 17.911 1.00 74.88 329 ASP A O 1
ATOM 2466 N N . LEU A 1 330 ? -16.982 -5.577 19.557 1.00 74.62 330 LEU A N 1
ATOM 2467 C CA . LEU A 1 330 ? -15.665 -5.094 19.155 1.00 74.62 330 LEU A CA 1
ATOM 2468 C C . LEU A 1 330 ? -14.576 -6.157 19.294 1.00 74.62 330 LEU A C 1
ATOM 2470 O O . LEU A 1 330 ? -13.783 -6.319 18.370 1.00 74.62 330 LEU A O 1
ATOM 2474 N N . GLU A 1 331 ? -14.543 -6.899 20.400 1.00 75.62 331 GLU A N 1
ATOM 2475 C CA . GLU A 1 331 ? -13.603 -8.008 20.605 1.00 75.62 331 GLU A CA 1
ATOM 2476 C C . GLU A 1 331 ? -13.745 -9.052 19.488 1.00 75.62 331 GLU A C 1
ATOM 2478 O O . GLU A 1 331 ? -12.769 -9.405 18.822 1.00 75.62 331 GLU A O 1
ATOM 2483 N N . LYS A 1 332 ? -14.989 -9.428 19.171 1.00 75.81 332 LYS A N 1
ATOM 2484 C CA . LYS A 1 332 ? -15.306 -10.342 18.068 1.00 75.81 332 LYS A CA 1
ATOM 2485 C C . LYS A 1 332 ? -14.821 -9.813 16.713 1.00 75.81 332 LYS A C 1
ATOM 2487 O O . LYS A 1 332 ? -14.263 -10.568 15.913 1.00 75.81 332 LYS A O 1
ATOM 2492 N N . GLN A 1 333 ? -15.012 -8.522 16.440 1.00 76.06 333 GLN A N 1
ATOM 2493 C CA . GLN A 1 333 ? -14.571 -7.902 15.189 1.00 76.06 333 GLN A CA 1
ATOM 2494 C C . GLN A 1 333 ? -13.037 -7.818 15.094 1.00 76.06 333 GLN A C 1
ATOM 2496 O O . GLN A 1 333 ? -12.472 -8.014 14.015 1.00 76.06 333 GLN A O 1
ATOM 2501 N N . ILE A 1 334 ? -12.343 -7.562 16.206 1.00 75.50 334 ILE A N 1
ATOM 2502 C CA . ILE A 1 334 ? -10.873 -7.538 16.261 1.00 75.50 334 ILE A CA 1
ATOM 2503 C C . ILE A 1 334 ? -10.296 -8.916 15.942 1.00 75.50 334 ILE A C 1
ATOM 2505 O O . ILE A 1 334 ? -9.360 -9.003 15.141 1.00 75.50 334 ILE A O 1
ATOM 2509 N N . ASP A 1 335 ? -10.853 -9.986 16.508 1.00 78.44 335 ASP A N 1
ATOM 2510 C CA . ASP A 1 335 ? -10.395 -11.354 16.246 1.00 78.44 335 ASP A CA 1
ATOM 2511 C C . ASP A 1 335 ? -10.511 -11.716 14.760 1.00 78.44 335 ASP A C 1
ATOM 2513 O O . ASP A 1 335 ? -9.572 -12.243 14.150 1.00 78.44 335 ASP A O 1
ATOM 2517 N N . GLN A 1 336 ? -11.630 -11.350 14.132 1.00 76.19 336 GLN A N 1
ATOM 2518 C CA . GLN A 1 336 ? -11.833 -11.541 12.696 1.00 76.19 336 GLN A CA 1
ATOM 2519 C C . GLN A 1 336 ? -10.829 -10.735 11.865 1.00 76.19 336 GLN A C 1
ATOM 2521 O O . GLN A 1 336 ? -10.177 -11.267 10.963 1.00 76.19 336 GLN A O 1
ATOM 2526 N N . LEU A 1 337 ? -10.655 -9.446 12.159 1.00 76.44 337 LEU A N 1
ATOM 2527 C CA . LEU A 1 337 ? -9.699 -8.620 11.422 1.00 76.44 337 LEU A CA 1
ATOM 2528 C C . LEU A 1 337 ? -8.265 -9.144 11.585 1.00 76.44 337 LEU A C 1
ATOM 2530 O O . LEU A 1 337 ? -7.507 -9.137 10.613 1.00 76.44 337 LEU A O 1
ATOM 2534 N N . SER A 1 338 ? -7.918 -9.666 12.764 1.00 78.06 338 SER A N 1
ATOM 2535 C CA . SER A 1 338 ? -6.615 -10.272 13.071 1.00 78.06 338 SER A CA 1
ATOM 2536 C C . SER A 1 338 ? -6.326 -11.504 12.215 1.00 78.06 338 SER A C 1
ATOM 2538 O O . SER A 1 338 ? -5.236 -11.628 11.651 1.00 78.06 338 SER A O 1
ATOM 2540 N N . VAL A 1 339 ? -7.309 -12.388 12.038 1.00 81.94 339 VAL A N 1
ATOM 2541 C CA . VAL A 1 339 ? -7.163 -13.558 11.162 1.00 81.94 339 VAL A CA 1
ATOM 2542 C C . VAL A 1 339 ? -7.116 -13.145 9.680 1.00 81.94 339 VAL A C 1
ATOM 2544 O O . VAL A 1 339 ? -6.323 -13.711 8.923 1.00 81.94 339 VAL A O 1
ATOM 2547 N N . LEU A 1 340 ? -7.866 -12.116 9.254 1.00 77.06 340 LEU A N 1
ATOM 2548 C CA . LEU A 1 340 ? -7.774 -11.614 7.873 1.00 77.06 340 LEU A CA 1
ATOM 2549 C C . LEU A 1 340 ? -6.387 -11.020 7.582 1.00 77.06 340 LEU A C 1
ATOM 2551 O O . LEU A 1 340 ? -5.796 -11.299 6.539 1.00 77.06 340 LEU A O 1
ATOM 2555 N N . LEU A 1 341 ? -5.840 -10.246 8.522 1.00 75.56 341 LEU A N 1
ATOM 2556 C CA . LEU A 1 341 ? -4.493 -9.668 8.452 1.00 75.56 341 LEU A CA 1
ATOM 2557 C C . LEU A 1 341 ? -3.419 -10.724 8.266 1.00 75.56 341 LEU A C 1
ATOM 2559 O O . LEU A 1 341 ? -2.529 -10.557 7.430 1.00 75.56 341 LEU A O 1
ATOM 2563 N N . LEU A 1 342 ? -3.515 -11.808 9.036 1.00 79.69 342 LEU A N 1
ATOM 2564 C CA . LEU A 1 342 ? -2.546 -12.895 9.014 1.00 79.69 342 LEU A CA 1
ATOM 2565 C C . LEU A 1 342 ? -2.403 -13.513 7.617 1.00 79.69 342 LEU A C 1
ATOM 2567 O O . LEU A 1 342 ? -1.323 -13.972 7.259 1.00 79.69 342 LEU A O 1
ATOM 2571 N N . VAL A 1 343 ? -3.468 -13.488 6.813 1.00 76.81 343 VAL A N 1
ATOM 2572 C CA . VAL A 1 343 ? -3.469 -14.021 5.445 1.00 76.81 343 VAL A CA 1
ATOM 2573 C C . VAL A 1 343 ? -3.161 -12.938 4.413 1.00 76.81 343 VAL A C 1
ATOM 2575 O O . VAL A 1 343 ? -2.338 -13.143 3.516 1.00 76.81 343 VAL A O 1
ATOM 2578 N N . VAL A 1 344 ? -3.786 -11.766 4.539 1.00 74.50 344 VAL A N 1
ATOM 2579 C CA . VAL A 1 344 ? -3.677 -10.693 3.544 1.00 74.50 344 VAL A CA 1
ATOM 2580 C C . VAL A 1 344 ? -2.296 -10.060 3.541 1.00 74.50 344 VAL A C 1
ATOM 2582 O O . VAL A 1 344 ? -1.766 -9.812 2.459 1.00 74.50 344 VAL A O 1
ATOM 2585 N N . ILE A 1 345 ? -1.682 -9.819 4.706 1.00 73.69 345 ILE A N 1
ATOM 2586 C CA . ILE A 1 345 ? -0.379 -9.145 4.768 1.00 73.69 345 ILE A CA 1
ATOM 2587 C C . ILE A 1 345 ? 0.712 -9.982 4.082 1.00 73.69 345 ILE A C 1
ATOM 2589 O O . ILE A 1 345 ? 1.349 -9.458 3.160 1.00 73.69 345 ILE A O 1
ATOM 2593 N N . PRO A 1 346 ? 0.942 -11.259 4.453 1.00 75.06 346 PRO A N 1
ATOM 2594 C CA . PRO A 1 346 ? 1.975 -12.061 3.806 1.00 75.06 346 PRO A CA 1
ATOM 2595 C C . PRO A 1 346 ? 1.637 -12.344 2.344 1.00 75.06 346 PRO A C 1
ATOM 2597 O O . PRO A 1 346 ? 2.527 -12.282 1.501 1.00 75.06 346 PRO A O 1
ATOM 2600 N N . GLY A 1 347 ? 0.360 -12.596 2.029 1.00 74.44 347 GLY A N 1
ATOM 2601 C CA . GLY A 1 347 ? -0.091 -12.848 0.661 1.00 74.44 347 GLY A CA 1
ATOM 2602 C C . GLY A 1 347 ? 0.158 -11.658 -0.266 1.00 74.44 347 GLY A C 1
ATOM 2603 O O . GLY A 1 347 ? 0.760 -11.817 -1.327 1.00 74.44 347 GLY A O 1
ATOM 2604 N N . ALA A 1 348 ? -0.235 -10.452 0.153 1.00 70.62 348 ALA A N 1
ATOM 2605 C CA . ALA A 1 348 ? -0.008 -9.227 -0.610 1.00 70.62 348 ALA A CA 1
ATOM 2606 C C . ALA A 1 348 ? 1.488 -8.915 -0.752 1.00 70.62 348 ALA A C 1
ATOM 2608 O O . ALA A 1 348 ? 1.941 -8.557 -1.840 1.00 70.62 348 ALA A O 1
ATOM 2609 N N . TYR A 1 349 ? 2.261 -9.092 0.323 1.00 72.19 349 TYR A N 1
ATOM 2610 C CA . TYR A 1 349 ? 3.706 -8.881 0.307 1.00 72.19 349 TYR A CA 1
ATOM 2611 C C . TYR A 1 349 ? 4.418 -9.836 -0.659 1.00 72.19 349 TYR A C 1
ATOM 2613 O O . TYR A 1 349 ? 5.166 -9.391 -1.531 1.00 72.19 349 TYR A O 1
ATOM 2621 N N . LEU A 1 350 ? 4.160 -11.142 -0.533 1.00 70.44 350 LEU A N 1
ATOM 2622 C CA . LEU A 1 350 ? 4.763 -12.171 -1.377 1.00 70.44 350 LEU A CA 1
ATOM 2623 C C . LEU A 1 350 ? 4.401 -11.941 -2.844 1.00 70.44 350 LEU A C 1
ATOM 2625 O O . LEU A 1 350 ? 5.256 -12.038 -3.719 1.00 70.44 350 LEU A O 1
ATOM 2629 N N . ALA A 1 351 ? 3.147 -11.589 -3.117 1.00 70.75 351 ALA A N 1
ATOM 2630 C CA . ALA A 1 351 ? 2.711 -11.332 -4.474 1.00 70.75 351 ALA A CA 1
ATOM 2631 C C . ALA A 1 351 ? 3.358 -10.067 -5.068 1.00 70.75 351 ALA A C 1
ATOM 2633 O O . ALA A 1 351 ? 3.741 -10.085 -6.237 1.00 70.75 351 ALA A O 1
ATOM 2634 N N . GLU A 1 352 ? 3.562 -8.998 -4.285 1.00 70.19 352 GLU A N 1
ATOM 2635 C CA . GLU A 1 352 ? 4.325 -7.820 -4.731 1.00 70.19 352 GLU A CA 1
ATOM 2636 C C . GLU A 1 352 ? 5.787 -8.182 -5.045 1.00 70.19 352 GLU A C 1
ATOM 2638 O O . GLU A 1 352 ? 6.326 -7.721 -6.057 1.00 70.19 352 GLU A O 1
ATOM 2643 N N . GLN A 1 353 ? 6.418 -9.031 -4.224 1.00 69.75 353 GLN A N 1
ATOM 2644 C CA . GLN A 1 353 ? 7.777 -9.517 -4.480 1.00 69.75 353 GLN A CA 1
ATOM 2645 C C . GLN A 1 353 ? 7.853 -10.358 -5.755 1.00 69.75 353 GLN A C 1
ATOM 2647 O O . GLN A 1 353 ? 8.590 -9.998 -6.671 1.00 69.75 353 GLN A O 1
ATOM 2652 N N . LEU A 1 354 ? 7.039 -11.413 -5.855 1.00 71.31 354 LEU A N 1
ATOM 2653 C CA . LEU A 1 354 ? 7.022 -12.319 -7.005 1.00 71.31 354 LEU A CA 1
ATOM 2654 C C . LEU A 1 354 ? 6.733 -11.575 -8.307 1.00 71.31 354 LEU A C 1
ATOM 2656 O O . LEU A 1 354 ? 7.378 -11.826 -9.322 1.00 71.31 354 LEU A O 1
ATOM 2660 N N . LEU A 1 355 ? 5.795 -10.624 -8.290 1.00 68.88 355 LEU A N 1
ATOM 2661 C CA . LEU A 1 355 ? 5.529 -9.796 -9.459 1.00 68.88 355 LEU A CA 1
ATOM 2662 C C . LEU A 1 355 ? 6.752 -8.970 -9.837 1.00 68.88 355 LEU A C 1
ATOM 2664 O O . LEU A 1 355 ? 7.137 -8.964 -11.004 1.00 68.88 355 LEU A O 1
ATOM 2668 N N . ASN A 1 356 ? 7.368 -8.266 -8.886 1.00 67.38 356 ASN A N 1
ATOM 2669 C CA . ASN A 1 356 ? 8.554 -7.468 -9.182 1.00 67.38 356 ASN A CA 1
ATOM 2670 C C . ASN A 1 356 ? 9.697 -8.328 -9.739 1.00 67.38 356 ASN A C 1
ATOM 2672 O O . ASN A 1 356 ? 10.348 -7.892 -10.693 1.00 67.38 356 ASN A O 1
ATOM 2676 N N . ASP A 1 357 ? 9.891 -9.540 -9.225 1.00 67.62 357 ASP A N 1
ATOM 2677 C CA . ASP A 1 357 ? 10.909 -10.473 -9.710 1.00 67.62 357 ASP A CA 1
ATOM 2678 C C . ASP A 1 357 ? 10.605 -10.936 -11.140 1.00 67.62 357 ASP A C 1
ATOM 2680 O O . ASP A 1 357 ? 11.435 -10.756 -12.034 1.00 67.62 357 ASP A O 1
ATOM 2684 N N . VAL A 1 358 ? 9.380 -11.407 -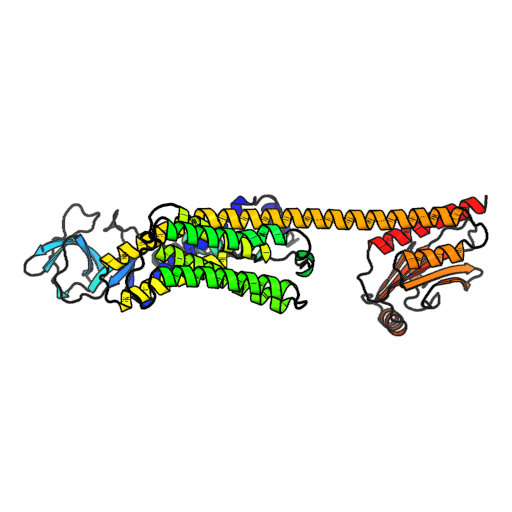11.406 1.00 70.38 358 VAL A N 1
ATOM 2685 C CA . VAL A 1 358 ? 8.931 -11.820 -12.750 1.00 70.38 358 VAL A CA 1
ATOM 2686 C C . VAL A 1 358 ? 9.070 -10.679 -13.756 1.00 70.38 358 VAL A C 1
ATOM 2688 O O . VAL A 1 358 ? 9.500 -10.890 -14.888 1.00 70.38 358 VAL A O 1
ATOM 2691 N N . TRP A 1 359 ? 8.734 -9.449 -13.366 1.00 65.44 359 TRP A N 1
ATOM 2692 C CA . TRP A 1 359 ? 8.857 -8.284 -14.243 1.00 65.44 359 TRP A CA 1
ATOM 2693 C C . TRP A 1 359 ? 10.300 -7.862 -14.485 1.00 65.44 359 TRP A C 1
ATOM 2695 O O . TRP A 1 359 ? 10.605 -7.324 -15.550 1.00 65.44 359 TRP A O 1
ATOM 2705 N N . THR A 1 360 ? 11.175 -8.044 -13.502 1.00 68.00 360 THR A N 1
ATOM 2706 C CA . THR A 1 360 ? 12.608 -7.775 -13.659 1.00 68.00 360 THR A CA 1
ATOM 2707 C C . THR A 1 360 ? 13.222 -8.808 -14.596 1.00 68.00 360 THR A C 1
ATOM 2709 O O . THR A 1 360 ? 13.926 -8.436 -15.530 1.00 68.00 360 THR A O 1
ATOM 2712 N N . GLN A 1 361 ? 12.858 -10.082 -14.430 1.00 73.94 361 GLN A N 1
ATOM 2713 C CA . GLN A 1 361 ? 13.277 -11.163 -15.314 1.00 73.94 361 GLN A CA 1
ATOM 2714 C C . GLN A 1 361 ? 12.749 -10.982 -16.742 1.00 73.94 361 GLN A C 1
ATOM 2716 O O . GLN A 1 361 ? 13.521 -11.098 -17.691 1.00 73.94 361 GLN A O 1
ATOM 2721 N N . ARG A 1 362 ? 11.460 -10.658 -16.920 1.00 73.44 362 ARG A N 1
ATOM 2722 C CA . ARG A 1 362 ? 10.886 -10.386 -18.249 1.00 73.44 362 ARG A CA 1
ATOM 2723 C C . ARG A 1 362 ? 11.592 -9.232 -18.940 1.00 73.44 362 ARG A C 1
ATOM 2725 O O . ARG A 1 362 ? 12.003 -9.400 -20.075 1.00 73.44 362 ARG A O 1
ATOM 2732 N N . ARG A 1 363 ? 11.816 -8.112 -18.242 1.00 68.31 363 ARG A N 1
ATOM 2733 C CA . ARG A 1 363 ? 12.580 -6.985 -18.797 1.00 68.31 363 ARG A CA 1
ATOM 2734 C C . ARG A 1 363 ? 13.987 -7.386 -19.211 1.00 68.31 363 ARG A C 1
ATOM 2736 O O . ARG A 1 363 ? 14.390 -7.062 -20.313 1.00 68.31 363 ARG A O 1
ATOM 2743 N N . ALA A 1 364 ? 14.702 -8.117 -18.359 1.00 69.06 364 ALA A N 1
ATOM 2744 C CA . ALA A 1 364 ? 16.032 -8.611 -18.701 1.00 69.06 364 ALA A CA 1
ATOM 2745 C C . ALA A 1 364 ? 16.003 -9.534 -19.934 1.00 69.06 364 ALA A C 1
ATOM 2747 O O . ALA A 1 364 ? 16.912 -9.490 -20.755 1.00 69.06 364 ALA A O 1
ATOM 2748 N N . THR A 1 365 ? 14.943 -10.334 -20.084 1.00 73.38 365 THR A N 1
ATOM 2749 C CA . THR A 1 365 ? 14.752 -11.229 -21.234 1.00 73.38 365 THR A CA 1
ATOM 2750 C C . THR A 1 365 ? 14.435 -10.450 -22.511 1.00 73.38 365 THR A C 1
ATOM 2752 O O . THR A 1 365 ? 15.071 -10.688 -23.533 1.00 73.38 365 THR A O 1
ATOM 2755 N N . ASP A 1 366 ? 13.500 -9.498 -22.457 1.00 70.19 366 ASP A N 1
ATOM 2756 C CA . ASP A 1 366 ? 13.146 -8.630 -23.587 1.00 70.19 366 ASP A CA 1
ATOM 2757 C C . ASP A 1 366 ? 14.360 -7.804 -24.034 1.00 70.19 366 ASP A C 1
ATOM 2759 O O . ASP A 1 366 ? 14.664 -7.716 -25.224 1.00 70.19 366 ASP A O 1
ATOM 2763 N N . ASP A 1 367 ? 15.114 -7.270 -23.072 1.00 68.62 367 ASP A N 1
ATOM 2764 C CA . ASP A 1 367 ? 16.356 -6.550 -23.319 1.00 68.62 367 ASP A CA 1
ATOM 2765 C C . ASP A 1 367 ? 17.409 -7.446 -23.985 1.00 68.62 367 ASP A C 1
ATOM 2767 O O . ASP A 1 367 ? 18.080 -6.994 -24.915 1.00 68.62 367 ASP A O 1
ATOM 2771 N N . ALA A 1 368 ? 17.564 -8.694 -23.533 1.00 70.31 368 ALA A N 1
ATOM 2772 C CA . ALA A 1 368 ? 18.502 -9.649 -24.119 1.00 70.31 368 ALA A CA 1
ATOM 2773 C C . ALA A 1 368 ? 18.095 -10.056 -25.544 1.00 70.31 368 ALA A C 1
ATOM 2775 O O . ALA A 1 368 ? 18.946 -10.117 -26.430 1.00 70.31 368 ALA A O 1
ATOM 2776 N N . LEU A 1 369 ? 16.800 -10.273 -25.795 1.00 74.94 369 LEU A N 1
ATOM 2777 C CA . LEU A 1 369 ? 16.271 -10.557 -27.132 1.00 74.94 369 LEU A CA 1
ATOM 2778 C C . LEU A 1 369 ? 16.508 -9.383 -28.083 1.00 74.94 369 LEU A C 1
ATOM 2780 O O . LEU A 1 369 ? 16.989 -9.583 -29.197 1.00 74.94 369 LEU A O 1
ATOM 2784 N N . HIS A 1 370 ? 16.237 -8.158 -27.632 1.00 71.81 370 HIS A N 1
ATOM 2785 C CA . HIS A 1 370 ? 16.501 -6.959 -28.422 1.00 71.81 370 HIS A CA 1
ATOM 2786 C C . HIS A 1 370 ? 17.997 -6.810 -28.740 1.00 71.81 370 HIS A C 1
ATOM 2788 O O . HIS A 1 370 ? 18.368 -6.509 -29.872 1.00 71.81 370 HIS A O 1
ATOM 2794 N N . GLN A 1 371 ? 18.874 -7.081 -27.767 1.00 74.38 371 GLN A N 1
ATOM 2795 C CA . GLN A 1 371 ? 20.322 -7.079 -27.985 1.00 74.38 371 GLN A CA 1
ATOM 2796 C C . GLN A 1 371 ? 20.758 -8.156 -28.989 1.00 74.38 371 GLN A C 1
ATOM 2798 O O . GLN A 1 371 ? 21.548 -7.866 -29.883 1.00 74.38 371 GLN A O 1
ATOM 2803 N N . SER A 1 372 ? 20.213 -9.371 -28.890 1.00 76.88 372 SER A N 1
ATOM 2804 C CA . SER A 1 372 ? 20.485 -10.447 -29.848 1.00 76.88 372 SER A CA 1
ATOM 2805 C C . SER A 1 372 ? 20.071 -10.063 -31.269 1.00 76.88 372 SER A C 1
ATOM 2807 O O . SER A 1 372 ? 20.806 -10.346 -32.209 1.00 76.88 372 SER A O 1
ATOM 2809 N N . GLN A 1 373 ? 18.922 -9.403 -31.437 1.00 77.25 373 GLN A N 1
ATOM 2810 C CA . GLN A 1 373 ? 18.447 -8.950 -32.748 1.00 77.25 373 GLN A CA 1
ATOM 2811 C C . GLN A 1 373 ? 19.348 -7.869 -33.352 1.00 77.25 373 GLN A C 1
ATOM 2813 O O . GLN A 1 373 ? 19.606 -7.901 -34.552 1.00 77.25 373 GLN A O 1
ATOM 2818 N N . LEU A 1 374 ? 19.840 -6.927 -32.539 1.00 73.94 374 LEU A N 1
ATOM 2819 C CA . LEU A 1 374 ? 20.789 -5.911 -33.001 1.00 73.94 374 LEU A CA 1
ATOM 2820 C C . LEU A 1 374 ? 22.109 -6.545 -33.452 1.00 73.94 374 LEU A C 1
ATOM 2822 O O . LEU A 1 374 ? 22.595 -6.224 -34.531 1.00 73.94 374 LEU A O 1
ATOM 2826 N N . LEU A 1 375 ? 22.656 -7.479 -32.669 1.00 77.62 375 LEU A N 1
ATOM 2827 C CA . LEU A 1 375 ? 23.884 -8.190 -33.037 1.00 77.62 375 LEU A CA 1
ATOM 2828 C C . LEU A 1 375 ? 23.700 -9.033 -34.302 1.00 77.62 375 LEU A C 1
ATOM 2830 O O . LEU A 1 375 ? 24.577 -9.027 -35.161 1.00 77.62 375 LEU A O 1
ATOM 2834 N N . GLN A 1 376 ? 22.557 -9.709 -34.450 1.00 80.06 376 GLN A N 1
ATOM 2835 C CA . GLN A 1 376 ? 22.255 -10.468 -35.660 1.00 80.06 376 GLN A CA 1
ATOM 2836 C C . GLN A 1 376 ? 22.207 -9.562 -36.897 1.00 80.06 376 GLN A C 1
ATOM 2838 O O . GLN A 1 376 ? 22.823 -9.900 -37.900 1.00 80.06 376 GLN A O 1
ATOM 2843 N N . ARG A 1 377 ? 21.573 -8.381 -36.811 1.00 74.75 377 ARG A N 1
ATOM 2844 C CA . ARG A 1 377 ? 21.582 -7.410 -37.921 1.00 74.75 377 ARG A CA 1
ATOM 2845 C C . ARG A 1 377 ? 22.993 -6.966 -38.283 1.00 74.75 377 ARG A C 1
ATOM 2847 O O . ARG A 1 377 ? 23.334 -6.989 -39.455 1.00 74.75 377 ARG A O 1
ATOM 2854 N N . VAL A 1 378 ? 23.827 -6.626 -37.296 1.00 75.69 378 VAL A N 1
ATOM 2855 C CA . VAL A 1 378 ? 25.227 -6.243 -37.554 1.00 75.69 378 VAL A CA 1
ATOM 2856 C C . VAL A 1 378 ? 25.975 -7.363 -38.287 1.00 75.69 378 VAL A C 1
ATOM 2858 O O . VAL A 1 378 ? 26.697 -7.083 -39.243 1.00 75.69 378 VAL A O 1
ATOM 2861 N N . VAL A 1 379 ? 25.781 -8.627 -37.893 1.00 77.56 379 VAL A N 1
ATOM 2862 C CA . VAL A 1 379 ? 26.406 -9.785 -38.557 1.00 77.56 379 VAL A CA 1
ATOM 2863 C C . VAL A 1 379 ? 25.881 -9.974 -39.985 1.00 77.56 379 VAL A C 1
ATOM 2865 O O . VAL A 1 379 ? 26.684 -10.155 -40.901 1.00 77.56 379 VAL A O 1
ATOM 2868 N N . ASP A 1 380 ? 24.566 -9.902 -40.197 1.00 75.50 380 ASP A N 1
ATOM 2869 C CA . ASP A 1 380 ? 23.937 -10.068 -41.516 1.00 75.50 380 ASP A CA 1
ATOM 2870 C C . ASP A 1 380 ? 24.379 -8.964 -42.495 1.00 75.50 380 ASP A C 1
ATOM 2872 O O . ASP A 1 380 ? 24.752 -9.249 -43.638 1.00 75.50 380 ASP A O 1
ATOM 2876 N N . THR A 1 381 ? 24.441 -7.714 -42.024 1.00 70.56 381 THR A N 1
ATOM 2877 C CA . THR A 1 381 ? 25.024 -6.588 -42.762 1.00 70.56 381 THR A CA 1
ATOM 2878 C C . THR A 1 381 ? 26.486 -6.853 -43.111 1.00 70.56 381 THR A C 1
ATOM 2880 O O . THR A 1 381 ? 26.881 -6.712 -44.266 1.00 70.56 381 THR A O 1
ATOM 2883 N N . THR A 1 382 ? 27.303 -7.250 -42.132 1.00 67.94 382 THR A N 1
ATOM 2884 C CA . THR A 1 382 ? 28.746 -7.461 -42.344 1.00 67.94 382 THR A CA 1
ATOM 2885 C C . THR A 1 382 ? 29.000 -8.547 -43.394 1.00 67.94 382 THR A C 1
ATOM 2887 O O . THR A 1 382 ? 29.839 -8.381 -44.279 1.00 67.94 382 THR A O 1
ATOM 2890 N N . ASN A 1 383 ? 28.231 -9.639 -43.355 1.00 69.56 383 ASN A N 1
ATOM 2891 C CA . ASN A 1 383 ? 28.305 -10.701 -44.360 1.00 69.56 383 ASN A CA 1
ATOM 2892 C C . ASN A 1 383 ? 27.907 -10.232 -45.768 1.00 69.56 383 ASN A C 1
ATOM 2894 O O . ASN A 1 383 ? 28.416 -10.771 -46.751 1.00 69.56 383 ASN A O 1
ATOM 2898 N N . SER A 1 384 ? 26.993 -9.266 -45.871 1.00 64.81 384 SER A N 1
ATOM 2899 C CA . SER A 1 384 ? 26.555 -8.692 -47.148 1.00 64.81 384 SER A CA 1
ATOM 2900 C C . SER A 1 384 ? 27.628 -7.769 -47.734 1.00 64.81 384 SER A C 1
ATOM 2902 O O . SER A 1 384 ? 27.963 -7.896 -48.911 1.00 64.81 384 SER A O 1
ATOM 2904 N N . VAL A 1 385 ? 28.252 -6.940 -46.888 1.00 63.12 385 VAL A N 1
ATOM 2905 C CA . VAL A 1 385 ? 29.371 -6.055 -47.258 1.00 63.12 385 VAL A CA 1
ATOM 2906 C C . VAL A 1 385 ? 30.565 -6.844 -47.808 1.00 63.12 385 VAL A C 1
ATOM 2908 O O . VAL A 1 385 ? 31.081 -6.506 -48.866 1.00 63.12 385 VAL A O 1
ATOM 2911 N N . SER A 1 386 ? 30.950 -7.957 -47.171 1.00 60.66 386 SER A N 1
ATOM 2912 C CA . SER A 1 386 ? 32.085 -8.792 -47.613 1.00 60.66 386 SER A CA 1
ATOM 2913 C C . SER A 1 386 ? 31.908 -9.446 -48.997 1.00 60.66 386 SER A C 1
ATOM 2915 O O . SER A 1 386 ? 32.859 -10.035 -49.511 1.00 60.66 386 SER A O 1
ATOM 2917 N N . ARG A 1 387 ? 30.707 -9.428 -49.593 1.00 59.94 387 ARG A N 1
ATOM 2918 C CA . ARG A 1 387 ? 30.409 -10.116 -50.864 1.00 59.94 387 ARG A CA 1
ATOM 2919 C C . ARG A 1 387 ? 30.350 -9.185 -52.082 1.00 59.94 387 ARG A C 1
ATOM 2921 O O . ARG A 1 387 ? 30.231 -9.696 -53.195 1.00 59.94 387 ARG A O 1
ATOM 2928 N N . LEU A 1 388 ? 30.415 -7.862 -51.908 1.00 54.53 388 LEU A N 1
ATOM 2929 C CA . LEU A 1 388 ? 30.137 -6.869 -52.959 1.00 54.53 388 LEU A CA 1
ATOM 2930 C C . LEU A 1 388 ? 31.245 -5.801 -53.045 1.00 54.53 388 LEU A C 1
ATOM 2932 O O . LEU A 1 388 ? 31.078 -4.687 -52.564 1.00 54.53 388 LEU A O 1
ATOM 2936 N N . GLY A 1 389 ? 32.356 -6.105 -53.717 1.00 57.91 389 GLY A N 1
ATOM 2937 C CA . GLY A 1 389 ? 33.554 -5.243 -53.772 1.00 57.91 389 GLY A CA 1
ATOM 2938 C C . GLY A 1 389 ? 33.462 -3.930 -54.576 1.00 57.91 389 GLY A C 1
ATOM 2939 O O . GLY A 1 389 ? 34.495 -3.417 -54.985 1.00 57.91 389 GLY A O 1
ATOM 2940 N N . THR A 1 390 ? 32.273 -3.385 -54.879 1.00 57.59 390 THR A N 1
ATOM 2941 C CA . THR A 1 390 ? 32.153 -2.080 -55.590 1.00 57.59 390 THR A CA 1
ATOM 2942 C C . THR A 1 390 ? 31.136 -1.089 -55.008 1.00 57.59 390 THR A C 1
ATOM 2944 O O . THR A 1 390 ? 31.192 0.081 -55.369 1.00 57.59 390 THR A O 1
ATOM 2947 N N . ASP A 1 391 ? 30.283 -1.493 -54.055 1.00 69.81 391 ASP A N 1
ATOM 2948 C CA . ASP A 1 391 ? 29.238 -0.632 -53.455 1.00 69.81 391 ASP A CA 1
ATOM 2949 C C . ASP A 1 391 ? 29.231 -0.651 -51.908 1.00 69.81 391 ASP A C 1
ATOM 2951 O O . ASP A 1 391 ? 28.252 -0.271 -51.260 1.00 69.81 391 ASP A O 1
ATOM 2955 N N . VAL A 1 392 ? 30.350 -1.052 -51.290 1.00 74.25 392 VAL A N 1
ATOM 2956 C CA . VAL A 1 392 ? 30.507 -1.219 -49.829 1.00 74.25 392 VAL A CA 1
ATOM 2957 C C . VAL A 1 392 ? 30.051 0.011 -49.030 1.00 74.25 392 VAL A C 1
ATOM 2959 O O . VAL A 1 392 ? 29.370 -0.121 -48.015 1.00 74.25 392 VAL A O 1
ATOM 2962 N N . LEU A 1 393 ? 30.370 1.223 -49.493 1.00 79.44 393 LEU A N 1
ATOM 2963 C CA . LEU A 1 393 ? 30.045 2.465 -48.779 1.00 79.44 393 LEU A CA 1
ATOM 2964 C C . LEU A 1 393 ? 28.534 2.779 -48.774 1.00 79.44 393 LEU A C 1
ATOM 2966 O O . LEU A 1 393 ? 27.994 3.259 -47.772 1.00 79.44 393 LEU A O 1
ATOM 2970 N N . ASN A 1 394 ? 27.832 2.473 -49.867 1.00 82.06 394 ASN A N 1
ATOM 2971 C CA . ASN A 1 394 ? 26.380 2.655 -49.967 1.00 82.06 394 ASN A CA 1
ATOM 2972 C C . ASN A 1 394 ? 25.631 1.630 -49.101 1.00 82.06 394 ASN A C 1
ATOM 2974 O O . ASN A 1 394 ? 24.648 1.971 -48.436 1.00 82.06 394 ASN A O 1
ATOM 2978 N N . GLU A 1 395 ? 26.141 0.401 -49.037 1.00 81.25 395 GLU A N 1
ATOM 2979 C CA . GLU A 1 395 ? 25.591 -0.654 -48.184 1.00 81.25 395 GLU A CA 1
ATOM 2980 C C . GLU A 1 395 ? 25.790 -0.331 -46.694 1.00 81.25 395 GLU A C 1
ATOM 2982 O O . GLU A 1 395 ? 24.857 -0.438 -45.898 1.00 81.25 395 GLU A O 1
ATOM 2987 N N . LEU A 1 396 ? 26.976 0.167 -46.316 1.00 82.81 396 LEU A N 1
ATOM 2988 C CA . LEU A 1 396 ? 27.270 0.597 -44.946 1.00 82.81 396 LEU A CA 1
ATOM 2989 C C . LEU A 1 396 ? 26.333 1.721 -44.487 1.00 82.81 396 LEU A C 1
ATOM 2991 O O . LEU A 1 396 ? 25.771 1.632 -43.397 1.00 82.81 396 LEU A O 1
ATOM 2995 N N . THR A 1 397 ? 26.110 2.757 -45.305 1.00 87.19 397 THR A N 1
ATOM 2996 C CA . THR A 1 397 ? 25.152 3.824 -44.947 1.00 87.19 397 THR A CA 1
ATOM 2997 C C . THR A 1 397 ? 23.716 3.300 -44.836 1.00 87.19 397 THR A C 1
ATOM 2999 O O . THR A 1 397 ? 22.997 3.642 -43.898 1.00 87.19 397 THR A O 1
ATOM 3002 N N . SER A 1 398 ? 23.294 2.404 -45.727 1.00 85.50 398 SER A N 1
ATOM 3003 C CA . SER A 1 398 ? 21.963 1.786 -45.645 1.00 85.50 398 SER A CA 1
ATOM 3004 C C . SER A 1 398 ? 21.792 0.961 -44.366 1.00 85.50 398 SER A C 1
ATOM 3006 O O . SER A 1 398 ? 20.786 1.099 -43.668 1.00 85.50 398 SER A O 1
ATOM 3008 N N . ALA A 1 399 ? 22.812 0.201 -43.974 1.00 83.56 399 ALA A N 1
ATOM 3009 C CA . ALA A 1 399 ? 22.785 -0.590 -42.753 1.00 83.56 399 ALA A CA 1
ATOM 3010 C C . ALA A 1 399 ? 22.718 0.252 -41.474 1.00 83.56 399 ALA A C 1
ATOM 3012 O O . ALA A 1 399 ? 22.036 -0.115 -40.516 1.00 83.56 399 ALA A O 1
ATOM 3013 N N . VAL A 1 400 ? 23.373 1.415 -41.446 1.00 87.12 400 VAL A N 1
ATOM 3014 C CA . VAL A 1 400 ? 23.245 2.347 -40.318 1.00 87.12 400 VAL A CA 1
ATOM 3015 C C . VAL A 1 400 ? 21.796 2.819 -40.167 1.00 87.12 400 VAL A C 1
ATOM 3017 O O . VAL A 1 400 ? 21.288 2.891 -39.048 1.00 87.12 400 VAL A O 1
ATOM 3020 N N . VAL A 1 401 ? 21.079 3.056 -41.266 1.00 86.31 401 VAL A N 1
ATOM 3021 C CA . VAL A 1 401 ? 19.643 3.373 -41.208 1.00 86.31 401 VAL A CA 1
ATOM 3022 C C . VAL A 1 401 ? 18.824 2.181 -40.681 1.00 86.31 401 VAL A C 1
ATOM 3024 O O . VAL A 1 401 ? 17.938 2.363 -39.842 1.00 86.31 401 VAL A O 1
ATOM 3027 N N . GLU A 1 402 ? 19.159 0.944 -41.061 1.00 82.12 402 GLU A N 1
ATOM 3028 C CA . GLU A 1 402 ? 18.505 -0.281 -40.557 1.00 82.12 402 GLU A CA 1
ATOM 3029 C C . GLU A 1 402 ? 18.748 -0.568 -39.060 1.00 82.12 402 GLU A C 1
ATOM 3031 O O . GLU A 1 402 ? 17.916 -1.200 -38.389 1.00 82.12 402 GLU A O 1
ATOM 3036 N N . LEU A 1 403 ? 19.852 -0.060 -38.497 1.00 79.81 403 LEU A N 1
ATOM 3037 C CA . LEU A 1 403 ? 20.133 -0.073 -37.053 1.00 79.81 403 LEU A CA 1
ATOM 3038 C C . LEU A 1 403 ? 19.243 0.898 -36.251 1.00 79.81 403 LEU A C 1
ATOM 3040 O O . LEU A 1 403 ? 19.300 0.920 -35.015 1.00 79.81 403 LEU A O 1
ATOM 3044 N N . GLY A 1 404 ? 18.388 1.665 -36.935 1.00 79.69 404 GLY A N 1
ATOM 3045 C CA . GLY A 1 404 ? 17.412 2.573 -36.337 1.00 79.69 404 GLY A CA 1
ATOM 3046 C C . GLY A 1 404 ? 17.845 4.038 -36.322 1.00 79.69 404 GLY A C 1
ATOM 3047 O O . GLY A 1 404 ? 17.188 4.855 -35.673 1.00 79.69 404 GLY A O 1
ATOM 3048 N N . PHE A 1 405 ? 18.927 4.389 -37.020 1.00 86.88 405 PHE A N 1
ATOM 3049 C CA . PHE A 1 405 ? 19.290 5.785 -37.236 1.00 86.88 405 PHE A CA 1
ATOM 3050 C C . PHE A 1 405 ? 18.426 6.395 -38.346 1.00 86.88 405 PHE A C 1
ATOM 3052 O O . PHE A 1 405 ? 17.991 5.729 -39.279 1.00 86.88 405 PHE A O 1
ATOM 3059 N N . SER A 1 406 ? 18.142 7.690 -38.237 1.00 86.56 406 SER A N 1
ATOM 3060 C CA . SER A 1 406 ? 17.302 8.409 -39.208 1.00 86.56 406 SER A CA 1
ATOM 3061 C C . SER A 1 406 ? 18.055 8.856 -40.461 1.00 86.56 406 SER A C 1
ATOM 3063 O O . SER A 1 406 ? 17.441 9.215 -41.469 1.00 86.56 406 SER A O 1
ATOM 3065 N N . SER A 1 407 ? 19.380 8.880 -40.372 1.00 88.75 407 SER A N 1
ATOM 3066 C CA . SER A 1 407 ? 20.283 9.217 -41.457 1.00 88.75 407 SER A CA 1
ATOM 3067 C C . SER A 1 407 ? 21.692 8.748 -41.143 1.00 88.75 407 SER A C 1
ATOM 3069 O O . SER A 1 407 ? 22.036 8.533 -39.978 1.00 88.75 407 SER A O 1
ATOM 3071 N N . SER A 1 408 ? 22.511 8.641 -42.179 1.00 91.50 408 SER A N 1
ATOM 3072 C CA . SER A 1 408 ? 23.927 8.322 -42.063 1.00 91.50 408 SER A CA 1
ATOM 3073 C C . SER A 1 408 ? 24.715 8.864 -43.242 1.00 91.50 408 SER A C 1
ATOM 3075 O O . SER A 1 408 ? 24.191 8.908 -44.354 1.00 91.50 408 SER A O 1
ATOM 3077 N N . ASP A 1 409 ? 25.982 9.182 -43.037 1.00 91.50 409 ASP A N 1
ATOM 3078 C CA . ASP A 1 409 ? 26.916 9.420 -44.131 1.00 91.50 4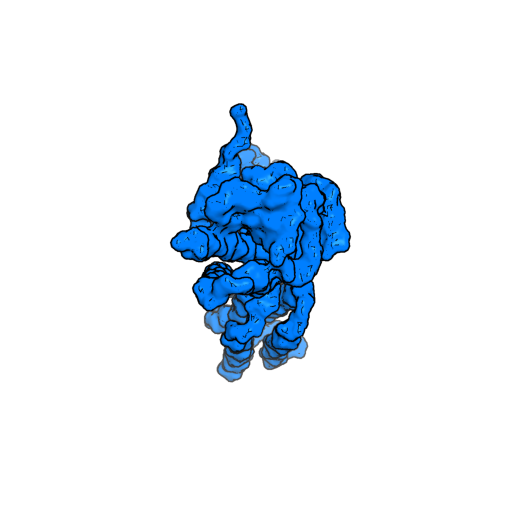09 ASP A CA 1
ATOM 3079 C C . ASP A 1 409 ? 28.301 8.849 -43.833 1.00 91.50 409 ASP A C 1
ATOM 3081 O O . ASP A 1 409 ? 28.638 8.527 -42.692 1.00 91.50 409 ASP A O 1
ATOM 3085 N N . ILE A 1 410 ? 29.069 8.668 -44.901 1.00 88.44 410 ILE A N 1
ATOM 3086 C CA . ILE A 1 410 ? 30.480 8.316 -44.850 1.00 88.44 410 ILE A CA 1
ATOM 3087 C C . ILE A 1 410 ? 31.251 9.474 -45.445 1.00 88.44 410 ILE A C 1
ATOM 3089 O O . ILE A 1 410 ? 30.970 9.926 -46.557 1.00 88.44 410 ILE A O 1
ATOM 3093 N N . VAL A 1 411 ? 32.222 9.951 -44.686 1.00 88.88 411 VAL A N 1
ATOM 3094 C CA . VAL A 1 411 ? 33.019 11.126 -45.012 1.00 88.88 411 VAL A CA 1
ATOM 3095 C C . VAL A 1 411 ? 34.492 10.780 -44.915 1.00 88.88 411 VAL A C 1
ATOM 3097 O O . VAL A 1 411 ? 34.912 10.102 -43.981 1.00 88.88 411 VAL A O 1
ATOM 3100 N N . ALA A 1 412 ? 35.262 11.237 -45.893 1.00 87.31 412 ALA A N 1
ATOM 3101 C CA . ALA A 1 412 ? 36.705 11.099 -45.923 1.00 87.31 412 ALA A CA 1
ATOM 3102 C C . ALA A 1 412 ? 37.370 12.468 -45.792 1.00 87.31 412 ALA A C 1
ATOM 3104 O O . ALA A 1 412 ? 36.888 13.457 -46.348 1.00 87.31 412 ALA A O 1
ATOM 3105 N N . PHE A 1 413 ? 38.479 12.523 -45.067 1.00 84.94 413 PHE A N 1
ATOM 3106 C CA . PHE A 1 413 ? 39.366 13.675 -45.032 1.00 84.94 413 PHE A CA 1
ATOM 3107 C C . PHE A 1 413 ? 40.566 13.392 -45.928 1.00 84.94 413 PHE A C 1
ATOM 3109 O O . PHE A 1 413 ? 41.357 12.510 -45.607 1.00 84.94 413 PHE A O 1
ATOM 3116 N 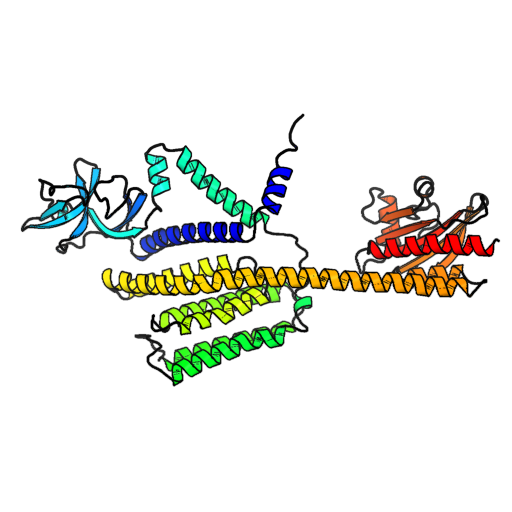N . ASN A 1 414 ? 40.679 14.117 -47.042 1.00 81.19 414 ASN A N 1
ATOM 3117 C CA . ASN A 1 414 ? 41.787 14.010 -47.993 1.00 81.19 414 ASN A CA 1
ATOM 3118 C C . ASN A 1 414 ? 42.244 15.424 -48.391 1.00 81.19 414 ASN A C 1
ATOM 3120 O O . ASN A 1 414 ? 41.412 16.316 -48.582 1.00 81.19 414 ASN A O 1
ATOM 3124 N N . ALA A 1 415 ? 43.558 15.651 -48.491 1.00 78.31 415 ALA A N 1
ATOM 3125 C CA . ALA A 1 415 ? 44.144 16.915 -48.945 1.00 78.31 415 ALA A CA 1
ATOM 3126 C C . ALA A 1 415 ? 43.571 18.151 -48.217 1.00 78.31 415 ALA A C 1
ATOM 3128 O O . ALA A 1 415 ? 43.252 19.174 -48.829 1.00 78.31 415 ALA A O 1
ATOM 3129 N N . ASN A 1 416 ? 43.427 18.041 -46.891 1.00 77.62 416 ASN A N 1
ATOM 3130 C CA . ASN A 1 416 ? 42.898 19.079 -46.003 1.00 77.62 416 ASN A CA 1
ATOM 3131 C C . ASN A 1 416 ? 41.434 19.491 -46.275 1.00 77.62 416 ASN A C 1
ATOM 3133 O O . ASN A 1 416 ? 41.025 20.615 -45.970 1.00 77.62 416 ASN A O 1
ATOM 3137 N N . ARG A 1 417 ? 40.631 18.600 -46.868 1.00 84.25 417 ARG A N 1
ATOM 3138 C CA . ARG A 1 417 ? 39.211 18.827 -47.148 1.00 84.25 417 ARG A CA 1
ATOM 3139 C C . ARG A 1 417 ? 38.385 17.583 -46.838 1.00 84.25 417 ARG A C 1
ATOM 3141 O O . ARG A 1 417 ? 38.772 16.463 -47.152 1.00 84.25 417 ARG A O 1
ATOM 3148 N N . TRP A 1 418 ? 37.207 17.806 -46.263 1.00 85.62 418 TRP A N 1
ATOM 3149 C CA . TRP A 1 418 ? 36.203 16.765 -46.082 1.00 85.62 418 TRP A CA 1
ATOM 3150 C C . TRP A 1 418 ? 35.390 16.550 -47.359 1.00 85.62 418 TRP A C 1
ATOM 3152 O O . TRP A 1 418 ? 34.850 17.501 -47.927 1.00 85.62 418 TRP A O 1
ATOM 3162 N N . GLU A 1 419 ? 35.247 15.294 -47.761 1.00 87.00 419 GLU A N 1
ATOM 3163 C CA . GLU A 1 419 ? 34.418 14.858 -48.879 1.00 87.00 419 GLU A CA 1
ATOM 3164 C C . GLU A 1 419 ? 33.426 13.791 -48.409 1.00 87.00 419 GLU A C 1
ATOM 3166 O O . GLU A 1 419 ? 33.766 12.908 -47.625 1.00 87.00 419 GLU A O 1
ATOM 3171 N N . THR A 1 420 ? 32.170 13.884 -48.846 1.00 86.50 420 THR A N 1
ATOM 3172 C CA . THR A 1 420 ? 31.147 12.874 -48.540 1.00 86.50 420 THR A CA 1
ATOM 3173 C C . THR A 1 420 ? 31.162 11.808 -49.622 1.00 86.50 420 THR A C 1
ATOM 3175 O O . THR A 1 420 ? 30.853 12.106 -50.772 1.00 86.50 420 THR A O 1
ATOM 3178 N N . LEU A 1 421 ? 31.502 10.577 -49.247 1.00 85.50 421 LEU A N 1
ATOM 3179 C CA . LEU A 1 421 ? 31.627 9.448 -50.168 1.00 85.50 421 LEU A CA 1
ATOM 3180 C C . LEU A 1 421 ? 30.297 8.717 -50.378 1.00 85.50 421 LEU A C 1
ATOM 3182 O O . LEU A 1 421 ? 30.003 8.268 -51.480 1.00 85.50 421 LEU A O 1
ATOM 3186 N N . ALA A 1 422 ? 29.484 8.615 -49.326 1.00 86.94 422 ALA A N 1
ATOM 3187 C CA . ALA A 1 422 ? 28.157 8.010 -49.376 1.00 86.94 422 ALA A CA 1
ATOM 3188 C C . ALA A 1 422 ? 27.233 8.678 -48.355 1.00 86.94 422 ALA A C 1
ATOM 3190 O O . ALA A 1 422 ? 27.685 9.170 -47.322 1.00 86.94 422 ALA A O 1
ATOM 3191 N N . SER A 1 423 ? 25.928 8.692 -48.618 1.00 89.31 423 SER A N 1
ATOM 3192 C CA . SER A 1 423 ? 24.943 9.213 -47.665 1.00 89.31 423 SER A CA 1
ATOM 3193 C C . SER A 1 423 ? 23.586 8.548 -47.848 1.00 89.31 423 SER A C 1
ATOM 3195 O O . SER A 1 423 ? 23.182 8.266 -48.974 1.00 89.31 423 SER A O 1
ATOM 3197 N N . SER A 1 424 ? 22.867 8.359 -46.746 1.00 87.38 424 SER A N 1
ATOM 3198 C CA . SER A 1 424 ? 21.519 7.802 -46.711 1.00 87.38 424 SER A CA 1
ATOM 3199 C C . SER A 1 424 ? 20.640 8.586 -45.732 1.00 87.38 424 SER A C 1
ATOM 3201 O O . SER A 1 424 ? 21.066 8.972 -44.641 1.00 87.38 424 SER A O 1
ATOM 3203 N N . GLY A 1 425 ? 19.393 8.851 -46.124 1.00 82.69 425 GLY A N 1
ATOM 3204 C CA . GLY A 1 425 ? 18.425 9.600 -45.321 1.00 82.69 425 GLY A CA 1
ATOM 3205 C C . GLY A 1 425 ? 18.620 11.123 -45.338 1.00 82.69 425 GLY A C 1
ATOM 3206 O O . GLY A 1 425 ? 18.895 11.740 -46.365 1.00 82.69 425 GLY A O 1
ATOM 3207 N N . VAL A 1 426 ? 18.375 11.760 -44.192 1.00 76.81 426 VAL A N 1
ATOM 3208 C CA . VAL A 1 426 ? 18.419 13.223 -44.017 1.00 76.81 426 VAL A CA 1
ATOM 3209 C C . VAL A 1 426 ? 19.859 13.734 -44.021 1.00 76.81 426 VAL A C 1
ATOM 3211 O O . VAL A 1 426 ? 20.714 13.187 -43.332 1.00 76.81 426 VAL A O 1
ATOM 3214 N N . ARG A 1 427 ? 20.115 14.842 -44.723 1.00 83.38 427 ARG A N 1
ATOM 3215 C CA . ARG A 1 427 ? 21.441 15.471 -44.762 1.00 83.38 427 ARG A CA 1
ATOM 3216 C C . ARG A 1 427 ? 21.911 15.864 -43.352 1.00 83.38 427 ARG A C 1
ATOM 3218 O O . ARG A 1 427 ? 21.249 16.652 -42.676 1.00 83.38 427 ARG A O 1
ATOM 3225 N N . LEU A 1 428 ? 23.046 15.305 -42.935 1.00 88.00 428 LEU A N 1
ATOM 3226 C CA . LEU A 1 428 ? 23.730 15.636 -41.684 1.00 88.00 428 LEU A CA 1
ATOM 3227 C C . LEU A 1 428 ? 24.434 17.005 -41.780 1.00 88.00 428 LEU A C 1
ATOM 3229 O O . LEU A 1 428 ? 24.632 17.513 -42.890 1.00 88.00 428 LEU A O 1
ATOM 3233 N N . PRO A 1 429 ? 24.813 17.625 -40.642 1.00 88.44 429 PRO A N 1
ATOM 3234 C CA . PRO A 1 429 ? 25.595 18.858 -40.652 1.00 88.44 429 PRO A CA 1
ATOM 3235 C C . PRO A 1 429 ? 26.881 18.697 -41.471 1.00 88.44 429 PRO A C 1
ATOM 3237 O O . PRO A 1 429 ? 27.539 17.649 -41.434 1.00 88.44 429 PRO A O 1
ATOM 3240 N N . ALA A 1 430 ? 27.243 19.742 -42.217 1.00 86.75 430 ALA A N 1
ATOM 3241 C CA . ALA A 1 430 ? 28.431 19.715 -43.059 1.00 86.75 430 ALA A CA 1
ATOM 3242 C C . ALA A 1 430 ? 29.689 19.457 -42.202 1.00 86.75 430 ALA A C 1
ATOM 3244 O O . ALA A 1 430 ? 29.782 20.002 -41.098 1.00 86.75 430 ALA A O 1
ATOM 3245 N N . PRO A 1 431 ? 30.644 18.632 -42.659 1.00 85.69 431 PRO A N 1
ATOM 3246 C CA . PRO A 1 431 ? 31.884 18.388 -41.924 1.00 85.69 431 PRO A CA 1
ATOM 3247 C C . PRO A 1 431 ? 32.598 19.686 -41.513 1.00 85.69 431 PRO A C 1
ATOM 3249 O O . PRO A 1 431 ? 32.621 20.647 -42.282 1.00 85.69 431 PRO A O 1
ATOM 3252 N N . GLY A 1 432 ? 33.137 19.734 -40.293 1.00 81.56 432 GLY A N 1
ATOM 3253 C CA . GLY A 1 432 ? 33.797 20.919 -39.728 1.00 81.56 432 GLY A CA 1
ATOM 3254 C C . GLY A 1 432 ? 32.859 22.000 -39.174 1.00 81.56 432 GLY A C 1
ATOM 3255 O O . GLY A 1 432 ? 33.328 22.958 -38.567 1.00 81.56 432 GLY A O 1
ATOM 3256 N N . THR A 1 433 ? 31.537 21.869 -39.341 1.00 86.31 433 THR A N 1
ATOM 3257 C CA . THR A 1 433 ? 30.553 22.818 -38.776 1.00 86.31 433 THR A CA 1
ATOM 3258 C C . THR A 1 433 ? 30.070 22.399 -37.382 1.00 86.31 433 THR A C 1
ATOM 3260 O O . THR A 1 433 ? 30.324 21.277 -36.933 1.00 86.31 433 THR A O 1
ATOM 3263 N N . ALA A 1 434 ? 29.364 23.288 -36.675 1.00 84.25 434 ALA A N 1
ATOM 3264 C CA . ALA A 1 434 ? 28.772 22.976 -35.372 1.00 84.25 434 ALA A CA 1
ATOM 3265 C C . ALA A 1 434 ? 27.844 21.745 -35.457 1.00 84.25 434 ALA A C 1
ATOM 3267 O O . ALA A 1 434 ? 27.067 21.604 -36.404 1.00 84.25 434 ALA A O 1
ATOM 3268 N N . ALA A 1 435 ? 27.935 20.851 -34.467 1.00 83.94 435 ALA A N 1
ATOM 3269 C CA . ALA A 1 435 ? 27.222 19.572 -34.386 1.00 83.94 435 ALA A CA 1
ATOM 3270 C C . ALA A 1 435 ? 27.552 18.548 -35.487 1.00 83.94 435 ALA A C 1
ATOM 3272 O O . ALA A 1 435 ? 26.863 17.536 -35.627 1.00 83.94 435 ALA A O 1
ATOM 3273 N N . SER A 1 436 ? 28.610 18.780 -36.271 1.00 85.25 436 SER A N 1
ATOM 3274 C CA . SER A 1 436 ? 29.050 17.848 -37.313 1.00 85.25 436 SER A CA 1
ATOM 3275 C C . SER A 1 436 ? 29.837 16.653 -36.789 1.00 85.25 436 SER A C 1
ATOM 3277 O O . SER A 1 436 ? 30.061 15.730 -37.576 1.00 85.25 436 SER A O 1
ATOM 3279 N N . THR A 1 437 ? 30.248 16.664 -35.511 1.00 83.19 437 THR A N 1
ATOM 3280 C CA . THR A 1 437 ? 31.175 15.701 -34.871 1.00 83.19 437 THR A CA 1
ATOM 3281 C C . THR A 1 437 ? 32.549 15.608 -35.552 1.00 83.19 437 THR A C 1
ATOM 3283 O O . THR A 1 437 ? 33.270 14.631 -35.371 1.00 83.19 437 THR A O 1
ATOM 3286 N N . LEU A 1 438 ? 32.885 16.602 -36.384 1.00 84.00 438 LEU A N 1
ATOM 3287 C CA . LEU A 1 438 ? 34.096 16.668 -37.209 1.00 84.00 438 LEU A CA 1
ATOM 3288 C C . LEU A 1 438 ? 34.822 18.013 -37.057 1.00 84.00 438 LEU A C 1
ATOM 3290 O O . LEU A 1 438 ? 35.451 18.491 -38.001 1.00 84.00 438 LEU A O 1
ATOM 3294 N N . ARG A 1 439 ? 34.686 18.661 -35.897 1.00 82.81 439 ARG A N 1
ATOM 3295 C CA . ARG A 1 439 ? 35.501 19.828 -35.532 1.00 82.81 439 ARG A CA 1
ATOM 3296 C C . ARG A 1 439 ? 36.897 19.359 -35.126 1.00 82.81 439 ARG A C 1
ATOM 3298 O O . ARG A 1 439 ? 37.054 18.207 -34.732 1.00 82.81 439 ARG A O 1
ATOM 3305 N N . ASP A 1 440 ? 37.889 20.243 -35.161 1.00 77.25 440 ASP A N 1
ATOM 3306 C CA . ASP A 1 440 ? 39.275 19.888 -34.808 1.00 77.25 440 ASP A CA 1
ATOM 3307 C C . ASP A 1 440 ? 39.383 19.231 -33.417 1.00 77.25 440 ASP A C 1
ATOM 3309 O O . ASP A 1 440 ? 40.126 18.264 -33.245 1.00 77.25 440 ASP A O 1
ATOM 3313 N N . ASP A 1 441 ? 38.564 19.681 -32.460 1.00 73.81 441 ASP A N 1
ATOM 3314 C CA . ASP A 1 441 ? 38.478 19.109 -31.111 1.00 73.81 441 ASP A CA 1
ATOM 3315 C C . ASP A 1 441 ? 37.840 17.699 -31.094 1.00 73.81 441 ASP A C 1
ATOM 3317 O O . ASP A 1 441 ? 38.277 16.823 -30.345 1.00 73.81 441 ASP A O 1
ATOM 3321 N N . ASP A 1 442 ? 36.845 17.444 -31.952 1.00 75.31 442 ASP A N 1
ATOM 3322 C CA . ASP A 1 442 ? 36.116 16.166 -32.033 1.00 75.31 442 ASP A CA 1
ATOM 3323 C C . ASP A 1 442 ? 36.907 15.087 -32.788 1.00 75.31 442 ASP A C 1
ATOM 3325 O O . ASP A 1 442 ? 36.833 13.894 -32.474 1.00 75.31 442 ASP A O 1
ATOM 3329 N N . VAL A 1 443 ? 37.664 15.508 -33.805 1.00 77.62 443 VAL A N 1
ATOM 3330 C CA . VAL A 1 443 ? 38.459 14.648 -34.700 1.00 77.62 443 VAL A CA 1
ATOM 3331 C C . VAL A 1 443 ? 39.684 14.066 -33.985 1.00 77.62 443 VAL A C 1
ATOM 3333 O O . VAL A 1 443 ? 40.256 13.075 -34.439 1.00 77.62 443 VAL A O 1
ATOM 3336 N N . ALA A 1 444 ? 40.081 14.638 -32.844 1.00 75.25 444 ALA A N 1
ATOM 3337 C CA . ALA A 1 444 ? 41.113 14.073 -31.976 1.00 75.25 444 ALA A CA 1
ATOM 3338 C C . ALA A 1 444 ? 40.662 12.781 -31.260 1.00 75.25 444 ALA A C 1
ATOM 3340 O O . ALA A 1 444 ? 41.499 12.015 -30.778 1.00 75.25 444 ALA A O 1
ATOM 3341 N N . LEU A 1 445 ? 39.352 12.529 -31.179 1.00 77.50 445 LEU A N 1
ATOM 3342 C CA . LEU A 1 445 ? 38.774 11.344 -30.546 1.00 77.50 445 LEU A CA 1
ATOM 3343 C C . LEU A 1 445 ? 38.515 10.242 -31.586 1.00 77.50 445 LEU A C 1
ATOM 3345 O O . LEU A 1 445 ? 38.278 10.531 -32.752 1.00 77.50 445 LEU A O 1
ATOM 3349 N N . THR A 1 446 ? 38.464 8.977 -31.159 1.00 74.81 446 THR A N 1
ATOM 3350 C CA . THR A 1 446 ? 38.105 7.820 -32.020 1.00 74.81 446 THR A CA 1
ATOM 3351 C C . THR A 1 446 ? 36.597 7.673 -32.262 1.00 74.81 446 THR A C 1
ATOM 3353 O O . THR A 1 446 ? 36.148 6.960 -33.161 1.00 74.81 446 THR A O 1
ATOM 3356 N N . GLY A 1 447 ? 35.790 8.341 -31.441 1.00 83.25 447 GLY A N 1
ATOM 3357 C CA . GLY A 1 447 ? 34.352 8.481 -31.615 1.00 83.25 447 GLY A CA 1
ATOM 3358 C C . GLY A 1 447 ? 33.863 9.748 -30.922 1.00 83.25 447 GLY A C 1
ATOM 3359 O O . GLY A 1 447 ? 34.434 10.155 -29.912 1.00 83.25 447 GLY A O 1
ATOM 3360 N N . ALA A 1 448 ? 32.837 10.386 -31.478 1.00 85.56 448 ALA A N 1
ATOM 3361 C CA . ALA A 1 448 ? 32.268 11.628 -30.957 1.00 85.56 448 ALA A CA 1
ATOM 3362 C C . ALA A 1 448 ? 30.736 11.578 -31.009 1.00 85.56 448 ALA A C 1
ATOM 3364 O O . ALA A 1 448 ? 30.156 11.009 -31.937 1.00 85.56 448 ALA A O 1
ATOM 3365 N N . ILE A 1 449 ? 30.086 12.153 -29.999 1.00 86.56 449 ILE A N 1
ATOM 3366 C CA . ILE A 1 449 ? 28.629 12.260 -29.900 1.00 86.56 449 ILE A CA 1
ATOM 3367 C C . ILE A 1 449 ? 28.322 13.707 -29.551 1.00 86.56 449 ILE A C 1
ATOM 3369 O O . ILE A 1 449 ? 28.781 14.176 -28.517 1.00 86.56 449 ILE A O 1
ATOM 3373 N N . VAL A 1 450 ? 27.535 14.371 -30.392 1.00 85.50 450 VAL A N 1
ATOM 3374 C CA . VAL A 1 450 ? 26.990 15.699 -30.098 1.00 85.50 450 VAL A CA 1
ATOM 3375 C C . VAL A 1 450 ? 25.478 15.573 -30.026 1.00 85.50 450 VAL A C 1
ATOM 3377 O O . VAL A 1 450 ? 24.841 15.096 -30.973 1.00 85.50 450 VAL A O 1
ATOM 3380 N N . ASP A 1 451 ? 24.894 15.973 -28.901 1.00 84.62 451 ASP A N 1
ATOM 3381 C CA . ASP A 1 451 ? 23.457 15.891 -28.650 1.00 84.62 451 ASP A CA 1
ATOM 3382 C C . ASP A 1 451 ? 22.857 17.236 -28.206 1.00 84.62 451 ASP A C 1
ATOM 3384 O O . ASP A 1 451 ? 23.509 18.278 -28.175 1.00 84.62 451 ASP A O 1
ATOM 3388 N N . ARG A 1 452 ? 21.546 17.256 -27.950 1.00 78.00 452 ARG A N 1
ATOM 3389 C CA . ARG A 1 452 ? 20.835 18.483 -27.554 1.00 78.00 452 ARG A CA 1
ATOM 3390 C C . ARG A 1 452 ? 21.070 18.915 -26.106 1.00 78.00 452 ARG A C 1
ATOM 3392 O O . ARG A 1 452 ? 20.592 20.000 -25.761 1.00 78.00 452 ARG A O 1
ATOM 3399 N N . ASP A 1 453 ? 21.745 18.099 -25.307 1.00 77.19 453 ASP A N 1
ATOM 3400 C CA . ASP A 1 453 ? 22.110 18.377 -23.921 1.00 77.19 453 ASP A CA 1
ATOM 3401 C C . ASP A 1 453 ? 23.564 18.890 -23.803 1.00 77.19 453 ASP A C 1
ATOM 3403 O O . ASP A 1 453 ? 23.999 19.219 -22.700 1.00 77.19 453 ASP A O 1
ATOM 3407 N N . ASP A 1 454 ? 24.277 19.032 -24.929 1.00 76.44 454 ASP A N 1
ATOM 3408 C CA . ASP A 1 454 ? 25.634 19.584 -24.999 1.00 76.44 454 ASP A CA 1
ATOM 3409 C C . ASP A 1 454 ? 25.718 21.041 -24.493 1.00 76.44 454 ASP A C 1
ATOM 3411 O O . ASP A 1 454 ? 24.779 21.839 -24.624 1.00 76.44 454 ASP A O 1
ATOM 3415 N N . GLU A 1 455 ? 26.860 21.422 -23.918 1.00 75.75 455 GLU A N 1
ATOM 3416 C CA . GLU A 1 455 ? 27.087 22.755 -23.354 1.00 75.75 455 GLU A CA 1
ATOM 3417 C C . GLU A 1 455 ? 27.076 23.836 -24.449 1.00 75.75 455 GLU A C 1
ATOM 3419 O O . GLU A 1 455 ? 26.578 24.947 -24.221 1.00 75.75 455 GLU A O 1
ATOM 3424 N N . SER A 1 456 ? 27.507 23.499 -25.669 1.00 82.56 456 SER A N 1
ATOM 3425 C CA . SER A 1 456 ? 27.588 24.426 -26.801 1.00 82.56 456 SER A CA 1
ATOM 3426 C C . SER A 1 456 ? 26.215 24.821 -27.368 1.00 82.56 456 SER A C 1
ATOM 3428 O O . SER A 1 456 ? 25.468 24.019 -27.935 1.00 82.56 456 SER A O 1
ATOM 3430 N N . GLU A 1 457 ? 25.862 26.106 -27.263 1.00 83.31 457 GLU A N 1
ATOM 3431 C CA . GLU A 1 457 ? 24.587 26.625 -27.779 1.00 83.31 457 GLU A CA 1
ATOM 3432 C C . GLU A 1 457 ? 24.507 26.616 -29.315 1.00 83.31 457 GLU A C 1
ATOM 3434 O O . GLU A 1 457 ? 23.430 26.395 -29.876 1.00 83.31 457 GLU A O 1
ATOM 3439 N N . GLU A 1 458 ? 25.645 26.766 -29.996 1.00 85.06 458 GLU A N 1
ATOM 3440 C CA . GLU A 1 458 ? 25.742 26.686 -31.458 1.00 85.06 458 GLU A CA 1
ATOM 3441 C C . GLU A 1 458 ? 25.395 25.281 -31.975 1.00 85.06 458 GLU A C 1
ATOM 3443 O O . GLU A 1 458 ? 24.675 25.130 -32.965 1.00 85.06 458 GLU A O 1
ATOM 3448 N N . GLU A 1 459 ? 25.828 24.239 -31.264 1.00 84.56 459 GLU A N 1
ATOM 3449 C CA . GLU A 1 459 ? 25.568 22.841 -31.623 1.00 84.56 459 GLU A CA 1
ATOM 3450 C C . GLU A 1 459 ? 24.114 22.459 -31.361 1.00 84.56 459 GLU A C 1
ATOM 3452 O O . GLU A 1 459 ? 23.439 21.885 -32.223 1.00 84.56 459 GLU A O 1
ATOM 3457 N N . ARG A 1 460 ? 23.575 22.899 -30.218 1.00 84.25 460 ARG A N 1
ATOM 3458 C CA . ARG A 1 460 ? 22.147 22.767 -29.910 1.00 84.25 460 ARG A CA 1
ATOM 3459 C C . ARG A 1 460 ? 21.276 23.446 -30.970 1.00 84.25 460 ARG A C 1
ATOM 3461 O O . ARG A 1 460 ? 20.237 22.894 -31.348 1.00 84.25 460 ARG A O 1
ATOM 3468 N N . ALA A 1 461 ? 21.669 24.622 -31.461 1.00 84.81 461 ALA A N 1
ATOM 3469 C CA . ALA A 1 461 ? 20.948 25.339 -32.512 1.00 84.81 461 ALA A CA 1
ATOM 3470 C C . ALA A 1 461 ? 21.014 24.612 -33.869 1.00 84.81 461 ALA A C 1
ATOM 3472 O O . ALA A 1 461 ? 19.981 24.470 -34.533 1.00 84.81 461 ALA A O 1
ATOM 3473 N N . ALA A 1 462 ? 22.182 24.082 -34.245 1.00 85.25 462 ALA A N 1
ATOM 3474 C CA . ALA A 1 462 ? 22.378 23.310 -35.474 1.00 85.25 462 ALA A CA 1
ATOM 3475 C C . ALA A 1 462 ? 21.574 21.993 -35.485 1.00 85.25 462 ALA A C 1
ATOM 3477 O O . ALA A 1 462 ? 20.907 21.668 -36.468 1.00 85.25 462 ALA A O 1
ATOM 3478 N N . LEU A 1 463 ? 21.535 21.262 -34.366 1.00 85.31 463 LEU A N 1
ATOM 3479 C CA . LEU A 1 463 ? 20.710 20.053 -34.235 1.00 85.31 463 LEU A CA 1
ATOM 3480 C C . LEU A 1 463 ? 19.205 20.361 -34.312 1.00 85.31 463 LEU A C 1
ATOM 3482 O O . LEU A 1 463 ? 18.418 19.580 -34.861 1.00 85.31 463 LEU A O 1
ATOM 3486 N N . ARG A 1 464 ? 18.772 21.508 -33.771 1.00 84.06 464 ARG A N 1
ATOM 3487 C CA . ARG A 1 464 ? 17.368 21.945 -33.829 1.00 84.06 464 ARG A CA 1
ATOM 3488 C C . ARG A 1 464 ? 16.925 22.300 -35.242 1.00 84.06 464 ARG A C 1
ATOM 3490 O O . ARG A 1 464 ? 15.821 21.903 -35.610 1.00 84.06 464 ARG A O 1
ATOM 3497 N N . SER A 1 465 ? 17.759 22.986 -36.023 1.00 84.94 465 SER A N 1
ATOM 3498 C CA . SER A 1 465 ? 17.402 23.421 -37.380 1.00 84.94 465 SER A CA 1
ATOM 3499 C C . SER A 1 465 ? 17.192 22.250 -38.348 1.00 84.94 465 SER A C 1
ATOM 3501 O O . SER A 1 465 ? 16.317 22.317 -39.207 1.00 84.94 465 SER A O 1
ATOM 3503 N N . ILE A 1 466 ? 17.923 21.145 -38.164 1.00 82.81 466 ILE A N 1
ATOM 3504 C CA . ILE A 1 466 ? 17.839 19.934 -39.008 1.00 82.81 466 ILE A CA 1
ATOM 3505 C C . ILE A 1 466 ? 16.858 18.891 -38.420 1.00 82.81 466 ILE A C 1
ATOM 3507 O O . ILE A 1 466 ? 16.486 17.902 -39.063 1.00 82.81 466 ILE A O 1
ATOM 3511 N N . GLY A 1 467 ? 16.367 19.129 -37.199 1.00 84.69 467 GLY A N 1
ATOM 3512 C CA . GLY A 1 467 ? 15.400 18.265 -36.521 1.00 84.69 467 GLY A CA 1
ATOM 3513 C C . GLY A 1 467 ? 16.004 16.989 -35.925 1.00 84.69 467 GLY A C 1
ATOM 3514 O O . GLY A 1 467 ? 15.271 16.029 -35.692 1.00 84.69 467 GLY A O 1
ATOM 3515 N N . LEU A 1 468 ? 17.314 16.969 -35.668 1.00 85.75 468 LEU A N 1
ATOM 3516 C CA . LEU A 1 468 ? 18.031 15.850 -35.047 1.00 85.75 468 LEU A CA 1
ATOM 3517 C C . LEU A 1 468 ? 18.146 16.048 -33.531 1.00 85.75 468 LEU A C 1
ATOM 3519 O O . LEU A 1 468 ? 18.185 17.179 -33.048 1.00 85.75 468 LEU A O 1
ATOM 3523 N N . GLN A 1 469 ? 18.169 14.956 -32.772 1.00 85.00 469 GLN A N 1
ATOM 3524 C CA . GLN A 1 469 ? 18.465 14.948 -31.336 1.00 85.00 469 GLN A CA 1
ATOM 3525 C C . GLN A 1 469 ? 19.947 14.748 -31.046 1.00 85.00 469 GLN A C 1
ATOM 3527 O O . GLN A 1 469 ? 20.439 15.334 -30.091 1.00 85.00 469 GLN A O 1
ATOM 3532 N N . ALA A 1 470 ? 20.623 13.936 -31.853 1.00 87.12 470 ALA A N 1
ATOM 3533 C CA . ALA A 1 470 ? 22.044 13.672 -31.718 1.00 87.12 470 ALA A CA 1
ATOM 3534 C C . ALA A 1 470 ? 22.655 13.294 -33.071 1.00 87.12 470 ALA A C 1
ATOM 3536 O O . ALA A 1 470 ? 21.957 12.755 -33.942 1.00 87.12 470 ALA A O 1
ATOM 3537 N N . VAL A 1 471 ? 23.950 13.562 -33.211 1.00 88.94 471 VAL A N 1
ATOM 3538 C CA . VAL A 1 471 ? 24.822 13.066 -34.277 1.00 88.94 471 VAL A CA 1
ATOM 3539 C C . VAL A 1 471 ? 25.949 12.278 -33.620 1.00 88.94 471 VAL A C 1
ATOM 3541 O O . VAL A 1 471 ? 26.530 12.715 -32.629 1.00 88.94 471 VAL A O 1
ATOM 3544 N N . VAL A 1 472 ? 26.224 11.092 -34.151 1.00 89.88 472 VAL A N 1
ATOM 3545 C CA . VAL A 1 472 ? 27.232 10.158 -33.640 1.00 89.88 472 VAL A CA 1
ATOM 3546 C C . VAL A 1 472 ? 28.221 9.863 -34.754 1.00 89.88 472 VAL A C 1
ATOM 3548 O O . VAL A 1 472 ? 27.789 9.582 -35.870 1.00 89.88 472 VAL A O 1
ATOM 3551 N N . ARG A 1 473 ? 29.521 9.875 -34.455 1.00 91.50 473 ARG A N 1
ATOM 3552 C CA . ARG A 1 473 ? 30.597 9.514 -35.385 1.00 91.50 473 ARG A CA 1
ATOM 3553 C C . ARG A 1 473 ? 31.535 8.486 -34.771 1.00 91.50 473 ARG A C 1
ATOM 3555 O O . ARG A 1 473 ? 31.935 8.640 -33.618 1.00 91.50 473 ARG A O 1
ATOM 3562 N N . PHE A 1 474 ? 31.931 7.503 -35.573 1.00 91.25 474 PHE A N 1
ATOM 3563 C CA . PHE A 1 474 ? 33.062 6.617 -35.304 1.00 91.25 474 PHE A CA 1
ATOM 3564 C C . PHE A 1 474 ? 34.016 6.595 -36.496 1.00 91.25 474 PHE A C 1
ATOM 3566 O O . PHE A 1 474 ? 33.582 6.698 -37.647 1.00 91.25 474 PHE A O 1
ATOM 3573 N N . ASP A 1 475 ? 35.304 6.452 -36.205 1.00 87.25 475 ASP A N 1
ATOM 3574 C CA . ASP A 1 475 ? 36.320 6.284 -37.238 1.00 87.25 475 ASP A CA 1
ATOM 3575 C C . ASP A 1 475 ? 36.274 4.891 -37.856 1.00 87.25 475 ASP A C 1
ATOM 3577 O O . ASP A 1 475 ? 35.989 3.895 -37.187 1.00 87.25 475 ASP A O 1
ATOM 3581 N N . VAL A 1 476 ? 36.575 4.849 -39.148 1.00 83.19 476 VAL A N 1
ATOM 3582 C CA . VAL A 1 476 ? 36.827 3.636 -39.913 1.00 83.19 476 VAL A CA 1
ATOM 3583 C C . VAL A 1 476 ? 38.279 3.697 -40.354 1.00 83.19 476 VAL A C 1
ATOM 3585 O O . VAL A 1 476 ? 38.677 4.578 -41.111 1.00 83.19 476 VAL A O 1
ATOM 3588 N N . GLN A 1 477 ? 39.097 2.798 -39.826 1.00 72.88 477 GLN A N 1
ATOM 3589 C CA . GLN A 1 477 ? 40.522 2.782 -40.123 1.00 72.88 477 GLN A CA 1
ATOM 3590 C C . GLN A 1 477 ? 40.741 2.279 -41.557 1.00 72.88 477 GLN A C 1
ATOM 3592 O O . GLN A 1 477 ? 40.181 1.254 -41.941 1.00 72.88 477 GLN A O 1
ATOM 3597 N N . ASN A 1 478 ? 41.538 3.012 -42.333 1.00 66.88 478 ASN A N 1
ATOM 3598 C CA . ASN A 1 478 ? 41.991 2.646 -43.675 1.00 66.88 478 ASN A CA 1
ATOM 3599 C C . ASN A 1 478 ? 43.529 2.543 -43.661 1.00 66.88 478 ASN A C 1
ATOM 3601 O O . ASN A 1 478 ? 44.160 3.175 -42.816 1.00 66.88 478 ASN A O 1
ATOM 3605 N N . ASP A 1 479 ? 44.120 1.753 -44.559 1.00 59.16 479 ASP A N 1
ATOM 3606 C CA . ASP A 1 479 ? 45.579 1.518 -44.645 1.00 59.16 479 ASP A CA 1
ATOM 3607 C C . ASP A 1 479 ? 46.369 2.742 -45.152 1.00 59.16 479 ASP A C 1
ATOM 3609 O O . ASP A 1 479 ? 47.595 2.792 -45.061 1.00 59.16 479 ASP A O 1
ATOM 3613 N N . ASP A 1 480 ? 45.667 3.739 -45.689 1.00 62.16 480 ASP A N 1
ATOM 3614 C CA . ASP A 1 480 ? 46.251 4.962 -46.227 1.00 62.16 480 ASP A CA 1
ATOM 3615 C C . ASP A 1 480 ? 46.373 6.028 -45.122 1.00 62.16 480 ASP A C 1
ATOM 3617 O O . ASP A 1 480 ? 45.378 6.641 -44.727 1.00 62.16 480 ASP A O 1
ATOM 3621 N N . ASP A 1 481 ? 47.594 6.247 -44.618 1.00 58.41 481 ASP A N 1
ATOM 3622 C CA . ASP A 1 481 ? 47.909 7.158 -43.496 1.00 58.41 481 ASP A CA 1
ATOM 3623 C C . ASP A 1 481 ? 47.431 8.612 -43.726 1.00 58.41 481 ASP A C 1
ATOM 3625 O O . ASP A 1 481 ? 47.276 9.377 -42.769 1.00 58.41 481 ASP A O 1
ATOM 3629 N N . ASP A 1 482 ? 47.174 9.000 -44.981 1.00 65.06 482 ASP A N 1
ATOM 3630 C CA . ASP A 1 482 ? 46.764 10.357 -45.373 1.00 65.06 482 ASP A CA 1
ATOM 3631 C C . ASP A 1 482 ? 45.235 10.529 -45.514 1.00 65.06 482 ASP A C 1
ATOM 3633 O O . ASP A 1 482 ? 44.743 11.655 -45.624 1.00 65.06 482 ASP A O 1
ATOM 3637 N N . THR A 1 483 ? 44.455 9.436 -45.464 1.00 73.44 483 THR A N 1
ATOM 3638 C CA . THR A 1 483 ? 42.992 9.475 -45.639 1.00 73.44 483 THR A CA 1
ATOM 3639 C C . THR A 1 483 ? 42.256 8.981 -44.392 1.00 73.44 483 THR A C 1
ATOM 3641 O O . THR A 1 483 ? 42.215 7.787 -44.101 1.00 73.44 483 THR A O 1
ATOM 3644 N N . ARG A 1 484 ? 41.572 9.886 -43.676 1.00 80.94 484 ARG A N 1
ATOM 3645 C CA . ARG A 1 484 ? 40.706 9.502 -42.539 1.00 80.94 484 ARG A CA 1
ATOM 3646 C C . ARG A 1 484 ? 39.282 9.254 -43.000 1.00 80.94 484 ARG A C 1
ATOM 3648 O O . ARG A 1 484 ? 38.653 10.172 -43.516 1.00 80.94 484 ARG A O 1
ATOM 3655 N N . LEU A 1 485 ? 38.764 8.052 -42.769 1.00 86.50 485 LEU A N 1
ATOM 3656 C CA . LEU A 1 485 ? 37.385 7.687 -43.080 1.00 86.50 485 LEU A CA 1
ATOM 3657 C C . LEU A 1 485 ? 36.543 7.676 -41.798 1.00 86.50 485 LEU A C 1
ATOM 3659 O O . LEU A 1 485 ? 36.936 7.096 -40.789 1.00 86.50 485 LEU A O 1
ATOM 3663 N N . CYS A 1 486 ? 35.368 8.297 -41.827 1.00 88.88 486 CYS A N 1
ATOM 3664 C CA . CYS A 1 486 ? 34.456 8.348 -40.688 1.00 88.88 486 CYS A CA 1
ATOM 3665 C C . CYS A 1 486 ? 33.041 7.961 -41.125 1.00 88.88 486 CYS A C 1
ATOM 3667 O O . CYS A 1 486 ? 32.567 8.399 -42.174 1.00 88.88 486 CYS A O 1
ATOM 3669 N N . ILE A 1 487 ? 32.336 7.201 -40.285 1.00 90.50 487 ILE A N 1
ATOM 3670 C CA . ILE A 1 487 ? 30.894 6.964 -40.425 1.00 90.50 487 ILE A CA 1
ATOM 3671 C C . ILE A 1 487 ? 30.173 7.869 -39.432 1.00 90.50 487 ILE A C 1
ATOM 3673 O O . ILE A 1 487 ? 30.496 7.860 -38.240 1.00 90.50 487 ILE A O 1
ATOM 3677 N N . ARG A 1 488 ? 29.165 8.609 -39.900 1.00 92.62 488 ARG A N 1
ATOM 3678 C CA . ARG A 1 488 ? 28.279 9.410 -39.049 1.00 92.62 488 ARG A CA 1
ATOM 3679 C C . ARG A 1 488 ? 26.840 8.943 -39.146 1.00 92.62 488 ARG A C 1
ATOM 3681 O O . ARG A 1 488 ? 26.396 8.473 -40.190 1.00 92.62 488 ARG A O 1
ATOM 3688 N N . ALA A 1 489 ? 26.093 9.122 -38.064 1.00 90.69 489 ALA A N 1
ATOM 3689 C CA . ALA A 1 489 ? 24.695 8.737 -37.966 1.00 90.69 489 ALA A CA 1
ATOM 3690 C C . ALA A 1 489 ? 23.872 9.777 -37.192 1.00 90.69 489 ALA A C 1
ATOM 3692 O O . ALA A 1 489 ? 24.302 10.277 -36.153 1.00 90.69 489 ALA A O 1
ATOM 3693 N N . GLY A 1 490 ? 22.673 10.095 -37.686 1.00 88.94 490 GLY A N 1
ATOM 3694 C CA . GLY A 1 490 ? 21.752 11.063 -37.085 1.00 88.94 490 GLY A CA 1
ATOM 3695 C C . GLY A 1 490 ? 20.526 10.408 -36.453 1.00 88.94 490 GLY A C 1
ATOM 3696 O O . GLY A 1 490 ? 19.929 9.491 -37.023 1.00 88.94 490 GLY A O 1
ATOM 3697 N N . LEU A 1 491 ? 20.085 10.919 -35.302 1.00 85.88 491 LEU A N 1
ATOM 3698 C CA . LEU A 1 491 ? 18.909 10.432 -34.567 1.00 85.88 491 LEU A CA 1
ATOM 3699 C C . LEU A 1 491 ? 17.753 11.445 -34.581 1.00 85.88 491 LEU A C 1
ATOM 3701 O O . LEU A 1 491 ? 17.938 12.599 -34.198 1.00 85.88 491 LEU A O 1
ATOM 3705 N N . ARG A 1 492 ? 16.537 11.014 -34.956 1.00 79.44 492 ARG A N 1
ATOM 3706 C CA . ARG A 1 492 ? 15.289 11.801 -34.848 1.00 79.44 492 ARG A CA 1
ATOM 3707 C C . ARG A 1 492 ? 14.451 11.351 -33.648 1.00 79.44 492 ARG A C 1
ATOM 3709 O O . ARG A 1 492 ? 14.406 10.177 -33.310 1.00 79.44 492 ARG A O 1
ATOM 3716 N N . ALA A 1 493 ? 13.770 12.316 -33.032 1.00 60.12 493 ALA A N 1
ATOM 3717 C CA . ALA A 1 493 ? 13.223 12.335 -31.669 1.00 60.12 493 ALA A CA 1
ATOM 3718 C C . ALA A 1 493 ? 12.184 11.273 -31.226 1.00 60.12 493 ALA A C 1
ATOM 3720 O O . ALA A 1 493 ? 11.512 11.474 -30.216 1.00 60.12 493 ALA A O 1
ATOM 3721 N N . THR A 1 494 ? 12.013 10.152 -31.921 1.00 50.97 494 THR A N 1
ATOM 3722 C CA . THR A 1 494 ? 10.963 9.159 -31.616 1.00 50.97 494 THR A CA 1
ATOM 3723 C C . THR A 1 494 ? 11.477 7.904 -30.909 1.00 50.97 494 THR A C 1
ATOM 3725 O O . THR A 1 494 ? 10.978 6.806 -31.130 1.00 50.97 494 THR A O 1
ATOM 3728 N N . GLY A 1 495 ? 12.453 8.075 -30.022 1.00 46.84 495 GLY A N 1
ATOM 3729 C CA . GLY A 1 495 ? 12.960 7.064 -29.096 1.00 46.84 495 GLY A CA 1
ATOM 3730 C C . GLY A 1 495 ? 14.277 7.553 -28.505 1.00 46.84 495 GLY A C 1
ATOM 3731 O O . GLY A 1 495 ? 15.007 8.258 -29.192 1.00 46.84 495 GLY A O 1
ATOM 3732 N N . GLN A 1 496 ? 14.571 7.243 -27.238 1.00 45.94 496 GLN A N 1
ATOM 3733 C CA . GLN A 1 496 ? 15.897 7.528 -26.667 1.00 45.94 496 GLN A CA 1
ATOM 3734 C C . GLN A 1 496 ? 16.981 7.008 -27.626 1.00 45.94 496 GLN A C 1
ATOM 3736 O O . GLN A 1 496 ? 16.774 5.921 -28.176 1.00 45.94 496 GLN A O 1
ATOM 3741 N N . PRO A 1 497 ? 18.113 7.714 -27.827 1.00 51.91 497 PRO A N 1
ATOM 3742 C CA . PRO A 1 497 ? 19.242 7.126 -28.527 1.00 51.91 497 PRO A CA 1
ATOM 3743 C C . PRO A 1 497 ? 19.634 5.884 -27.739 1.00 51.91 497 PRO A C 1
ATOM 3745 O O . PRO A 1 497 ? 20.137 5.970 -26.617 1.00 51.91 497 PRO A O 1
ATOM 3748 N N . ALA A 1 498 ? 19.280 4.710 -28.259 1.00 61.78 498 ALA A N 1
ATOM 3749 C CA . ALA A 1 498 ? 19.592 3.478 -27.577 1.00 61.78 498 ALA A CA 1
ATOM 3750 C C . ALA A 1 498 ? 21.117 3.425 -27.538 1.00 61.78 498 ALA A C 1
ATOM 3752 O O . ALA A 1 498 ? 21.747 3.297 -28.583 1.00 61.78 498 ALA A O 1
ATOM 3753 N N . ILE A 1 499 ? 21.712 3.529 -26.346 1.00 69.81 499 ILE A N 1
ATOM 3754 C CA . ILE A 1 499 ? 23.150 3.300 -26.110 1.00 69.81 499 ILE A CA 1
ATOM 3755 C C . ILE A 1 499 ? 23.617 2.066 -26.903 1.00 69.81 499 ILE A C 1
ATOM 3757 O O . ILE A 1 499 ? 24.681 2.060 -27.503 1.00 69.81 499 ILE A O 1
ATOM 3761 N N . ARG A 1 500 ? 22.734 1.070 -27.020 1.00 72.06 500 ARG A N 1
ATOM 3762 C CA . ARG A 1 500 ? 22.906 -0.151 -27.808 1.00 72.06 500 ARG A CA 1
ATOM 3763 C C . ARG A 1 500 ? 22.962 0.045 -29.330 1.00 72.06 500 ARG A C 1
ATOM 3765 O O . ARG A 1 500 ? 23.722 -0.657 -29.978 1.00 72.06 500 ARG A O 1
ATOM 3772 N N . SER A 1 501 ? 22.190 0.961 -29.920 1.00 76.94 501 SER A N 1
ATOM 3773 C CA . SER A 1 501 ? 22.315 1.314 -31.347 1.00 76.94 501 SER A CA 1
ATOM 3774 C C . SER A 1 501 ? 23.635 2.036 -31.621 1.00 76.94 501 SER A C 1
ATOM 3776 O O . SER A 1 501 ? 24.251 1.809 -32.655 1.00 76.94 501 SER A O 1
ATOM 3778 N N . ILE A 1 502 ? 24.106 2.854 -30.674 1.00 82.75 502 ILE A N 1
ATOM 3779 C CA . ILE A 1 502 ? 25.428 3.497 -30.735 1.00 82.75 502 ILE A CA 1
ATOM 3780 C C . ILE A 1 502 ? 26.545 2.447 -30.624 1.00 82.75 502 ILE A C 1
ATOM 3782 O O . ILE A 1 502 ? 27.494 2.476 -31.402 1.00 82.75 502 ILE A O 1
ATOM 3786 N N . GLU A 1 503 ? 26.419 1.478 -29.713 1.00 82.81 503 GLU A N 1
ATOM 3787 C CA . GLU A 1 503 ? 27.343 0.339 -29.609 1.00 82.81 503 GLU A CA 1
ATOM 3788 C C . GLU A 1 503 ? 27.330 -0.535 -30.872 1.00 82.81 503 GLU A C 1
ATOM 3790 O O . GLU A 1 503 ? 28.393 -0.928 -31.349 1.00 82.81 503 GLU A O 1
ATOM 3795 N N . ALA A 1 504 ? 26.155 -0.802 -31.451 1.00 82.12 504 ALA A N 1
ATOM 3796 C CA . ALA A 1 504 ? 26.025 -1.543 -32.705 1.00 82.12 504 ALA A CA 1
ATOM 3797 C C . ALA A 1 504 ? 26.684 -0.801 -33.878 1.00 82.12 504 ALA A C 1
ATOM 3799 O O . ALA A 1 504 ? 27.399 -1.419 -34.664 1.00 82.12 504 ALA A O 1
ATOM 3800 N N . LEU A 1 505 ? 26.513 0.523 -33.957 1.00 87.25 505 LEU A N 1
ATOM 3801 C CA . LEU A 1 505 ? 27.199 1.370 -34.932 1.00 87.25 505 LEU A CA 1
ATOM 3802 C C . LEU A 1 505 ? 28.723 1.321 -34.754 1.00 87.25 505 LEU A C 1
ATOM 3804 O O . LEU A 1 505 ? 29.448 1.200 -35.737 1.00 87.25 505 LEU A O 1
ATOM 3808 N N . ARG A 1 506 ? 29.216 1.361 -33.510 1.00 87.81 506 ARG A N 1
ATOM 3809 C CA . ARG A 1 506 ? 30.649 1.234 -33.209 1.00 87.81 506 ARG A CA 1
ATOM 3810 C C . ARG A 1 506 ? 31.209 -0.119 -33.645 1.00 87.81 506 ARG A C 1
ATOM 3812 O O . ARG A 1 506 ? 32.298 -0.175 -34.209 1.00 87.81 506 ARG A O 1
ATOM 3819 N N . LEU A 1 507 ? 30.480 -1.207 -33.385 1.00 86.56 507 LEU A N 1
ATOM 3820 C CA . LEU A 1 507 ? 30.861 -2.545 -33.844 1.00 86.56 507 LEU A CA 1
ATOM 3821 C C . LEU A 1 507 ? 30.920 -2.599 -35.373 1.00 86.56 507 LEU A C 1
ATOM 3823 O O . LEU A 1 507 ? 31.906 -3.086 -35.918 1.00 86.56 507 LEU A O 1
ATOM 3827 N N . LEU A 1 508 ? 29.915 -2.045 -36.053 1.00 85.50 508 LEU A N 1
ATOM 3828 C CA . LEU A 1 508 ? 29.873 -1.966 -37.512 1.00 85.50 508 LEU A CA 1
ATOM 3829 C C . LEU A 1 508 ? 31.059 -1.163 -38.079 1.00 85.50 508 LEU A C 1
ATOM 3831 O O . LEU A 1 508 ? 31.700 -1.631 -39.014 1.00 85.50 508 LEU A O 1
ATOM 3835 N N . ALA A 1 509 ? 31.414 -0.020 -37.483 1.00 85.56 509 ALA A N 1
ATOM 3836 C CA . ALA A 1 509 ? 32.575 0.782 -37.890 1.00 85.56 509 ALA A CA 1
ATOM 3837 C C . ALA A 1 509 ? 33.915 0.042 -37.704 1.00 85.56 509 ALA A C 1
ATOM 3839 O O . ALA A 1 509 ? 34.767 0.043 -38.597 1.00 85.56 509 ALA A O 1
ATOM 3840 N N . ASN A 1 510 ? 34.083 -0.666 -36.582 1.00 84.44 510 ASN A N 1
ATOM 3841 C CA . ASN A 1 510 ? 35.266 -1.498 -36.347 1.00 84.44 510 ASN A CA 1
ATOM 3842 C C . ASN A 1 510 ? 35.365 -2.644 -37.367 1.00 84.44 510 ASN A C 1
ATOM 3844 O O . ASN A 1 510 ? 36.444 -2.920 -37.882 1.00 84.44 510 ASN A O 1
ATOM 3848 N N . HIS A 1 511 ? 34.247 -3.301 -37.686 1.00 81.06 511 HIS A N 1
ATOM 3849 C CA . HIS A 1 511 ? 34.218 -4.361 -38.697 1.00 81.06 511 HIS A CA 1
ATOM 3850 C C . HIS A 1 511 ? 34.490 -3.830 -40.108 1.00 81.06 511 HIS A C 1
ATOM 3852 O O . HIS A 1 511 ? 35.237 -4.463 -40.850 1.00 81.06 511 HIS A O 1
ATOM 3858 N N . ALA A 1 512 ? 33.939 -2.665 -40.462 1.00 78.94 512 ALA A N 1
ATOM 3859 C CA . ALA A 1 512 ? 34.220 -2.002 -41.733 1.00 78.94 512 ALA A CA 1
ATOM 3860 C C . ALA A 1 512 ? 35.714 -1.675 -41.878 1.00 78.94 512 ALA A C 1
ATOM 3862 O O . ALA A 1 512 ? 36.274 -1.899 -42.945 1.00 78.94 512 ALA A O 1
ATOM 3863 N N . SER A 1 513 ? 36.369 -1.244 -40.794 1.00 81.12 513 SER A N 1
ATOM 3864 C CA . SER A 1 513 ? 37.822 -1.006 -40.772 1.00 81.12 513 SER A CA 1
ATOM 3865 C C . SER A 1 513 ? 38.606 -2.260 -41.170 1.00 81.12 513 SER A C 1
ATOM 3867 O O . SER A 1 513 ? 39.472 -2.212 -42.035 1.00 81.12 513 SER A O 1
ATOM 3869 N N . VAL A 1 514 ? 38.256 -3.410 -40.581 1.00 76.12 514 VAL A N 1
ATOM 3870 C CA . VAL A 1 514 ? 38.915 -4.694 -40.875 1.00 76.12 514 VAL A CA 1
ATOM 3871 C C . VAL A 1 514 ? 38.620 -5.169 -42.300 1.00 76.12 514 VAL A C 1
ATOM 3873 O O . VAL A 1 514 ? 39.494 -5.728 -42.954 1.00 76.12 514 VAL A O 1
ATOM 3876 N N . ALA A 1 515 ? 37.394 -4.976 -42.793 1.00 71.62 515 ALA A N 1
ATOM 3877 C CA . ALA A 1 515 ? 37.028 -5.357 -44.155 1.00 71.62 515 ALA A CA 1
ATOM 3878 C C . ALA A 1 515 ? 37.809 -4.546 -45.200 1.00 71.62 515 ALA A C 1
ATOM 3880 O O . ALA A 1 515 ? 38.358 -5.132 -46.126 1.00 71.62 515 ALA A O 1
ATOM 3881 N N . LEU A 1 516 ? 37.919 -3.229 -45.003 1.00 70.56 516 LEU A N 1
ATOM 3882 C CA . LEU A 1 516 ? 38.664 -2.337 -45.895 1.00 70.56 516 LEU A CA 1
ATOM 3883 C C . LEU A 1 516 ? 40.169 -2.634 -45.885 1.00 70.56 516 LEU A C 1
ATOM 3885 O O . LEU A 1 516 ? 40.769 -2.675 -46.951 1.00 70.56 516 LEU A O 1
ATOM 3889 N N . GLN A 1 517 ? 40.753 -2.940 -44.719 1.00 69.12 517 GLN A N 1
ATOM 3890 C CA . GLN A 1 517 ? 42.151 -3.392 -44.609 1.00 69.12 517 GLN A CA 1
ATOM 3891 C C . GLN A 1 517 ? 42.425 -4.711 -45.351 1.00 69.12 517 GLN A C 1
ATOM 3893 O O . GLN A 1 517 ? 43.531 -4.943 -45.825 1.00 69.12 517 GLN A O 1
ATOM 3898 N N . ASN A 1 518 ? 41.433 -5.601 -45.440 1.00 63.22 518 ASN A N 1
ATOM 3899 C CA . ASN A 1 518 ? 41.590 -6.881 -46.134 1.00 63.22 518 ASN A CA 1
ATOM 3900 C C . ASN A 1 518 ? 41.377 -6.779 -47.653 1.00 63.22 518 ASN A C 1
ATOM 3902 O O . ASN A 1 518 ? 41.833 -7.667 -48.363 1.00 63.22 518 ASN A O 1
ATOM 3906 N N . GLU A 1 519 ? 40.674 -5.757 -48.154 1.00 59.09 519 GLU A N 1
ATOM 3907 C CA . GLU A 1 519 ? 40.531 -5.504 -49.600 1.00 59.09 519 GLU A CA 1
ATOM 3908 C C . GLU A 1 519 ? 41.748 -4.775 -50.200 1.00 59.09 519 GLU A C 1
ATOM 3910 O O . GLU A 1 519 ? 41.948 -4.824 -51.414 1.00 59.09 519 GLU A O 1
ATOM 3915 N N . THR A 1 520 ? 42.561 -4.106 -49.373 1.00 50.09 520 THR A N 1
ATOM 3916 C CA . THR A 1 520 ? 43.803 -3.423 -49.781 1.00 50.09 520 THR A CA 1
ATOM 3917 C C . THR A 1 520 ? 45.047 -4.326 -49.788 1.00 50.09 520 THR A C 1
ATOM 3919 O O . THR A 1 520 ? 46.084 -3.906 -50.309 1.00 50.09 520 THR A O 1
ATOM 3922 N N . LEU A 1 521 ? 44.943 -5.554 -49.257 1.00 36.47 521 LEU A N 1
ATOM 3923 C CA . LEU A 1 521 ? 45.956 -6.627 -49.286 1.00 36.47 521 LEU A CA 1
ATOM 3924 C C . LEU A 1 521 ? 45.737 -7.580 -50.468 1.00 36.47 521 LEU A C 1
ATOM 3926 O O . LEU A 1 521 ? 46.756 -8.004 -51.067 1.00 36.47 521 LEU A O 1
#

Secondary structure (DSSP, 8-state):
----HHHHHHHHHHHH--HHHHHHHHHHHHHHHHHHHHHHHHHHHH-PEEEE--SSTTTTTS-TT-EEEEEPP-SSPPPTT-EEEEEETTEEEEEEEEEEETTEEEEE-TT-SS--SSPEEGGGEEEEEEEEE-STTHHHHHHHTT-HHHHHHHHHHHHHHHHHHHHT--------GGGGSSSSHHHHHHHHHHHHHHHHHHHHH-TTSS---SSSS-HHHHHHHHHHHHHHHHHHHHHHTT---HHHHHHHHHHHHHHHHHHHHHHHHHHTTSSSGGGGGGHHHHHHHHHHT-TTHHHHHHHHHHHHHHHHHHHHHHTT--HHHHHHHHHHHHHHHHHHHHHHHHHHHHHHHHHHHHHHHHHHHHHHHHHHHHHHHHHHHHHHHTT-TT-HHHHHHHHHHHTT-SEEEEEEEETTEEEEEEEEESPPPPTTSTTSS-SHHHHTSSEEEEETTSS-HHHHHHHHHHT-SEEEEEEE--S-TT-EEEEEEEE-SSS---HHHHHHHHHHHHHHHHHHHHH--

pLDDT: mean 75.72, std 12.73, range [34.38, 94.0]